Protein AF-0000000066291205 (afdb_homodimer)

Secondary structure (DSSP, 8-state):
-HHHHHHHHHHHHHHHHHHHHH-SSS-HHIIIIIS--HHHHHHHHHHHHHHHHHHHHH---S-HHHHHHHHHHHHHHHHHHHHHHHHHT-TT--HHHHHHHT-HHHHHHHHHHHHHHHHHHHHHTT----HHHHHHHHHHHHHHHHHHHHHHHHHHHHHHT--HHHHHHTT-HHHHHHHHHHHHHHHHHHHHHHSS---S-HHHHHHHHHHHHHHHHHHHHHHHHHIIIII-TT--HHHHHHTT-HHHHHHHHHHHHHHHHHHHHHH-/-HHHHHHHHHHHHHHHHHHHHH-SSS-HHIIIIIS--HHHHHHHHHHHHHHHHHHHHH---S-HHHHHHHHHHHHHHHHHHHHHHHHHT-TT--HHHHHHHT-HHHHHHHHHHHHHHHHHHHHHTTS---HHHHHHHHHHHHHHHHHHHHHHHHHHHHHHT--HHHHHHTT-HHHHHHHHHHHHHHHHHHHHHHSS---SSHHHHHHHHHHHHHHHHHHHHHHHHHIIIIISTT--HHHHHHTT-HHHHHHHHHHHHHHHHHHHHHH-

Radius of gyration: 21.72 Å; Cα contacts (8 Å, |Δi|>4): 790; chains: 2; bounding box: 62×55×58 Å

Nearest PDB structures (foldseek):
  8ug6-assembly1_B  TM=1.757E-01  e=2.187E+00  Mus musculus
  8ug6-assembly1_B  TM=1.771E-01  e=1.533E+00  Mus musculus

pLDDT: mean 88.34, std 8.03, range [51.06, 97.0]

Structure (mmCIF, N/CA/C/O backbone):
data_AF-0000000066291205-model_v1
#
loop_
_entity.id
_entity.type
_entity.pdbx_description
1 polymer 'UPF0719 transmembrane protein aq_1349'
#
loop_
_atom_site.group_PDB
_atom_site.id
_atom_site.type_symbol
_atom_site.label_atom_id
_atom_site.label_alt_id
_atom_site.label_comp_id
_atom_site.label_asym_id
_atom_site.label_entity_id
_atom_site.label_seq_id
_atom_site.pdbx_PDB_ins_code
_atom_site.Cartn_x
_atom_site.Cartn_y
_atom_site.Cartn_z
_atom_site.occupancy
_atom_site.B_iso_or_equiv
_atom_site.auth_seq_id
_atom_site.auth_comp_id
_atom_site.auth_asym_id
_atom_site.auth_atom_id
_atom_site.pdbx_PDB_model_num
ATOM 1 N N . MET A 1 1 ? -22.859 -5.137 13.188 1 64.56 1 MET A N 1
ATOM 2 C CA . MET A 1 1 ? -22.875 -6.551 12.82 1 64.56 1 MET A CA 1
ATOM 3 C C . MET A 1 1 ? -23.422 -6.742 11.406 1 64.56 1 MET A C 1
ATOM 5 O O . MET A 1 1 ? -22.812 -7.426 10.586 1 64.56 1 MET A O 1
ATOM 9 N N . SER A 1 2 ? -24.406 -5.992 11.094 1 75.62 2 SER A N 1
ATOM 10 C CA . SER A 1 2 ? -25.031 -6.121 9.781 1 75.62 2 SER A CA 1
ATOM 11 C C . SER A 1 2 ? -24.094 -5.648 8.672 1 75.62 2 SER A C 1
ATOM 13 O O . SER A 1 2 ? -23.984 -6.285 7.625 1 75.62 2 SER A O 1
ATOM 15 N N . GLY A 1 3 ? -23.25 -4.672 9.008 1 79.31 3 GLY A N 1
ATOM 16 C CA . GLY A 1 3 ? -22.328 -4.16 8.016 1 79.31 3 GLY A CA 1
ATOM 17 C C . GLY A 1 3 ? -21.219 -5.137 7.676 1 79.31 3 GLY A C 1
ATOM 18 O O . GLY A 1 3 ? -20.844 -5.285 6.508 1 79.31 3 GLY A O 1
ATOM 19 N N . PHE A 1 4 ? -20.859 -5.887 8.68 1 83.62 4 PHE A N 1
ATOM 20 C CA . PHE A 1 4 ? -19.781 -6.852 8.508 1 83.62 4 PHE A CA 1
ATOM 21 C C . PHE A 1 4 ? -20.25 -8.039 7.672 1 83.62 4 PHE A C 1
ATOM 23 O O . PHE A 1 4 ? -19.516 -8.516 6.805 1 83.62 4 PHE A O 1
ATOM 30 N N . LEU A 1 5 ? -21.453 -8.406 7.844 1 83.12 5 LEU A N 1
ATOM 31 C CA . LEU A 1 5 ? -22 -9.508 7.07 1 83.12 5 LEU A CA 1
ATOM 32 C C . LEU A 1 5 ? -22.188 -9.117 5.605 1 83.12 5 LEU A C 1
ATOM 34 O O . LEU A 1 5 ? -21.922 -9.914 4.707 1 83.12 5 LEU A O 1
ATOM 38 N N . ILE A 1 6 ? -22.578 -7.926 5.422 1 85.44 6 ILE A N 1
ATOM 39 C CA . ILE A 1 6 ? -22.75 -7.414 4.066 1 85.44 6 ILE A CA 1
ATOM 40 C C . ILE A 1 6 ? -21.406 -7.383 3.35 1 85.44 6 ILE A C 1
ATOM 42 O O . ILE A 1 6 ? -21.297 -7.766 2.182 1 85.44 6 ILE A O 1
ATOM 46 N N . ALA A 1 7 ? -20.422 -6.938 4.117 1 85.81 7 ALA A N 1
ATOM 47 C CA . ALA A 1 7 ? -19.078 -6.879 3.541 1 85.81 7 ALA A CA 1
ATOM 48 C C . ALA A 1 7 ? -18.578 -8.273 3.162 1 85.81 7 ALA A C 1
ATOM 50 O O . ALA A 1 7 ? -18 -8.461 2.09 1 85.81 7 ALA A O 1
ATOM 51 N N . LEU A 1 8 ? -18.844 -9.203 3.992 1 84.62 8 LEU A N 1
ATOM 52 C CA . LEU A 1 8 ? -18.406 -10.57 3.736 1 84.62 8 LEU A CA 1
ATOM 53 C C . LEU A 1 8 ? -19.094 -11.141 2.502 1 84.62 8 LEU A C 1
ATOM 55 O O . LEU A 1 8 ? -18.438 -11.742 1.644 1 84.62 8 LEU A O 1
ATOM 59 N N . PHE A 1 9 ? -20.344 -10.914 2.391 1 84.56 9 PHE A N 1
ATOM 60 C CA . PHE A 1 9 ? -21.094 -11.398 1.24 1 84.56 9 PHE A CA 1
ATOM 61 C C . PHE A 1 9 ? -20.625 -10.734 -0.043 1 84.56 9 PHE A C 1
ATOM 63 O O . PHE A 1 9 ? -20.5 -11.383 -1.081 1 84.56 9 PHE A O 1
ATOM 70 N N . TRP A 1 10 ? -20.391 -9.523 0.084 1 86.31 10 TRP A N 1
ATOM 71 C CA . TRP A 1 10 ? -19.953 -8.758 -1.076 1 86.31 10 TRP A CA 1
ATOM 72 C C . TRP A 1 10 ? -18.578 -9.25 -1.554 1 86.31 10 TRP A C 1
ATOM 74 O O . TRP A 1 10 ? -18.344 -9.367 -2.76 1 86.31 10 TRP A O 1
ATOM 84 N N . VAL A 1 11 ? -17.703 -9.586 -0.633 1 84.06 11 VAL A N 1
ATOM 85 C CA . VAL A 1 11 ? -16.375 -10.07 -1 1 84.06 11 VAL A CA 1
ATOM 86 C C . VAL A 1 11 ? -16.484 -11.43 -1.684 1 84.06 11 VAL A C 1
ATOM 88 O O . VAL A 1 11 ? -15.812 -11.688 -2.682 1 84.06 11 VAL A O 1
ATOM 91 N N . ILE A 1 12 ? -17.328 -12.219 -1.221 1 82.69 12 ILE A N 1
ATOM 92 C CA . ILE A 1 12 ? -17.562 -13.531 -1.812 1 82.69 12 ILE A CA 1
ATOM 93 C C . ILE A 1 12 ? -18.141 -13.367 -3.215 1 82.69 12 ILE A C 1
ATOM 95 O O . ILE A 1 12 ? -17.688 -14.008 -4.164 1 82.69 12 ILE A O 1
ATOM 99 N N . PHE A 1 13 ? -19.078 -12.492 -3.281 1 83.88 13 PHE A N 1
ATOM 100 C CA . PHE A 1 13 ? -19.703 -12.219 -4.57 1 83.88 13 PHE A CA 1
ATOM 101 C C . PHE A 1 13 ? -18.688 -11.688 -5.566 1 83.88 13 PHE A C 1
ATOM 103 O O . PHE A 1 13 ? -18.672 -12.109 -6.727 1 83.88 13 PHE A O 1
ATOM 110 N N . SER A 1 14 ? -17.906 -10.812 -5.137 1 83.5 14 SER A N 1
ATOM 111 C CA . SER A 1 14 ? -16.922 -10.188 -6.004 1 83.5 14 SER A CA 1
ATOM 112 C C . SER A 1 14 ? -15.875 -11.195 -6.48 1 83.5 14 SER A C 1
ATOM 114 O O . SER A 1 14 ? -15.375 -11.102 -7.602 1 83.5 14 SER A O 1
ATOM 116 N N . LYS A 1 15 ? -15.5 -12.141 -5.605 1 82.62 15 LYS A N 1
ATOM 117 C CA . LYS A 1 15 ? -14.602 -13.211 -6.012 1 82.62 15 LYS A CA 1
ATOM 118 C C . LYS A 1 15 ? -15.195 -14.016 -7.168 1 82.62 15 LYS A C 1
ATOM 120 O O . LYS A 1 15 ? -14.492 -14.344 -8.125 1 82.62 15 LYS A O 1
ATOM 125 N N . TYR A 1 16 ? -16.453 -14.273 -7.082 1 82.06 16 TYR A N 1
ATOM 126 C CA . TYR A 1 16 ? -17.125 -15.031 -8.141 1 82.06 16 TYR A CA 1
ATOM 127 C C . TYR A 1 16 ? -17.172 -14.234 -9.438 1 82.06 16 TYR A C 1
ATOM 129 O O . TYR A 1 16 ? -16.953 -14.781 -10.523 1 82.06 16 TYR A O 1
ATOM 137 N N . VAL A 1 17 ? -17.406 -12.969 -9.328 1 82.56 17 VAL A N 1
ATOM 138 C CA . VAL A 1 17 ? -17.438 -12.102 -10.5 1 82.56 17 VAL A CA 1
ATOM 139 C C . VAL A 1 17 ? -16.062 -12.07 -11.164 1 82.56 17 VAL A C 1
ATOM 141 O O . VAL A 1 17 ? -15.969 -12.148 -12.391 1 82.56 17 VAL A O 1
ATOM 144 N N . PHE A 1 18 ? -15.055 -11.953 -10.328 1 83.25 18 PHE A N 1
ATOM 145 C CA . PHE A 1 18 ? -13.695 -11.961 -10.859 1 83.25 18 PHE A CA 1
ATOM 146 C C . PHE A 1 18 ? -13.398 -13.273 -11.578 1 83.25 18 PHE A C 1
ATOM 148 O O . PHE A 1 18 ? -12.797 -13.281 -12.648 1 83.25 18 PHE A O 1
ATOM 155 N N . ASP A 1 19 ? -13.82 -14.375 -10.992 1 81.06 19 ASP A N 1
ATOM 156 C CA . ASP A 1 19 ? -13.586 -15.695 -11.57 1 81.06 19 ASP A CA 1
ATOM 157 C C . ASP A 1 19 ? -14.266 -15.836 -12.93 1 81.06 19 ASP A C 1
ATOM 159 O O . ASP A 1 19 ? -13.688 -16.391 -13.859 1 81.06 19 ASP A O 1
ATOM 163 N N . VAL A 1 20 ? -15.414 -15.305 -13.008 1 77.31 20 VAL A N 1
ATOM 164 C CA . VAL A 1 20 ? -16.219 -15.438 -14.219 1 77.31 20 VAL A CA 1
ATOM 165 C C . VAL A 1 20 ? -15.641 -14.547 -15.312 1 77.31 20 VAL A C 1
ATOM 167 O O . VAL A 1 20 ? -15.602 -14.938 -16.484 1 77.31 20 VAL A O 1
ATOM 170 N N . LEU A 1 21 ? -15.211 -13.406 -14.969 1 74.31 21 LEU A N 1
ATOM 171 C CA . LEU A 1 21 ? -14.758 -12.438 -15.961 1 74.31 21 LEU A CA 1
ATOM 172 C C . LEU A 1 21 ? -13.352 -12.781 -16.438 1 74.31 21 LEU A C 1
ATOM 174 O O . LEU A 1 21 ? -13.008 -12.531 -17.594 1 74.31 21 LEU A O 1
ATOM 178 N N . PHE A 1 22 ? -12.547 -13.023 -15.57 1 64.75 22 PHE A N 1
ATOM 179 C CA . PHE A 1 22 ? -11.172 -13.289 -15.992 1 64.75 22 PHE A CA 1
ATOM 180 C C . PHE A 1 22 ? -11.023 -14.727 -16.469 1 64.75 22 PHE A C 1
ATOM 182 O O . PHE A 1 22 ? -10.242 -15.008 -17.375 1 64.75 22 PHE A O 1
ATOM 189 N N . PHE A 1 23 ? -11.531 -15.773 -15.602 1 62.34 23 PHE A N 1
ATOM 190 C CA . PHE A 1 23 ? -11.039 -17.062 -16.062 1 62.34 23 PHE A CA 1
ATOM 191 C C . PHE A 1 23 ? -12.18 -18.078 -16.125 1 62.34 23 PHE A C 1
ATOM 193 O O . PHE A 1 23 ? -12.367 -18.859 -15.195 1 62.34 23 PHE A O 1
ATOM 200 N N . ARG A 1 24 ? -13.109 -17.828 -16.969 1 56.66 24 ARG A N 1
ATOM 201 C CA . ARG A 1 24 ? -14.062 -18.906 -17.266 1 56.66 24 ARG A CA 1
ATOM 202 C C . ARG A 1 24 ? -13.375 -20.266 -17.281 1 56.66 24 ARG A C 1
ATOM 204 O O . ARG A 1 24 ? -13.922 -21.25 -16.797 1 56.66 24 ARG A O 1
ATOM 211 N N . GLU A 1 25 ? -12.219 -20.438 -17.922 1 51.34 25 GLU A N 1
ATOM 212 C CA . GLU A 1 25 ? -11.555 -21.703 -18.25 1 51.34 25 GLU A CA 1
ATOM 213 C C . GLU A 1 25 ? -10.602 -22.125 -17.141 1 51.34 25 GLU A C 1
ATOM 215 O O . GLU A 1 25 ? -10.383 -23.312 -16.922 1 51.34 25 GLU A O 1
ATOM 220 N N . ALA A 1 26 ? -9.672 -21.188 -16.672 1 55.22 26 ALA A N 1
ATOM 221 C CA . ALA A 1 26 ? -8.594 -21.5 -15.75 1 55.22 26 ALA A CA 1
ATOM 222 C C . ALA A 1 26 ? -9.07 -21.469 -14.297 1 55.22 26 ALA A C 1
ATOM 224 O O . ALA A 1 26 ? -9.703 -20.5 -13.875 1 55.22 26 ALA A O 1
ATOM 225 N N . LYS A 1 27 ? -9.141 -22.641 -13.602 1 75.62 27 LYS A N 1
ATOM 226 C CA . LYS A 1 27 ? -9.453 -22.641 -12.172 1 75.62 27 LYS A CA 1
ATOM 227 C C . LYS A 1 27 ? -8.5 -21.734 -11.398 1 75.62 27 LYS A C 1
ATOM 229 O O . LYS A 1 27 ? -7.328 -22.078 -11.227 1 75.62 27 LYS A O 1
ATOM 234 N N . ILE A 1 28 ? -8.797 -20.406 -11.148 1 81.62 28 ILE A N 1
ATOM 235 C CA . ILE A 1 28 ? -8.031 -19.359 -10.477 1 81.62 28 ILE A CA 1
ATOM 236 C C . ILE A 1 28 ? -7.258 -19.969 -9.312 1 81.62 28 ILE A C 1
ATOM 238 O O . ILE A 1 28 ? -6.07 -19.688 -9.133 1 81.62 28 ILE A O 1
ATOM 242 N N . GLU A 1 29 ? -7.844 -20.812 -8.641 1 83.12 29 GLU A N 1
ATOM 243 C CA . GLU A 1 29 ? -7.191 -21.422 -7.484 1 83.12 29 GLU A CA 1
ATOM 244 C C . GLU A 1 29 ? -6.016 -22.297 -7.91 1 83.12 29 GLU A C 1
ATOM 246 O O . GLU A 1 29 ? -4.965 -22.281 -7.266 1 83.12 29 GLU A O 1
ATOM 251 N N . ARG A 1 30 ? -6.203 -23.016 -8.984 1 85.81 30 ARG A N 1
ATOM 252 C CA . ARG A 1 30 ? -5.125 -23.875 -9.484 1 85.81 30 ARG A CA 1
ATOM 253 C C . ARG A 1 30 ? -3.961 -23.031 -10 1 85.81 30 ARG A C 1
ATOM 255 O O . ARG A 1 30 ? -2.797 -23.375 -9.789 1 85.81 30 ARG A O 1
ATOM 262 N N . GLU A 1 31 ? -4.324 -21.953 -10.57 1 87.38 31 GLU A N 1
ATOM 263 C CA . GLU A 1 31 ? -3.277 -21.094 -11.125 1 87.38 31 GLU A CA 1
ATOM 264 C C . GLU A 1 31 ? -2.49 -20.406 -10.016 1 87.38 31 GLU A C 1
ATOM 266 O O . GLU A 1 31 ? -1.258 -20.359 -10.055 1 87.38 31 GLU A O 1
ATOM 271 N N . ILE A 1 32 ? -3.121 -19.922 -9.086 1 87.75 32 ILE A N 1
ATOM 272 C CA . ILE A 1 32 ? -2.494 -19.156 -8.023 1 87.75 32 ILE A CA 1
ATOM 273 C C . ILE A 1 32 ? -1.729 -20.094 -7.09 1 87.75 32 ILE A C 1
ATOM 275 O O . ILE A 1 32 ? -0.567 -19.844 -6.762 1 87.75 32 ILE A O 1
ATOM 279 N N . PHE A 1 33 ? -2.309 -21.156 -6.715 1 86.94 33 PHE A N 1
ATOM 280 C CA . PHE A 1 33 ? -1.725 -21.984 -5.664 1 86.94 33 PHE A CA 1
ATOM 281 C C . PHE A 1 33 ? -0.973 -23.156 -6.258 1 86.94 33 PHE A C 1
ATOM 283 O O . PHE A 1 33 ? 0.078 -23.562 -5.75 1 86.94 33 PHE A O 1
ATOM 290 N N . GLY A 1 34 ? -1.47 -23.75 -7.359 1 87.38 34 GLY A N 1
ATOM 291 C CA . GLY A 1 34 ? -0.829 -24.875 -8.008 1 87.38 34 GLY A CA 1
ATOM 292 C C . GLY A 1 34 ? 0.338 -24.484 -8.891 1 87.38 34 GLY A C 1
ATOM 293 O O . GLY A 1 34 ? 1.478 -24.875 -8.641 1 87.38 34 GLY A O 1
ATOM 294 N N . ASN A 1 35 ? 0.074 -23.594 -9.789 1 91.5 35 ASN A N 1
ATOM 295 C CA . ASN A 1 35 ? 1.085 -23.172 -10.75 1 91.5 35 ASN A CA 1
ATOM 296 C C . ASN A 1 35 ? 1.917 -22.016 -10.211 1 91.5 35 ASN A C 1
ATOM 298 O O . ASN A 1 35 ? 2.885 -21.594 -10.844 1 91.5 35 ASN A O 1
ATOM 302 N N . LYS A 1 36 ? 1.548 -21.5 -9.078 1 94.19 36 LYS A N 1
ATOM 303 C CA . LYS A 1 36 ? 2.25 -20.406 -8.414 1 94.19 36 LYS A CA 1
ATOM 304 C C . LYS A 1 36 ? 2.426 -19.219 -9.352 1 94.19 36 LYS A C 1
ATOM 306 O O . LYS A 1 36 ? 3.523 -18.672 -9.469 1 94.19 36 LYS A O 1
ATOM 311 N N . ASN A 1 37 ? 1.386 -18.922 -10.078 1 94.44 37 ASN A N 1
ATOM 312 C CA . ASN A 1 37 ? 1.388 -17.797 -11.008 1 94.44 37 ASN A CA 1
ATOM 313 C C . ASN A 1 37 ? 1.4 -16.469 -10.266 1 94.44 37 ASN A C 1
ATOM 315 O O . ASN A 1 37 ? 0.35 -15.961 -9.859 1 94.44 37 ASN A O 1
ATOM 319 N N . LEU A 1 38 ? 2.492 -15.914 -10.234 1 96.06 38 LEU A N 1
ATOM 320 C CA . LEU A 1 38 ? 2.705 -14.68 -9.492 1 96.06 38 LEU A CA 1
ATOM 321 C C . LEU A 1 38 ? 1.922 -13.523 -10.117 1 96.06 38 LEU A C 1
ATOM 323 O O . LEU A 1 38 ? 1.366 -12.688 -9.406 1 96.06 38 LEU A O 1
ATOM 327 N N . ALA A 1 39 ? 1.884 -13.516 -11.414 1 96.5 39 ALA A N 1
ATOM 328 C CA . ALA A 1 39 ? 1.201 -12.445 -12.125 1 96.5 39 ALA A CA 1
ATOM 329 C C . ALA A 1 39 ? -0.282 -12.398 -11.766 1 96.5 39 ALA A C 1
ATOM 331 O O . ALA A 1 39 ? -0.818 -11.336 -11.445 1 96.5 39 ALA A O 1
ATOM 332 N N . LEU A 1 40 ? -0.894 -13.469 -11.742 1 94.56 40 LEU A N 1
ATOM 333 C CA . LEU A 1 40 ? -2.312 -13.555 -11.414 1 94.56 40 LEU A CA 1
ATOM 334 C C . LEU A 1 40 ? -2.559 -13.195 -9.953 1 94.56 40 LEU A C 1
ATOM 336 O O . LEU A 1 40 ? -3.555 -12.539 -9.633 1 94.56 40 LEU A O 1
ATOM 340 N N . SER A 1 41 ? -1.723 -13.617 -9.109 1 95.5 41 SER A N 1
ATOM 341 C CA . SER A 1 41 ? -1.849 -13.297 -7.695 1 95.5 41 SER A CA 1
ATOM 342 C C . SER A 1 41 ? -1.756 -11.789 -7.461 1 95.5 41 SER A C 1
ATOM 344 O O . SER A 1 41 ? -2.48 -11.242 -6.629 1 95.5 41 SER A O 1
ATOM 346 N N . LEU A 1 42 ? -0.879 -11.195 -8.172 1 96.88 42 LEU A N 1
ATOM 347 C CA . LEU A 1 42 ? -0.721 -9.75 -8.055 1 96.88 42 LEU A CA 1
ATOM 348 C C . LEU A 1 42 ? -1.983 -9.031 -8.508 1 96.88 42 LEU A C 1
ATOM 350 O O . LEU A 1 42 ? -2.453 -8.109 -7.836 1 96.88 42 LEU A O 1
ATOM 354 N N . SER A 1 43 ? -2.496 -9.438 -9.586 1 94.88 43 SER A N 1
ATOM 355 C CA . SER A 1 43 ? -3.73 -8.852 -10.102 1 94.88 43 SER A CA 1
ATOM 356 C C . SER A 1 43 ? -4.891 -9.078 -9.141 1 94.88 43 SER A C 1
ATOM 358 O O . SER A 1 43 ? -5.621 -8.148 -8.805 1 94.88 43 SER A O 1
ATOM 360 N N . TYR A 1 44 ? -5.012 -10.25 -8.641 1 93.06 44 TYR A N 1
ATOM 361 C CA . TYR A 1 44 ? -6.098 -10.633 -7.746 1 93.06 44 TYR A CA 1
ATOM 362 C C . TYR A 1 44 ? -5.992 -9.898 -6.418 1 93.06 44 TYR A C 1
ATOM 364 O O . TYR A 1 44 ? -7 -9.445 -5.867 1 93.06 44 TYR A O 1
ATOM 372 N N . ALA A 1 45 ? -4.812 -9.844 -5.934 1 94.88 45 ALA A N 1
ATOM 373 C CA . ALA A 1 45 ? -4.59 -9.094 -4.703 1 94.88 45 ALA A CA 1
ATOM 374 C C . ALA A 1 45 ? -5.004 -7.633 -4.871 1 94.88 45 ALA A C 1
ATOM 376 O O . ALA A 1 45 ? -5.637 -7.055 -3.984 1 94.88 45 ALA A O 1
ATOM 377 N N . GLY A 1 46 ? -4.656 -7.094 -6.004 1 95.5 46 GLY A N 1
ATOM 378 C CA . GLY A 1 46 ? -5.062 -5.727 -6.281 1 95.5 46 GLY A CA 1
ATOM 379 C C . GLY A 1 46 ? -6.57 -5.559 -6.363 1 95.5 46 GLY A C 1
ATOM 380 O O . GLY A 1 46 ? -7.117 -4.562 -5.883 1 95.5 46 GLY A O 1
ATOM 381 N N . TYR A 1 47 ? -7.215 -6.457 -6.938 1 93.88 47 TYR A N 1
ATOM 382 C CA . TYR A 1 47 ? -8.672 -6.43 -7.031 1 93.88 47 TYR A CA 1
ATOM 383 C C . TYR A 1 47 ? -9.305 -6.426 -5.648 1 93.88 47 TYR A C 1
ATOM 385 O O . TYR A 1 47 ? -10.195 -5.617 -5.367 1 93.88 47 TYR A O 1
ATOM 393 N N . PHE A 1 48 ? -8.766 -7.238 -4.777 1 92.12 48 PHE A N 1
ATOM 394 C CA . PHE A 1 48 ? -9.273 -7.336 -3.414 1 92.12 48 PHE A CA 1
ATOM 395 C C . PHE A 1 48 ? -9.07 -6.027 -2.664 1 92.12 48 PHE A C 1
ATOM 397 O O . PHE A 1 48 ? -9.969 -5.559 -1.963 1 92.12 48 PHE A O 1
ATOM 404 N N . LEU A 1 49 ? -7.957 -5.5 -2.857 1 94.88 49 LEU A N 1
ATOM 405 C CA . LEU A 1 49 ? -7.645 -4.25 -2.174 1 94.88 49 LEU A CA 1
ATOM 406 C C . LEU A 1 49 ? -8.477 -3.102 -2.73 1 94.88 49 LEU A C 1
ATOM 408 O O . LEU A 1 49 ? -8.945 -2.242 -1.977 1 94.88 49 LEU A O 1
ATOM 412 N N . GLY A 1 50 ? -8.648 -3.135 -4.074 1 94.62 50 GLY A N 1
ATOM 413 C CA . GLY A 1 50 ? -9.516 -2.135 -4.676 1 94.62 50 GLY A CA 1
ATOM 414 C C . GLY A 1 50 ? -10.938 -2.188 -4.152 1 94.62 50 GLY A C 1
ATOM 415 O O . GLY A 1 50 ? -11.539 -1.148 -3.875 1 94.62 50 GLY A O 1
ATOM 416 N N . LEU A 1 51 ? -11.453 -3.328 -3.945 1 93.06 51 LEU A N 1
ATOM 417 C CA . LEU A 1 51 ? -12.789 -3.508 -3.395 1 93.06 51 LEU A CA 1
ATOM 418 C C . LEU A 1 51 ? -12.867 -2.984 -1.965 1 93.06 51 LEU A C 1
ATOM 420 O O . LEU A 1 51 ? -13.805 -2.273 -1.606 1 93.06 51 LEU A O 1
ATOM 424 N N . ALA A 1 52 ? -11.852 -3.342 -1.231 1 92.06 52 ALA A N 1
ATOM 425 C CA . ALA A 1 52 ? -11.844 -2.945 0.174 1 92.06 52 ALA A CA 1
ATOM 426 C C . ALA A 1 52 ? -11.781 -1.428 0.316 1 92.06 52 ALA A C 1
ATOM 428 O O . ALA A 1 52 ? -12.492 -0.844 1.131 1 92.06 52 ALA A O 1
ATOM 429 N N . PHE A 1 53 ? -10.977 -0.778 -0.502 1 91.44 53 PHE A N 1
ATOM 430 C CA . PHE A 1 53 ? -10.844 0.672 -0.444 1 91.44 53 PHE A CA 1
ATOM 431 C C . PHE A 1 53 ? -12.133 1.354 -0.876 1 91.44 53 PHE A C 1
ATOM 433 O O . PHE A 1 53 ? -12.523 2.379 -0.31 1 91.44 53 PHE A O 1
ATOM 440 N N . SER A 1 54 ? -12.773 0.797 -1.872 1 91.75 54 SER A N 1
ATOM 441 C CA . SER A 1 54 ? -14.031 1.363 -2.332 1 91.75 54 SER A CA 1
ATOM 442 C C . SER A 1 54 ? -15.133 1.182 -1.288 1 91.75 54 SER A C 1
ATOM 444 O O . SER A 1 54 ? -15.984 2.057 -1.118 1 91.75 54 SER A O 1
ATOM 446 N N . PHE A 1 55 ? -15.109 0.125 -0.574 1 90 55 PHE A N 1
ATOM 447 C CA . PHE A 1 55 ? -16.109 -0.181 0.443 1 90 55 PHE A CA 1
ATOM 448 C C . PHE A 1 55 ? -16.078 0.852 1.562 1 90 55 PHE A C 1
ATOM 450 O O . PHE A 1 55 ? -17.125 1.252 2.076 1 90 55 PHE A O 1
ATOM 457 N N . TYR A 1 56 ? -14.945 1.316 1.874 1 82.06 56 TYR A N 1
ATOM 458 C CA . TYR A 1 56 ? -14.742 2.23 2.992 1 82.06 56 TYR A CA 1
ATOM 459 C C . TYR A 1 56 ? -15.594 3.482 2.838 1 82.06 56 TYR A C 1
ATOM 461 O O . TYR A 1 56 ? -16.172 3.967 3.811 1 82.06 56 TYR A O 1
ATOM 469 N N . SER A 1 57 ? -15.781 4.016 1.636 1 78.5 57 SER A N 1
ATOM 470 C CA . SER A 1 57 ? -16.484 5.277 1.444 1 78.5 57 SER A CA 1
ATOM 471 C C . SER A 1 57 ? -17.922 5.039 0.995 1 78.5 57 SER A C 1
ATOM 473 O O . SER A 1 57 ? -18.781 5.902 1.17 1 78.5 57 SER A O 1
ATOM 475 N N . VAL A 1 58 ? -18.141 3.879 0.448 1 83.88 58 VAL A N 1
ATOM 476 C CA . VAL A 1 58 ? -19.438 3.662 -0.181 1 83.88 58 VAL A CA 1
ATOM 477 C C . VAL A 1 58 ? -20.422 3.074 0.835 1 83.88 58 VAL A C 1
ATOM 479 O O . VAL A 1 58 ? -21.625 3.289 0.739 1 83.88 58 VAL A O 1
ATOM 482 N N . TYR A 1 59 ? -19.906 2.531 1.892 1 81.31 59 TYR A N 1
ATOM 483 C CA . TYR A 1 59 ? -20.781 1.866 2.857 1 81.31 59 TYR A CA 1
ATOM 484 C C . TYR A 1 59 ? -21.297 2.857 3.891 1 81.31 59 TYR A C 1
ATOM 486 O O . TYR A 1 59 ? -20.516 3.502 4.594 1 81.31 59 TYR A O 1
ATOM 494 N N . PHE A 1 60 ? -22.703 3.104 4.18 1 73.44 60 PHE A N 1
ATOM 495 C CA . PHE A 1 60 ? -23.359 3.945 5.176 1 73.44 60 PHE A CA 1
ATOM 496 C C . PHE A 1 60 ? -24.469 3.18 5.883 1 73.44 60 PHE A C 1
ATOM 498 O O . PHE A 1 60 ? -24.953 3.602 6.938 1 73.44 60 PHE A O 1
ATOM 505 N N . TYR A 1 61 ? -24.656 2.123 5.684 1 67.19 61 TYR A N 1
ATOM 506 C CA . TYR A 1 61 ? -25.75 1.265 6.113 1 67.19 61 TYR A CA 1
ATOM 507 C C . TYR A 1 61 ? -27.031 2.066 6.293 1 67.19 61 TYR A C 1
ATOM 509 O O . TYR A 1 61 ? -27.266 2.668 7.344 1 67.19 61 TYR A O 1
ATOM 517 N N . GLU A 1 62 ? -27.734 2.475 5.32 1 75.38 62 GLU A N 1
ATOM 518 C CA . GLU A 1 62 ? -29.062 3.082 5.379 1 75.38 62 GLU A CA 1
ATOM 519 C C . GLU A 1 62 ? -30.156 2.033 5.203 1 75.38 62 GLU A C 1
ATOM 521 O O . GLU A 1 62 ? -31 1.863 6.078 1 75.38 62 GLU A O 1
ATOM 526 N N . SER A 1 63 ? -30.156 1.418 4.148 1 83.12 63 SER A N 1
ATOM 527 C CA . SER A 1 63 ? -31.047 0.309 3.822 1 83.12 63 SER A CA 1
ATOM 528 C C . SER A 1 63 ? -30.297 -0.829 3.146 1 83.12 63 SER A C 1
ATOM 530 O O . SER A 1 63 ? -29.328 -0.59 2.41 1 83.12 63 SER A O 1
ATOM 532 N N . LEU A 1 64 ? -30.609 -2.008 3.504 1 84.19 64 LEU A N 1
ATOM 533 C CA . LEU A 1 64 ? -29.969 -3.18 2.914 1 84.19 64 LEU A CA 1
ATOM 534 C C . LEU A 1 64 ? -30 -3.111 1.392 1 84.19 64 LEU A C 1
ATOM 536 O O . LEU A 1 64 ? -29 -3.379 0.728 1 84.19 64 LEU A O 1
ATOM 540 N N . PHE A 1 65 ? -31.203 -2.709 0.912 1 85.75 65 PHE A N 1
ATOM 541 C CA . PHE A 1 65 ? -31.391 -2.66 -0.533 1 85.75 65 PHE A CA 1
ATOM 542 C C . PHE A 1 65 ? -30.453 -1.638 -1.17 1 85.75 65 PHE A C 1
ATOM 544 O O . PHE A 1 65 ? -29.797 -1.93 -2.17 1 85.75 65 PHE A O 1
ATOM 551 N N . ARG A 1 66 ? -30.359 -0.521 -0.583 1 84.88 66 ARG A N 1
ATOM 552 C CA . ARG A 1 66 ? -29.516 0.537 -1.116 1 84.88 66 ARG A CA 1
ATOM 553 C C . ARG A 1 66 ? -28.047 0.137 -1.056 1 84.88 66 ARG A C 1
ATOM 555 O O . ARG A 1 66 ? -27.281 0.391 -1.994 1 84.88 66 ARG A O 1
ATOM 562 N N . GLU A 1 67 ? -27.656 -0.593 0.004 1 86.69 67 GLU A N 1
ATOM 563 C CA . GLU A 1 67 ? -26.266 -0.987 0.184 1 86.69 67 GLU A CA 1
ATOM 564 C C . GLU A 1 67 ? -25.844 -2.029 -0.851 1 86.69 67 GLU A C 1
ATOM 566 O O . GLU A 1 67 ? -24.75 -1.956 -1.405 1 86.69 67 GLU A O 1
ATOM 571 N N . VAL A 1 68 ? -26.734 -2.898 -1.086 1 85.56 68 VAL A N 1
ATOM 572 C CA . VAL A 1 68 ? -26.438 -3.947 -2.059 1 85.56 68 VAL A CA 1
ATOM 573 C C . VAL A 1 68 ? -26.281 -3.334 -3.447 1 85.56 68 VAL A C 1
ATOM 575 O O . VAL A 1 68 ? -25.375 -3.709 -4.199 1 85.56 68 VAL A O 1
ATOM 578 N N . LEU A 1 69 ? -27.094 -2.357 -3.752 1 87.25 69 LEU A N 1
ATOM 579 C CA . LEU A 1 69 ? -27.016 -1.718 -5.059 1 87.25 69 LEU A CA 1
ATOM 580 C C . LEU A 1 69 ? -25.734 -0.918 -5.203 1 87.25 69 LEU A C 1
ATOM 582 O O . LEU A 1 69 ? -25.109 -0.909 -6.27 1 87.25 69 LEU A O 1
ATOM 586 N N . TYR A 1 70 ? -25.344 -0.305 -4.098 1 87.75 70 TYR A N 1
ATOM 587 C CA . TYR A 1 70 ? -24.094 0.436 -4.121 1 87.75 70 TYR A CA 1
ATOM 588 C C . TYR A 1 70 ? -22.906 -0.5 -4.34 1 87.75 70 TYR A C 1
ATOM 590 O O . TYR A 1 70 ? -21.984 -0.177 -5.082 1 87.75 70 TYR A O 1
ATOM 598 N N . LEU A 1 71 ? -22.969 -1.675 -3.738 1 88.5 71 LEU A N 1
ATOM 599 C CA . LEU A 1 71 ? -21.844 -2.607 -3.83 1 88.5 71 LEU A CA 1
ATOM 600 C C . LEU A 1 71 ? -21.781 -3.252 -5.211 1 88.5 71 LEU A C 1
ATOM 602 O O . LEU A 1 71 ? -20.703 -3.535 -5.723 1 88.5 71 LEU A O 1
ATOM 606 N N . ILE A 1 72 ? -22.906 -3.398 -5.801 1 87.5 72 ILE A N 1
ATOM 607 C CA . ILE A 1 72 ? -22.953 -3.873 -7.18 1 87.5 72 ILE A CA 1
ATOM 608 C C . ILE A 1 72 ? -22.359 -2.814 -8.109 1 87.5 72 ILE A C 1
ATOM 610 O O . ILE A 1 72 ? -21.562 -3.135 -9 1 87.5 72 ILE A O 1
ATOM 614 N N . PHE A 1 73 ? -22.781 -1.647 -7.832 1 87.81 73 PHE A N 1
ATOM 615 C CA . PHE A 1 73 ? -22.266 -0.525 -8.609 1 87.81 73 PHE A CA 1
ATOM 616 C C . PHE A 1 73 ? -20.734 -0.455 -8.508 1 87.81 73 PHE A C 1
ATOM 618 O O . PHE A 1 73 ? -20.047 -0.272 -9.516 1 87.81 73 PHE A O 1
ATOM 625 N N . VAL A 1 74 ? -20.188 -0.61 -7.344 1 89.88 74 VAL A N 1
ATOM 626 C CA . VAL A 1 74 ? -18.75 -0.561 -7.102 1 89.88 74 VAL A CA 1
ATOM 627 C C . VAL A 1 74 ? -18.062 -1.683 -7.871 1 89.88 74 VAL A C 1
ATOM 629 O O . VAL A 1 74 ? -17.047 -1.457 -8.523 1 89.88 74 VAL A O 1
ATOM 632 N N . SER A 1 75 ? -18.578 -2.859 -7.809 1 90.62 75 SER A N 1
ATOM 633 C CA . SER A 1 75 ? -17.984 -4.008 -8.484 1 90.62 75 SER A CA 1
ATOM 634 C C . SER A 1 75 ? -17.953 -3.812 -9.992 1 90.62 75 SER A C 1
ATOM 636 O O . SER A 1 75 ? -16.938 -4.055 -10.641 1 90.62 75 SER A O 1
ATOM 638 N N . PHE A 1 76 ? -19 -3.264 -10.5 1 89.56 76 PHE A N 1
ATOM 639 C CA . PHE A 1 76 ? -19.109 -3.055 -11.938 1 89.56 76 PHE A CA 1
ATOM 640 C C . PHE A 1 76 ? -18.156 -1.959 -12.398 1 89.56 76 PHE A C 1
ATOM 642 O O . PHE A 1 76 ? -17.469 -2.113 -13.406 1 89.56 76 PHE A O 1
ATOM 649 N N . THR A 1 77 ? -18.156 -0.945 -11.68 1 90.94 77 THR A N 1
ATOM 650 C CA . THR A 1 77 ? -17.312 0.186 -12.07 1 90.94 77 THR A CA 1
ATOM 651 C C . THR A 1 77 ? -15.836 -0.17 -11.953 1 90.94 77 THR A C 1
ATOM 653 O O . THR A 1 77 ? -15.016 0.295 -12.75 1 90.94 77 THR A O 1
ATOM 656 N N . LEU A 1 78 ? -15.5 -0.974 -10.992 1 92.5 78 LEU A N 1
ATOM 657 C CA . LEU A 1 78 ? -14.117 -1.406 -10.844 1 92.5 78 LEU A CA 1
ATOM 658 C C . LEU A 1 78 ? -13.672 -2.234 -12.047 1 92.5 78 LEU A C 1
ATOM 660 O O . LEU A 1 78 ? -12.594 -2.014 -12.594 1 92.5 78 LEU A O 1
ATOM 664 N N . LEU A 1 79 ? -14.477 -3.115 -12.438 1 90.56 79 LEU A N 1
ATOM 665 C CA . LEU A 1 79 ? -14.148 -3.99 -13.562 1 90.56 79 LEU A CA 1
ATOM 666 C C . LEU A 1 79 ? -14.156 -3.215 -14.875 1 90.56 79 LEU A C 1
ATOM 668 O O . LEU A 1 79 ? -13.266 -3.387 -15.703 1 90.56 79 LEU A O 1
ATOM 672 N N . LEU A 1 80 ? -15.125 -2.355 -15.016 1 89.88 80 LEU A N 1
ATOM 673 C CA . LEU A 1 80 ? -15.211 -1.548 -16.219 1 89.88 80 LEU A CA 1
ATOM 674 C C . LEU A 1 80 ? -14.023 -0.602 -16.344 1 89.88 80 LEU A C 1
ATOM 676 O O . LEU A 1 80 ? -13.5 -0.387 -17.438 1 89.88 80 LEU A O 1
ATOM 680 N N . GLY A 1 81 ? -13.664 -0.028 -15.219 1 89.56 81 GLY A N 1
ATOM 681 C CA . GLY A 1 81 ? -12.523 0.873 -15.219 1 89.56 81 GLY A CA 1
ATOM 682 C C . GLY A 1 81 ? -11.242 0.208 -15.68 1 89.56 81 GLY A C 1
ATOM 683 O O . GLY A 1 81 ? -10.469 0.793 -16.438 1 89.56 81 GLY A O 1
ATOM 684 N N . VAL A 1 82 ? -11.047 -0.978 -15.211 1 86.25 82 VAL A N 1
ATOM 685 C CA . VAL A 1 82 ? -9.836 -1.701 -15.586 1 86.25 82 VAL A CA 1
ATOM 686 C C . VAL A 1 82 ? -9.891 -2.064 -17.062 1 86.25 82 VAL A C 1
ATOM 688 O O . VAL A 1 82 ? -8.867 -2.039 -17.75 1 86.25 82 VAL A O 1
ATOM 691 N N . TYR A 1 83 ? -11.008 -2.418 -17.531 1 86.06 83 TYR A N 1
ATOM 692 C CA . TYR A 1 83 ? -11.188 -2.686 -18.953 1 86.06 83 TYR A CA 1
ATOM 693 C C . TYR A 1 83 ? -10.844 -1.457 -19.797 1 86.06 83 TYR A C 1
ATOM 695 O O . TYR A 1 83 ? -10.148 -1.561 -20.797 1 86.06 83 TYR A O 1
ATOM 703 N N . ILE A 1 84 ? -11.266 -0.352 -19.359 1 87.19 84 ILE A N 1
ATOM 704 C CA . ILE A 1 84 ? -10.992 0.901 -20.062 1 87.19 84 ILE A CA 1
ATOM 705 C C . ILE A 1 84 ? -9.5 1.201 -20.016 1 87.19 84 ILE A C 1
ATOM 707 O O . ILE A 1 84 ? -8.922 1.638 -21.016 1 87.19 84 ILE A O 1
ATOM 711 N N . PHE A 1 85 ? -8.93 0.936 -18.859 1 83.19 85 PHE A N 1
ATOM 712 C CA . PHE A 1 85 ? -7.492 1.125 -18.719 1 83.19 85 PHE A CA 1
ATOM 713 C C . PHE A 1 85 ? -6.73 0.265 -19.719 1 83.19 85 PHE A C 1
ATOM 715 O O . PHE A 1 85 ? -5.785 0.733 -20.344 1 83.19 85 PHE A O 1
ATOM 722 N N . ASP A 1 86 ? -7.094 -0.958 -19.812 1 83.44 86 ASP A N 1
ATOM 723 C CA . ASP A 1 86 ? -6.449 -1.887 -20.734 1 83.44 86 ASP A CA 1
ATOM 724 C C . ASP A 1 86 ? -6.594 -1.41 -22.172 1 83.44 86 ASP A C 1
ATOM 726 O O . ASP A 1 86 ? -5.645 -1.491 -22.969 1 83.44 86 ASP A O 1
ATOM 730 N N . LEU A 1 87 ? -7.707 -0.79 -22.5 1 83.62 87 LEU A N 1
ATOM 731 C CA . LEU A 1 87 ? -8.016 -0.38 -23.875 1 83.62 87 LEU A CA 1
ATOM 732 C C . LEU A 1 87 ? -7.289 0.912 -24.234 1 83.62 87 LEU A C 1
ATOM 734 O O . LEU A 1 87 ? -6.855 1.091 -25.375 1 83.62 87 LEU A O 1
ATOM 738 N N . ILE A 1 88 ? -7.074 1.688 -23.156 1 82.5 88 ILE A N 1
ATOM 739 C CA . ILE A 1 88 ? -6.59 3.031 -23.453 1 82.5 88 ILE A CA 1
ATOM 740 C C . ILE A 1 88 ? -5.094 3.113 -23.156 1 82.5 88 ILE A C 1
ATOM 742 O O . ILE A 1 88 ? -4.328 3.684 -23.938 1 82.5 88 ILE A O 1
ATOM 746 N N . PHE A 1 89 ? -4.641 2.477 -22.078 1 78.06 89 PHE A N 1
ATOM 747 C CA . PHE A 1 89 ? -3.271 2.658 -21.609 1 78.06 89 PHE A CA 1
ATOM 748 C C . PHE A 1 89 ? -2.359 1.572 -22.172 1 78.06 89 PHE A C 1
ATOM 750 O O . PHE A 1 89 ? -1.193 1.828 -22.484 1 78.06 89 PHE A O 1
ATOM 757 N N . LEU A 1 90 ? -2.863 0.435 -22.219 1 79.94 90 LEU A N 1
ATOM 758 C CA . LEU A 1 90 ? -2.051 -0.696 -22.656 1 79.94 90 LEU A CA 1
ATOM 759 C C . LEU A 1 90 ? -2.641 -1.334 -23.906 1 79.94 90 LEU A C 1
ATOM 761 O O . LEU A 1 90 ? -2.844 -2.551 -23.953 1 79.94 90 LEU A O 1
ATOM 765 N N . ARG A 1 91 ? -2.75 -0.584 -24.906 1 78.94 91 ARG A N 1
ATOM 766 C CA . ARG A 1 91 ? -3.467 -0.953 -26.125 1 78.94 91 ARG A CA 1
ATOM 767 C C . ARG A 1 91 ? -2.768 -2.1 -26.844 1 78.94 91 ARG A C 1
ATOM 769 O O . ARG A 1 91 ? -3.418 -2.918 -27.5 1 78.94 91 ARG A O 1
ATOM 776 N N . LYS A 1 92 ? -1.496 -2.223 -26.625 1 79.94 92 LYS A N 1
ATOM 777 C CA . LYS A 1 92 ? -0.722 -3.189 -27.406 1 79.94 92 LYS A CA 1
ATOM 778 C C . LYS A 1 92 ? -0.626 -4.527 -26.672 1 79.94 92 LYS A C 1
ATOM 780 O O . LYS A 1 92 ? -0.037 -5.48 -27.188 1 79.94 92 LYS A O 1
ATOM 785 N N . ILE A 1 93 ? -1.159 -4.539 -25.5 1 83.12 93 ILE A N 1
ATOM 786 C CA . ILE A 1 93 ? -1.009 -5.754 -24.703 1 83.12 93 ILE A CA 1
ATOM 787 C C . ILE A 1 93 ? -2.381 -6.246 -24.25 1 83.12 93 ILE A C 1
ATOM 789 O O . ILE A 1 93 ? -3.254 -5.445 -23.922 1 83.12 93 ILE A O 1
ATOM 793 N N . ASP A 1 94 ? -2.545 -7.5 -24.406 1 84.88 94 ASP A N 1
ATOM 794 C CA . ASP A 1 94 ? -3.674 -8.133 -23.734 1 84.88 94 ASP A CA 1
ATOM 795 C C . ASP A 1 94 ? -3.303 -8.555 -22.312 1 84.88 94 ASP A C 1
ATOM 797 O O . ASP A 1 94 ? -2.643 -9.578 -22.109 1 84.88 94 ASP A O 1
ATOM 801 N N . LEU A 1 95 ? -3.727 -7.793 -21.406 1 86.88 95 LEU A N 1
ATOM 802 C CA . LEU A 1 95 ? -3.324 -7.98 -20.016 1 86.88 95 LEU A CA 1
ATOM 803 C C . LEU A 1 95 ? -3.707 -9.367 -19.516 1 86.88 95 LEU A C 1
ATOM 805 O O . LEU A 1 95 ? -2.926 -10.023 -18.828 1 86.88 95 LEU A O 1
ATOM 809 N N . LYS A 1 96 ? -4.867 -9.789 -19.922 1 85.75 96 LYS A N 1
ATOM 810 C CA . LYS A 1 96 ? -5.336 -11.094 -19.469 1 85.75 96 LYS A CA 1
ATOM 811 C C . LYS A 1 96 ? -4.406 -12.211 -19.938 1 85.75 96 LYS A C 1
ATOM 813 O O . LYS A 1 96 ? -4.008 -13.07 -19.156 1 85.75 96 LYS A O 1
ATOM 818 N N . GLU A 1 97 ? -4.02 -12.172 -21.141 1 88.88 97 GLU A N 1
ATOM 819 C CA . GLU A 1 97 ? -3.139 -13.188 -21.703 1 88.88 97 GLU A CA 1
ATOM 820 C C . GLU A 1 97 ? -1.748 -13.125 -21.078 1 88.88 97 GLU A C 1
ATOM 822 O O . GLU A 1 97 ? -1.152 -14.164 -20.781 1 88.88 97 GLU A O 1
ATOM 827 N N . GLU A 1 98 ? -1.332 -11.938 -20.906 1 92 98 GLU A N 1
ATOM 828 C CA . GLU A 1 98 ? -0.005 -11.766 -20.328 1 92 98 GLU A CA 1
ATOM 829 C C . GLU A 1 98 ? 0.035 -12.258 -18.875 1 92 98 GLU A C 1
ATOM 831 O O . GLU A 1 98 ? 1.027 -12.844 -18.453 1 92 98 GLU A O 1
ATOM 836 N N . ILE A 1 99 ? -0.943 -12.086 -18.188 1 93.5 99 ILE A N 1
ATOM 837 C CA . ILE A 1 99 ? -1.024 -12.516 -16.797 1 93.5 99 ILE A CA 1
ATOM 838 C C . ILE A 1 99 ? -1.083 -14.039 -16.719 1 93.5 99 ILE A C 1
ATOM 840 O O . ILE A 1 99 ? -0.391 -14.648 -15.906 1 93.5 99 ILE A O 1
ATOM 844 N N . LEU A 1 100 ? -1.818 -14.625 -17.625 1 90.31 100 LEU A N 1
ATOM 845 C CA . LEU A 1 100 ? -1.929 -16.078 -17.625 1 90.31 100 LEU A CA 1
ATOM 846 C C . LEU A 1 100 ? -0.608 -16.719 -18.047 1 90.31 100 LEU A C 1
ATOM 848 O O . LEU A 1 100 ? -0.264 -17.812 -17.578 1 90.31 100 LEU A O 1
ATOM 852 N N . ARG A 1 101 ? 0.186 -15.961 -18.766 1 92.94 101 ARG A N 1
ATOM 853 C CA . ARG A 1 101 ? 1.486 -16.453 -19.203 1 92.94 101 ARG A CA 1
ATOM 854 C C . ARG A 1 101 ? 2.535 -16.297 -18.109 1 92.94 101 ARG A C 1
ATOM 856 O O . ARG A 1 101 ? 3.629 -16.859 -18.203 1 92.94 101 ARG A O 1
ATOM 863 N N . GLY A 1 102 ? 2.211 -15.508 -17.125 1 94.12 102 GLY A N 1
ATOM 864 C CA . GLY A 1 102 ? 3.105 -15.383 -15.984 1 94.12 102 GLY A CA 1
ATOM 865 C C . GLY A 1 102 ? 3.889 -14.086 -15.977 1 94.12 102 GLY A C 1
ATOM 866 O O . GLY A 1 102 ? 4.895 -13.969 -15.273 1 94.12 102 GLY A O 1
ATOM 867 N N . ASN A 1 103 ? 3.49 -13.148 -16.797 1 96 103 ASN A N 1
ATOM 868 C CA . ASN A 1 103 ? 4.137 -11.836 -16.812 1 96 103 ASN A CA 1
ATOM 869 C C . ASN A 1 103 ? 3.812 -11.047 -15.547 1 96 103 ASN A C 1
ATOM 871 O O . ASN A 1 103 ? 2.771 -10.391 -15.469 1 96 103 ASN A O 1
ATOM 875 N N . ALA A 1 104 ? 4.73 -11.078 -14.609 1 96.31 104 ALA A N 1
ATOM 876 C CA . ALA A 1 104 ? 4.512 -10.438 -13.312 1 96.31 104 ALA A CA 1
ATOM 877 C C . ALA A 1 104 ? 4.305 -8.938 -13.461 1 96.31 104 ALA A C 1
ATOM 879 O O . ALA A 1 104 ? 3.574 -8.32 -12.68 1 96.31 104 ALA A O 1
ATOM 880 N N . GL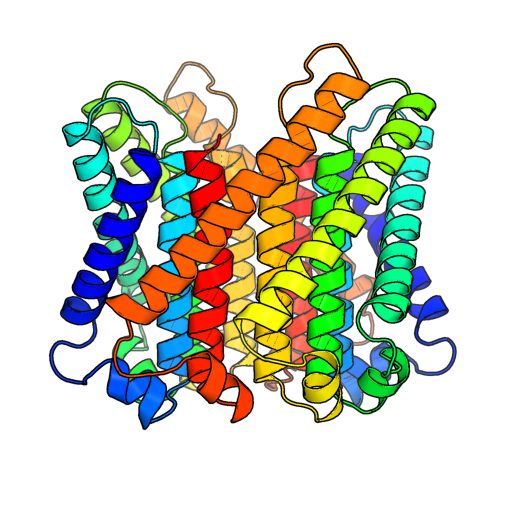Y A 1 105 ? 4.93 -8.383 -14.492 1 96 105 GLY A N 1
ATOM 881 C CA . GLY A 1 105 ? 4.754 -6.965 -14.758 1 96 105 GLY A CA 1
ATOM 882 C C . GLY A 1 105 ? 3.332 -6.598 -15.133 1 96 105 GLY A C 1
ATOM 883 O O . GLY A 1 105 ? 2.785 -5.613 -14.633 1 96 105 GLY A O 1
ATOM 884 N N . ALA A 1 106 ? 2.742 -7.383 -15.938 1 94.31 106 ALA A N 1
ATOM 885 C CA . ALA A 1 106 ? 1.344 -7.164 -16.297 1 94.31 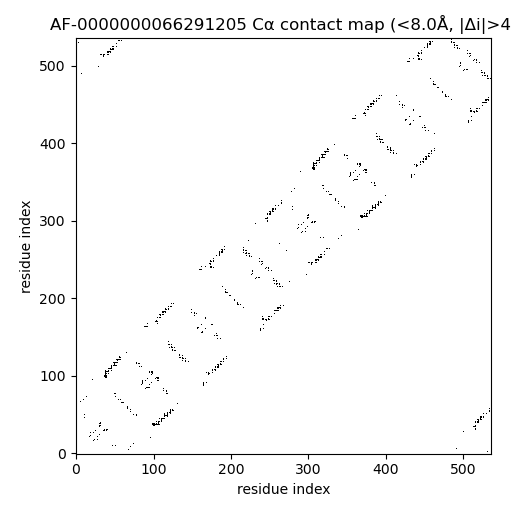106 ALA A CA 1
ATOM 886 C C . ALA A 1 106 ? 0.429 -7.336 -15.094 1 94.31 106 ALA A C 1
ATOM 888 O O . ALA A 1 106 ? -0.536 -6.586 -14.93 1 94.31 106 ALA A O 1
ATOM 889 N N . GLY A 1 107 ? 0.749 -8.305 -14.305 1 95.19 107 GLY A N 1
ATOM 890 C CA . GLY A 1 107 ? -0.041 -8.562 -13.109 1 95.19 107 GLY A CA 1
ATOM 891 C C . GLY A 1 107 ? -0.036 -7.41 -12.125 1 95.19 107 GLY A C 1
ATOM 892 O O . GLY A 1 107 ? -1.092 -6.984 -11.648 1 95.19 107 GLY A O 1
ATOM 893 N N . ILE A 1 108 ? 1.134 -6.914 -11.844 1 96.38 108 ILE A N 1
ATOM 894 C CA . ILE A 1 108 ? 1.233 -5.836 -10.867 1 96.38 108 ILE A CA 1
ATOM 895 C C . ILE A 1 108 ? 0.611 -4.562 -11.438 1 96.38 108 ILE A C 1
ATOM 897 O O . ILE A 1 108 ? 0.008 -3.777 -10.695 1 96.38 108 ILE A O 1
ATOM 901 N N . THR A 1 109 ? 0.74 -4.328 -12.719 1 94.44 109 THR A N 1
ATOM 902 C CA . THR A 1 109 ? 0.132 -3.164 -13.352 1 94.44 109 THR A CA 1
ATOM 903 C C . THR A 1 109 ? -1.386 -3.197 -13.203 1 94.44 109 THR A C 1
ATOM 905 O O . THR A 1 109 ? -1.991 -2.223 -12.75 1 94.44 109 THR A O 1
ATOM 908 N N . GLN A 1 110 ? -1.963 -4.281 -13.492 1 93.94 110 GLN A N 1
ATOM 909 C CA . GLN A 1 110 ? -3.41 -4.414 -13.367 1 93.94 110 GLN A CA 1
ATOM 910 C C . GLN A 1 110 ? -3.85 -4.316 -11.906 1 93.94 110 GLN A C 1
ATOM 912 O O . GLN A 1 110 ? -4.863 -3.686 -11.602 1 93.94 110 GLN A O 1
ATOM 917 N N . GLY A 1 111 ? -3.105 -5.008 -11.062 1 95.81 111 GLY A N 1
ATOM 918 C CA . GLY A 1 111 ? -3.43 -4.957 -9.648 1 95.81 111 GLY A CA 1
ATOM 919 C C . GLY A 1 111 ? -3.439 -3.549 -9.086 1 95.81 111 GLY A C 1
ATOM 920 O O . GLY A 1 111 ? -4.367 -3.164 -8.375 1 95.81 111 GLY A O 1
ATOM 921 N N . ILE A 1 112 ? -2.447 -2.799 -9.391 1 96.31 112 ILE A N 1
ATOM 922 C CA . ILE A 1 112 ? -2.354 -1.44 -8.859 1 96.31 112 ILE A CA 1
ATOM 923 C C . ILE A 1 112 ? -3.438 -0.568 -9.492 1 96.31 112 ILE A C 1
ATOM 925 O O . ILE A 1 112 ? -3.992 0.316 -8.836 1 96.31 112 ILE A O 1
ATOM 929 N N . TYR A 1 113 ? -3.75 -0.862 -10.727 1 94.44 113 TYR A N 1
ATOM 930 C CA . TYR A 1 113 ? -4.848 -0.119 -11.336 1 94.44 113 TYR A CA 1
ATOM 931 C C . TYR A 1 113 ? -6.156 -0.384 -10.602 1 94.44 113 TYR A C 1
ATOM 933 O O . TYR A 1 113 ? -6.953 0.533 -10.391 1 94.44 113 TYR A O 1
ATOM 941 N N . PHE A 1 114 ? -6.449 -1.62 -10.211 1 95.69 114 PHE A N 1
ATOM 942 C CA . PHE A 1 114 ? -7.621 -1.923 -9.391 1 95.69 114 PHE A CA 1
ATOM 943 C C . PHE A 1 114 ? -7.617 -1.095 -8.117 1 95.69 114 PHE A C 1
ATOM 945 O O . PHE A 1 114 ? -8.641 -0.514 -7.742 1 95.69 114 PHE A O 1
ATOM 952 N N . LEU A 1 115 ? -6.477 -1.072 -7.523 1 95.88 115 LEU A N 1
ATOM 953 C CA . LEU A 1 115 ? -6.328 -0.321 -6.281 1 95.88 115 LEU A CA 1
ATOM 954 C C . LEU A 1 115 ? -6.574 1.166 -6.512 1 95.88 115 LEU A C 1
ATOM 956 O O . LEU A 1 115 ? -7.312 1.803 -5.758 1 95.88 115 LEU A O 1
ATOM 960 N N . SER A 1 116 ? -6.016 1.691 -7.551 1 96.25 116 SER A N 1
ATOM 961 C CA . SER A 1 116 ? -6.164 3.104 -7.887 1 96.25 116 SER A CA 1
ATOM 962 C C . SER A 1 116 ? -7.613 3.449 -8.203 1 96.25 116 SER A C 1
ATOM 964 O O . SER A 1 116 ? -8.117 4.496 -7.785 1 96.25 116 SER A O 1
ATOM 966 N N . LEU A 1 117 ? -8.242 2.59 -8.898 1 95.19 117 LEU A N 1
ATOM 967 C CA . LEU A 1 117 ? -9.648 2.797 -9.211 1 95.19 117 LEU A CA 1
ATOM 968 C C . LEU A 1 117 ? -10.508 2.742 -7.953 1 95.19 117 LEU A C 1
ATOM 970 O O . LEU A 1 117 ? -11.492 3.473 -7.84 1 95.19 117 LEU A O 1
ATOM 974 N N . GLY A 1 118 ? -10.156 1.827 -7.074 1 94.94 118 GLY A N 1
ATOM 975 C CA . GLY A 1 118 ? -10.859 1.809 -5.801 1 94.94 118 GLY A CA 1
ATOM 976 C C . GLY A 1 118 ? -10.773 3.127 -5.055 1 94.94 118 GLY A C 1
ATOM 977 O O . GLY A 1 118 ? -11.773 3.602 -4.508 1 94.94 118 GLY A O 1
ATOM 978 N N . ILE A 1 119 ? -9.602 3.705 -5.066 1 94.56 119 ILE A N 1
ATOM 979 C CA . ILE A 1 119 ? -9.391 5 -4.426 1 94.56 119 ILE A CA 1
ATOM 980 C C . ILE A 1 119 ? -10.227 6.066 -5.129 1 94.56 119 ILE A C 1
ATOM 982 O O . ILE A 1 119 ? -10.859 6.898 -4.477 1 94.56 119 ILE A O 1
ATOM 986 N N . LEU A 1 120 ? -10.266 6 -6.414 1 94.44 120 LEU A N 1
ATOM 987 C CA . LEU A 1 120 ? -11.031 6.969 -7.195 1 94.44 120 LEU A CA 1
ATOM 988 C C . LEU A 1 120 ? -12.523 6.824 -6.926 1 94.44 120 LEU A C 1
ATOM 990 O O . LEU A 1 120 ? -13.234 7.824 -6.809 1 94.44 120 LEU A O 1
ATOM 994 N N . ILE A 1 121 ? -12.984 5.637 -6.82 1 94.12 121 ILE A N 1
ATOM 995 C CA . ILE A 1 121 ? -14.383 5.375 -6.516 1 94.12 121 ILE A CA 1
ATOM 996 C C . ILE A 1 121 ? -14.719 5.934 -5.133 1 94.12 121 ILE A C 1
ATOM 998 O O . ILE A 1 121 ? -15.758 6.57 -4.949 1 94.12 121 ILE A O 1
ATOM 1002 N N . SER A 1 122 ? -13.859 5.727 -4.195 1 91.25 122 SER A N 1
ATOM 1003 C CA . SER A 1 122 ? -14.047 6.258 -2.85 1 91.25 122 SER A CA 1
ATOM 1004 C C . SER A 1 122 ? -14.141 7.781 -2.863 1 91.25 122 SER A C 1
ATOM 1006 O O . SER A 1 122 ? -14.984 8.367 -2.18 1 91.25 122 SER A O 1
ATOM 1008 N N . ALA A 1 123 ? -13.305 8.391 -3.637 1 91.12 123 ALA A N 1
ATOM 1009 C CA . ALA A 1 123 ? -13.312 9.844 -3.744 1 91.12 123 ALA A CA 1
ATOM 1010 C C . ALA A 1 123 ? -14.602 10.344 -4.387 1 91.12 123 ALA A C 1
ATOM 1012 O O . ALA A 1 123 ? -15.156 11.367 -3.973 1 91.12 123 ALA A O 1
ATOM 1013 N N . SER A 1 124 ? -15.086 9.641 -5.324 1 90.81 124 SER A N 1
ATOM 1014 C CA . SER A 1 124 ? -16.234 10.086 -6.117 1 90.81 124 SER A CA 1
ATOM 1015 C C . SER A 1 124 ? -17.531 9.992 -5.32 1 90.81 124 SER A C 1
ATOM 1017 O O . SER A 1 124 ? -18.5 10.664 -5.637 1 90.81 124 SER A O 1
ATOM 1019 N N . PHE A 1 125 ? -17.578 9.133 -4.227 1 87.25 125 PHE A N 1
ATOM 1020 C CA . PHE A 1 125 ? -18.766 9.008 -3.383 1 87.25 125 PHE A CA 1
ATOM 1021 C C . PHE A 1 125 ? -18.672 9.922 -2.172 1 87.25 125 PHE A C 1
ATOM 1023 O O . PHE A 1 125 ? -19.141 9.586 -1.087 1 87.25 125 PHE A O 1
ATOM 1030 N N . TRP A 1 126 ? -18.062 10.992 -2.309 1 74.44 126 TRP A N 1
ATOM 1031 C CA . TRP A 1 126 ? -17.906 11.922 -1.198 1 74.44 126 TRP A CA 1
ATOM 1032 C C . TRP A 1 126 ? -19.219 12.633 -0.886 1 74.44 126 TRP A C 1
ATOM 1034 O O . TRP A 1 126 ? -19.469 12.992 0.265 1 74.44 126 TRP A O 1
ATOM 1044 N N . ARG A 1 127 ? -20.031 12.836 -1.987 1 73.38 127 ARG A N 1
ATOM 1045 C CA . ARG A 1 127 ? -21.297 13.539 -1.798 1 73.38 127 ARG A CA 1
ATOM 1046 C C . ARG A 1 127 ? -22.422 12.547 -1.529 1 73.38 127 ARG A C 1
ATOM 1048 O O . ARG A 1 127 ? -22.719 11.688 -2.361 1 73.38 127 ARG A O 1
ATOM 1055 N N . LYS A 1 128 ? -22.906 12.672 -0.357 1 75.38 128 LYS A N 1
ATOM 1056 C CA . LYS A 1 128 ? -24.016 11.781 0.017 1 75.38 128 LYS A CA 1
ATOM 1057 C C . LYS A 1 128 ? -25.359 12.484 -0.114 1 75.38 128 LYS A C 1
ATOM 1059 O O . LYS A 1 128 ? -25.594 13.516 0.524 1 75.38 128 LYS A O 1
ATOM 1064 N N . GLU A 1 129 ? -26.016 12.117 -1.144 1 79.62 129 GLU A N 1
ATOM 1065 C CA . GLU A 1 129 ? -27.375 12.594 -1.423 1 79.62 129 GLU A CA 1
ATOM 1066 C C . GLU A 1 129 ? -28.344 11.43 -1.575 1 79.62 129 GLU A C 1
ATOM 1068 O O . GLU A 1 129 ? -28.219 10.414 -0.887 1 79.62 129 GLU A O 1
ATOM 1073 N N . SER A 1 130 ? -29.375 11.688 -2.324 1 83.38 130 SER A N 1
ATOM 1074 C CA . SER A 1 130 ? -30.25 10.578 -2.668 1 83.38 130 SER A CA 1
ATOM 1075 C C . SER A 1 130 ? -29.516 9.508 -3.467 1 83.38 130 SER A C 1
ATOM 1077 O O . SER A 1 130 ? -28.438 9.766 -4.004 1 83.38 130 SER A O 1
ATOM 1079 N N . PHE A 1 131 ? -30 8.336 -3.449 1 83.56 131 PHE A N 1
ATOM 1080 C CA . PHE A 1 131 ? -29.359 7.199 -4.094 1 83.56 131 PHE A CA 1
ATOM 1081 C C . PHE A 1 131 ? -29 7.527 -5.535 1 83.56 131 PHE A C 1
ATOM 1083 O O . PHE A 1 131 ? -27.844 7.402 -5.934 1 83.56 131 PHE A O 1
ATOM 1090 N N . ILE A 1 132 ? -30.016 8.047 -6.266 1 86.5 132 ILE A N 1
ATOM 1091 C CA . ILE A 1 132 ? -29.844 8.289 -7.695 1 86.5 132 ILE A CA 1
ATOM 1092 C C . ILE A 1 132 ? -28.844 9.43 -7.902 1 86.5 132 ILE A C 1
ATOM 1094 O O . ILE A 1 132 ? -27.969 9.344 -8.758 1 86.5 132 ILE A O 1
ATOM 1098 N N . LEU A 1 133 ? -28.922 10.438 -7.086 1 86.19 133 LEU A N 1
ATOM 1099 C CA . LEU A 1 133 ? -28.062 11.602 -7.238 1 86.19 133 LEU A CA 1
ATOM 1100 C C . LEU A 1 133 ? -26.625 11.266 -6.859 1 86.19 133 LEU A C 1
ATOM 1102 O O . LEU A 1 133 ? -25.672 11.742 -7.492 1 86.19 133 LEU A O 1
ATOM 1106 N N . SER A 1 134 ? -26.5 10.406 -5.867 1 86.88 134 SER A N 1
ATOM 1107 C CA . SER A 1 134 ? -25.156 9.992 -5.453 1 86.88 134 SER A CA 1
ATOM 1108 C C . SER A 1 134 ? -24.469 9.188 -6.551 1 86.88 134 SER A C 1
ATOM 1110 O O . SER A 1 134 ? -23.281 9.352 -6.797 1 86.88 134 SER A O 1
ATOM 1112 N N . VAL A 1 135 ? -25.234 8.359 -7.16 1 88.69 135 VAL A N 1
ATOM 1113 C CA . VAL A 1 135 ? -24.688 7.523 -8.227 1 88.69 135 VAL A CA 1
ATOM 1114 C C . VAL A 1 135 ? -24.297 8.391 -9.422 1 88.69 135 VAL A C 1
ATOM 1116 O O . VAL A 1 135 ? -23.234 8.219 -10 1 88.69 135 VAL A O 1
ATOM 1119 N N . ILE A 1 136 ? -25.141 9.406 -9.742 1 90.38 136 ILE A N 1
ATOM 1120 C CA . ILE A 1 136 ? -24.875 10.273 -10.891 1 90.38 136 ILE A CA 1
ATOM 1121 C C . ILE A 1 136 ? -23.625 11.109 -10.641 1 90.38 136 ILE A C 1
ATOM 1123 O O . ILE A 1 136 ? -22.734 11.172 -11.492 1 90.38 136 ILE A O 1
ATOM 1127 N N . TYR A 1 137 ? -23.531 11.672 -9.5 1 88.38 137 TYR A N 1
ATOM 1128 C CA . TYR A 1 137 ? -22.359 12.469 -9.164 1 88.38 137 TYR A CA 1
ATOM 1129 C C . TYR A 1 137 ? -21.094 11.609 -9.164 1 88.38 137 TYR A C 1
ATOM 1131 O O . TYR A 1 137 ? -20.047 12.031 -9.664 1 88.38 137 TYR A O 1
ATOM 1139 N N . SER A 1 138 ? -21.266 10.383 -8.578 1 90.69 138 SER A N 1
ATOM 1140 C CA . SER A 1 138 ? -20.109 9.492 -8.531 1 90.69 138 SER A CA 1
ATOM 1141 C C . SER A 1 138 ? -19.625 9.133 -9.93 1 90.69 138 SER A C 1
ATOM 1143 O O . SER A 1 138 ? -18.422 9.078 -10.18 1 90.69 138 SER A O 1
ATOM 1145 N N . LEU A 1 139 ? -20.516 8.969 -10.812 1 92.81 139 LEU A N 1
ATOM 1146 C CA . LEU A 1 139 ? -20.156 8.609 -12.172 1 92.81 139 LEU A CA 1
ATOM 1147 C C . LEU A 1 139 ? -19.453 9.773 -12.875 1 92.81 139 LEU A C 1
ATOM 1149 O O . LEU A 1 139 ? -18.5 9.57 -13.625 1 92.81 139 LEU A O 1
ATOM 1153 N N . ILE A 1 140 ? -19.891 10.945 -12.664 1 94 140 ILE A N 1
ATOM 1154 C CA . ILE A 1 140 ? -19.312 12.133 -13.273 1 94 140 ILE A CA 1
ATOM 1155 C C . ILE A 1 140 ? -17.875 12.312 -12.773 1 94 140 ILE A C 1
ATOM 1157 O O . ILE A 1 140 ? -16.938 12.453 -13.57 1 94 140 ILE A O 1
ATOM 1161 N N . TYR A 1 141 ? -17.734 12.242 -11.523 1 93.38 141 TYR A N 1
ATOM 1162 C CA . TYR A 1 141 ? -16.406 12.469 -10.945 1 93.38 141 TYR A CA 1
ATOM 1163 C C . TYR A 1 141 ? -15.469 11.312 -11.266 1 93.38 141 TYR A C 1
ATOM 1165 O O . TYR A 1 141 ? -14.266 11.508 -11.43 1 93.38 141 TYR A O 1
ATOM 1173 N N . LEU A 1 142 ? -16.047 10.109 -11.273 1 93.81 142 LEU A N 1
ATOM 1174 C CA . LEU A 1 142 ? -15.219 8.961 -11.641 1 93.81 142 LEU A CA 1
ATOM 1175 C C . LEU A 1 142 ? -14.711 9.094 -13.078 1 93.81 142 LEU A C 1
ATOM 1177 O O . LEU A 1 142 ? -13.547 8.812 -13.359 1 93.81 142 LEU A O 1
ATOM 1181 N N . SER A 1 143 ? -15.586 9.523 -13.93 1 94.38 143 SER A N 1
ATOM 1182 C CA . SER A 1 143 ? -15.195 9.734 -15.32 1 94.38 143 SER A CA 1
ATOM 1183 C C . SER A 1 143 ? -14.125 10.812 -15.43 1 94.38 143 SER A C 1
ATOM 1185 O O . SER A 1 143 ? -13.117 10.617 -16.109 1 94.38 143 SER A O 1
ATOM 1187 N N . LEU A 1 144 ? -14.336 11.867 -14.766 1 95.44 144 LEU A N 1
ATOM 1188 C CA . LEU A 1 144 ? -13.352 12.945 -14.75 1 95.44 144 LEU A CA 1
ATOM 1189 C C . LEU A 1 144 ? -12.023 12.453 -14.195 1 95.44 144 LEU A C 1
ATOM 1191 O O . LEU A 1 144 ? -10.969 12.75 -14.758 1 95.44 144 LEU A O 1
ATOM 1195 N N . GLY A 1 145 ? -12.109 11.719 -13.078 1 95.19 145 GLY A N 1
ATOM 1196 C CA . GLY A 1 145 ? -10.906 11.18 -12.461 1 95.19 145 GLY A CA 1
ATOM 1197 C C . GLY A 1 145 ? -10.133 10.258 -13.375 1 95.19 145 GLY A C 1
ATOM 1198 O O . GLY A 1 145 ? -8.898 10.312 -13.422 1 95.19 145 GLY A O 1
ATOM 1199 N N . MET A 1 146 ? -10.812 9.422 -14.07 1 94.75 146 MET A N 1
ATOM 1200 C CA . MET A 1 146 ? -10.156 8.492 -14.977 1 94.75 146 MET A CA 1
ATOM 1201 C C . MET A 1 146 ? -9.453 9.234 -16.109 1 94.75 146 MET A C 1
ATOM 1203 O O . MET A 1 146 ? -8.344 8.859 -16.5 1 94.75 146 MET A O 1
ATOM 1207 N N . VAL A 1 147 ? -10.055 10.25 -16.609 1 95.5 147 VAL A N 1
ATOM 1208 C CA . VAL A 1 147 ? -9.453 11.055 -17.656 1 95.5 147 VAL A CA 1
ATOM 1209 C C . VAL A 1 147 ? -8.188 11.734 -17.125 1 95.5 147 VAL A C 1
ATOM 1211 O O . VAL A 1 147 ? -7.145 11.703 -17.781 1 95.5 147 VAL A O 1
ATOM 1214 N N . MET A 1 148 ? -8.312 12.289 -15.992 1 96.5 148 MET A N 1
ATOM 1215 C CA . MET A 1 148 ? -7.164 12.961 -15.391 1 96.5 148 MET A CA 1
ATOM 1216 C C . MET A 1 148 ? -6.047 11.969 -15.086 1 96.5 148 MET A C 1
ATOM 1218 O O . MET A 1 148 ? -4.867 12.289 -15.25 1 96.5 148 MET A O 1
ATOM 1222 N N . LEU A 1 149 ? -6.461 10.812 -14.609 1 94.75 149 LEU A N 1
ATOM 1223 C CA . LEU A 1 149 ? -5.477 9.766 -14.367 1 94.75 149 LEU A CA 1
ATOM 1224 C C . LEU A 1 149 ? -4.734 9.414 -15.656 1 94.75 149 LEU A C 1
ATOM 1226 O O . LEU A 1 149 ? -3.512 9.258 -15.648 1 94.75 149 LEU A O 1
ATOM 1230 N N . PHE A 1 150 ? -5.406 9.32 -16.703 1 92.69 150 PHE A N 1
ATOM 1231 C CA . PHE A 1 150 ? -4.828 9.008 -18 1 92.69 150 PHE A CA 1
ATOM 1232 C C . PHE A 1 150 ? -3.871 10.109 -18.438 1 92.69 150 PHE A C 1
ATOM 1234 O O . PHE A 1 150 ? -2.744 9.828 -18.859 1 92.69 150 PHE A O 1
ATOM 1241 N N . ILE A 1 151 ? -4.281 11.258 -18.344 1 94.75 151 ILE A N 1
ATOM 1242 C CA . ILE A 1 151 ? -3.467 12.398 -18.734 1 94.75 151 ILE A CA 1
ATOM 1243 C C . ILE A 1 151 ? -2.184 12.43 -17.922 1 94.75 151 ILE A C 1
ATOM 1245 O O . ILE A 1 151 ? -1.097 12.656 -18.453 1 94.75 151 ILE A O 1
ATOM 1249 N N . SER A 1 152 ? -2.344 12.234 -16.688 1 94.62 152 SER A N 1
ATOM 1250 C CA . SER A 1 152 ? -1.181 12.25 -15.805 1 94.62 152 SER A CA 1
ATOM 1251 C C . SER A 1 152 ? -0.185 11.156 -16.188 1 94.62 152 SER A C 1
ATOM 1253 O O . SER A 1 152 ? 1.025 11.391 -16.203 1 94.62 152 SER A O 1
ATOM 1255 N N . THR A 1 153 ? -0.695 9.984 -16.453 1 91.25 153 THR A N 1
ATOM 1256 C CA . THR A 1 153 ? 0.177 8.875 -16.812 1 91.25 153 THR A CA 1
ATOM 1257 C C . THR A 1 153 ? 0.917 9.172 -18.125 1 91.25 153 THR A C 1
ATOM 1259 O O . THR A 1 153 ? 2.102 8.859 -18.25 1 91.25 153 THR A O 1
ATOM 1262 N N . LEU A 1 154 ? 0.269 9.773 -19.047 1 92.06 154 LEU A N 1
ATOM 1263 C CA . LEU A 1 154 ? 0.9 10.164 -20.297 1 92.06 154 LEU A CA 1
ATOM 1264 C C . LEU A 1 154 ? 1.974 11.219 -20.062 1 92.06 154 LEU A C 1
ATOM 1266 O O . LEU A 1 154 ? 3.059 11.148 -20.656 1 92.06 154 LEU A O 1
ATOM 1270 N N . LEU A 1 155 ? 1.606 12.133 -19.234 1 93.88 155 LEU A N 1
ATOM 1271 C CA . LEU A 1 155 ? 2.559 13.195 -18.906 1 93.88 155 LEU A CA 1
ATOM 1272 C C . LEU A 1 155 ? 3.814 12.617 -18.266 1 93.88 155 LEU A C 1
ATOM 1274 O O . LEU A 1 155 ? 4.934 12.969 -18.641 1 93.88 155 LEU A O 1
ATOM 1278 N N . MET A 1 156 ? 3.65 11.703 -17.375 1 92.94 156 MET A N 1
ATOM 1279 C CA . MET A 1 156 ? 4.789 11.117 -16.672 1 92.94 156 MET A CA 1
ATOM 1280 C C . MET A 1 156 ? 5.598 10.211 -17.594 1 92.94 156 MET A C 1
ATOM 1282 O O . MET A 1 156 ? 6.82 10.141 -17.484 1 92.94 156 MET A O 1
ATOM 1286 N N . SER A 1 157 ? 4.887 9.508 -18.469 1 91.62 157 SER A N 1
ATOM 1287 C CA . SER A 1 157 ? 5.574 8.672 -19.453 1 91.62 157 SER A CA 1
ATOM 1288 C C . SER A 1 157 ? 6.512 9.508 -20.312 1 91.62 157 SER A C 1
ATOM 1290 O O . SER A 1 157 ? 7.637 9.094 -20.609 1 91.62 157 SER A O 1
ATOM 1292 N N . ARG A 1 158 ? 6.102 10.672 -20.719 1 91.69 158 ARG A N 1
ATOM 1293 C CA . ARG A 1 158 ? 6.906 11.57 -21.531 1 91.69 158 ARG A CA 1
ATOM 1294 C C . ARG A 1 158 ? 8.055 12.164 -20.719 1 91.69 158 ARG A C 1
ATOM 1296 O O . ARG A 1 158 ? 9.188 12.258 -21.219 1 91.69 158 ARG A O 1
ATOM 1303 N N . LEU A 1 159 ? 7.785 12.469 -19.5 1 90.56 159 LEU A N 1
ATOM 1304 C CA . LEU A 1 159 ? 8.797 13.062 -18.625 1 90.56 159 LEU A CA 1
ATOM 1305 C C . LEU A 1 159 ? 9.922 12.078 -18.344 1 90.56 159 LEU A C 1
ATOM 1307 O O . LEU A 1 159 ? 11.094 12.461 -18.344 1 90.56 159 LEU A O 1
ATOM 1311 N N . LEU A 1 160 ? 9.547 10.797 -18.156 1 90.75 160 LEU A N 1
ATOM 1312 C CA . LEU A 1 160 ? 10.523 9.773 -17.812 1 90.75 160 LEU A CA 1
ATOM 1313 C C . LEU A 1 160 ? 11.125 9.148 -19.062 1 90.75 160 LEU A C 1
ATOM 1315 O O . LEU A 1 160 ? 12.047 8.344 -18.984 1 90.75 160 LEU A O 1
ATOM 1319 N N . LYS A 1 161 ? 10.625 9.523 -20.234 1 90.94 161 LYS A N 1
ATOM 1320 C CA . LYS A 1 161 ? 11.039 8.938 -21.516 1 90.94 161 LYS A CA 1
ATOM 1321 C C . LYS A 1 161 ? 10.938 7.414 -21.484 1 90.94 161 LYS A C 1
ATOM 1323 O O . LYS A 1 161 ? 11.875 6.715 -21.875 1 90.94 161 LYS A O 1
ATOM 1328 N N . LEU A 1 162 ? 9.93 6.965 -20.859 1 91.31 162 LEU A N 1
ATOM 1329 C CA . LEU A 1 162 ? 9.664 5.531 -20.766 1 91.31 162 LEU A CA 1
ATOM 1330 C C . LEU A 1 162 ? 8.367 5.176 -21.484 1 91.31 162 LEU A C 1
ATOM 1332 O O . LEU A 1 162 ? 7.32 5.777 -21.234 1 91.31 162 LEU A O 1
ATOM 1336 N N . ASN A 1 163 ? 8.453 4.328 -22.406 1 91.69 163 ASN A N 1
ATOM 1337 C CA . ASN A 1 163 ? 7.254 3.74 -23 1 91.69 163 ASN A CA 1
ATOM 1338 C C . ASN A 1 163 ? 6.742 2.566 -22.156 1 91.69 163 ASN A C 1
ATOM 1340 O O . ASN A 1 163 ? 7.164 1.426 -22.359 1 91.69 163 ASN A O 1
ATOM 1344 N N . PHE A 1 164 ? 5.848 2.795 -21.266 1 91.81 164 PHE A N 1
ATOM 1345 C CA . PHE A 1 164 ? 5.406 1.803 -20.281 1 91.81 164 PHE A CA 1
ATOM 1346 C C . PHE A 1 164 ? 4.785 0.599 -20.984 1 91.81 164 PHE A C 1
ATOM 1348 O O . PHE A 1 164 ? 5.008 -0.544 -20.578 1 91.81 164 PHE A O 1
ATOM 1355 N N . GLU A 1 165 ? 3.992 0.871 -22.016 1 91.31 165 GLU A N 1
ATOM 1356 C CA . GLU A 1 165 ? 3.348 -0.22 -22.734 1 91.31 165 GLU A CA 1
ATOM 1357 C C . GLU A 1 165 ? 4.375 -1.216 -23.266 1 91.31 165 GLU A C 1
ATOM 1359 O O . GLU A 1 165 ? 4.238 -2.424 -23.062 1 91.31 165 GLU A O 1
ATOM 1364 N N . GLU A 1 166 ? 5.387 -0.742 -23.828 1 92.25 166 GLU A N 1
ATOM 1365 C CA . GLU A 1 166 ? 6.434 -1.583 -24.406 1 92.25 166 GLU A CA 1
ATOM 1366 C C . GLU A 1 166 ? 7.219 -2.307 -23.312 1 92.25 166 GLU A C 1
ATOM 1368 O O . GLU A 1 166 ? 7.555 -3.484 -23.453 1 92.25 166 GLU A O 1
ATOM 1373 N N . GLU A 1 167 ? 7.484 -1.622 -22.25 1 93.25 167 GLU A N 1
ATOM 1374 C CA . GLU A 1 167 ? 8.281 -2.207 -21.188 1 93.25 167 GLU A CA 1
ATOM 1375 C C . GLU A 1 167 ? 7.516 -3.322 -20.469 1 93.25 167 GLU A C 1
ATOM 1377 O O . GLU A 1 167 ? 8.102 -4.34 -20.094 1 93.25 167 GLU A O 1
ATOM 1382 N N . VAL A 1 168 ? 6.293 -3.145 -20.297 1 92.62 168 VAL A N 1
ATOM 1383 C CA . VAL A 1 168 ? 5.477 -4.184 -19.672 1 92.62 168 VAL A CA 1
ATOM 1384 C C . VAL A 1 168 ? 5.434 -5.414 -20.578 1 92.62 168 VAL A C 1
ATOM 1386 O O . VAL A 1 168 ? 5.523 -6.547 -20.094 1 92.62 168 VAL A O 1
ATOM 1389 N N . LYS A 1 169 ? 5.285 -5.137 -21.859 1 91.62 169 LYS A N 1
ATOM 1390 C CA . LYS A 1 169 ? 5.277 -6.23 -22.828 1 91.62 169 LYS A CA 1
ATOM 1391 C C . LYS A 1 169 ? 6.586 -7.016 -22.781 1 91.62 169 LYS A C 1
ATOM 1393 O O . LYS A 1 169 ? 6.582 -8.242 -22.891 1 91.62 169 LYS A O 1
ATOM 1398 N N . LYS A 1 170 ? 7.68 -6.309 -22.531 1 93.62 170 LYS A N 1
ATOM 1399 C CA . LYS A 1 170 ? 9 -6.922 -22.469 1 93.62 170 LYS A CA 1
ATOM 1400 C C . LYS A 1 170 ? 9.266 -7.531 -21.094 1 93.62 170 LYS A C 1
ATOM 1402 O O . LYS A 1 170 ? 10.391 -7.918 -20.781 1 93.62 170 LYS A O 1
ATOM 1407 N N . GLU A 1 171 ? 8.242 -7.527 -20.219 1 94.94 171 GLU A N 1
ATOM 1408 C CA . GLU A 1 171 ? 8.297 -8.117 -18.891 1 94.94 171 GLU A CA 1
ATOM 1409 C C . GLU A 1 171 ? 9.305 -7.391 -18 1 94.94 171 GLU A C 1
ATOM 1411 O O . GLU A 1 171 ? 10.016 -8.016 -17.219 1 94.94 171 GLU A O 1
ATOM 1416 N N . ASN A 1 172 ? 9.477 -6.117 -18.297 1 96.19 172 ASN A N 1
ATOM 1417 C CA . ASN A 1 172 ? 10.25 -5.262 -17.406 1 96.19 172 ASN A CA 1
ATOM 1418 C C . ASN A 1 172 ? 9.484 -4.938 -16.125 1 96.19 172 ASN A C 1
ATOM 1420 O O . ASN A 1 172 ? 8.734 -3.961 -16.078 1 96.19 172 ASN A O 1
ATOM 1424 N N . PHE A 1 173 ? 9.727 -5.68 -15.094 1 96.88 173 PHE A N 1
ATOM 1425 C CA . PHE A 1 173 ? 8.977 -5.543 -13.852 1 96.88 173 PHE A CA 1
ATOM 1426 C C . PHE A 1 173 ? 9.219 -4.172 -13.227 1 96.88 173 PHE A C 1
ATOM 1428 O O . PHE A 1 173 ? 8.305 -3.59 -12.633 1 96.88 173 PHE A O 1
ATOM 1435 N N . SER A 1 174 ? 10.422 -3.688 -13.367 1 96.5 174 SER A N 1
ATOM 1436 C CA . SER A 1 174 ? 10.773 -2.381 -12.828 1 96.5 174 SER A CA 1
ATOM 1437 C C . SER A 1 174 ? 9.898 -1.28 -13.422 1 96.5 174 SER A C 1
ATOM 1439 O O . SER A 1 174 ? 9.359 -0.448 -12.688 1 96.5 174 SER A O 1
ATOM 1441 N N . ALA A 1 175 ? 9.75 -1.354 -14.672 1 95.62 175 ALA A N 1
ATOM 1442 C CA . ALA A 1 175 ? 8.922 -0.357 -15.352 1 95.62 175 ALA A CA 1
ATOM 1443 C C . ALA A 1 175 ? 7.465 -0.465 -14.922 1 95.62 175 ALA A C 1
ATOM 1445 O O . ALA A 1 175 ? 6.781 0.549 -14.758 1 95.62 175 ALA A O 1
ATOM 1446 N N . SER A 1 176 ? 7 -1.642 -14.773 1 96.38 176 SER A N 1
ATOM 1447 C CA . SER A 1 176 ? 5.625 -1.865 -14.336 1 96.38 176 SER A CA 1
ATOM 1448 C C . SER A 1 176 ? 5.398 -1.3 -12.938 1 96.38 176 SER A C 1
ATOM 1450 O O . SER A 1 176 ? 4.352 -0.71 -12.664 1 96.38 176 SER A O 1
ATOM 1452 N N . LEU A 1 177 ? 6.367 -1.499 -12.125 1 96.44 177 LEU A N 1
ATOM 1453 C CA . LEU A 1 177 ? 6.289 -0.986 -10.758 1 96.44 177 LEU A CA 1
ATOM 1454 C C . LEU A 1 177 ? 6.219 0.538 -10.75 1 96.44 177 LEU A C 1
ATOM 1456 O O . LEU A 1 177 ? 5.426 1.126 -10.016 1 96.44 177 LEU A O 1
ATOM 1460 N N . VAL A 1 178 ? 6.992 1.111 -11.539 1 95.94 178 VAL A N 1
ATOM 1461 C CA . VAL A 1 178 ? 7.023 2.568 -11.617 1 95.94 178 VAL A CA 1
ATOM 1462 C C . VAL A 1 178 ? 5.703 3.086 -12.18 1 95.94 178 VAL A C 1
ATOM 1464 O O . VAL A 1 178 ? 5.113 4.023 -11.633 1 95.94 178 VAL A O 1
ATOM 1467 N N . LEU A 1 179 ? 5.23 2.471 -13.227 1 94.88 179 LEU A N 1
ATOM 1468 C CA . LEU A 1 179 ? 3.924 2.828 -13.773 1 94.88 179 LEU A CA 1
ATOM 1469 C C . LEU A 1 179 ? 2.842 2.734 -12.703 1 94.88 179 LEU A C 1
ATOM 1471 O O . LEU A 1 179 ? 2.021 3.645 -12.562 1 94.88 179 LEU A O 1
ATOM 1475 N N . GLY A 1 180 ? 2.883 1.657 -12.023 1 95.44 180 GLY A N 1
ATOM 1476 C CA . GLY A 1 180 ? 1.924 1.474 -10.945 1 95.44 180 GLY A CA 1
ATOM 1477 C C . GLY A 1 180 ? 2.01 2.551 -9.883 1 95.44 180 GLY A C 1
ATOM 1478 O O . GLY A 1 180 ? 0.985 3.041 -9.406 1 95.44 180 GLY A O 1
ATOM 1479 N N . SER A 1 181 ? 3.197 2.898 -9.484 1 95.75 181 SER A N 1
ATOM 1480 C CA . SER A 1 181 ? 3.387 3.895 -8.438 1 95.75 181 SER A CA 1
ATOM 1481 C C . SER A 1 181 ? 2.914 5.273 -8.891 1 95.75 181 SER A C 1
ATOM 1483 O O . SER A 1 181 ? 2.361 6.039 -8.102 1 95.75 181 SER A O 1
ATOM 1485 N N . ILE A 1 182 ? 3.096 5.562 -10.117 1 94.69 182 ILE A N 1
ATOM 1486 C CA . ILE A 1 182 ? 2.604 6.816 -10.672 1 94.69 182 ILE A CA 1
ATOM 1487 C C . ILE A 1 182 ? 1.078 6.84 -10.625 1 94.69 182 ILE A C 1
ATOM 1489 O O . ILE A 1 182 ? 0.484 7.812 -10.148 1 94.69 182 ILE A O 1
ATOM 1493 N N . THR A 1 183 ? 0.496 5.77 -11.023 1 95.06 183 THR A N 1
ATOM 1494 C CA . THR A 1 183 ? -0.959 5.68 -11.062 1 95.06 183 THR A CA 1
ATOM 1495 C C . THR A 1 183 ? -1.541 5.75 -9.656 1 95.06 183 THR A C 1
ATOM 1497 O O . THR A 1 183 ? -2.521 6.461 -9.414 1 95.06 183 THR A O 1
ATOM 1500 N N . LEU A 1 184 ? -0.928 5.066 -8.781 1 96.25 184 LEU A N 1
ATOM 1501 C CA . LEU A 1 184 ? -1.369 5.086 -7.395 1 96.25 184 LEU A CA 1
ATOM 1502 C C . LEU A 1 184 ? -1.217 6.48 -6.797 1 96.25 184 LEU A C 1
ATOM 1504 O O . LEU A 1 184 ? -2.139 6.992 -6.156 1 96.25 184 LEU A O 1
ATOM 1508 N N . GLY A 1 185 ? -0.057 7.094 -7.016 1 95.5 185 GLY A N 1
ATOM 1509 C CA . GLY A 1 185 ? 0.177 8.445 -6.527 1 95.5 185 GLY A CA 1
ATOM 1510 C C . GLY A 1 185 ? -0.829 9.453 -7.051 1 95.5 185 GLY A C 1
ATOM 1511 O O . GLY A 1 185 ? -1.395 10.234 -6.281 1 95.5 185 GLY A O 1
ATOM 1512 N N . VAL A 1 186 ? -1.118 9.367 -8.258 1 95.56 186 VAL A N 1
ATOM 1513 C CA . VAL A 1 186 ? -2.051 10.297 -8.883 1 95.56 186 VAL A CA 1
ATOM 1514 C C . VAL A 1 186 ? -3.459 10.055 -8.344 1 95.56 186 VAL A C 1
ATOM 1516 O O . VAL A 1 186 ? -4.219 11.008 -8.125 1 95.56 186 VAL A O 1
ATOM 1519 N N . SER A 1 187 ? -3.777 8.812 -8.156 1 96.06 187 SER A N 1
ATOM 1520 C CA . SER A 1 187 ? -5.102 8.523 -7.621 1 96.06 187 SER A CA 1
ATOM 1521 C C . SER A 1 187 ? -5.273 9.117 -6.223 1 96.06 187 SER A C 1
ATOM 1523 O O . SER A 1 187 ? -6.363 9.555 -5.855 1 96.06 187 SER A O 1
ATOM 1525 N N . VAL A 1 188 ? -4.219 9.125 -5.461 1 93.69 188 VAL A N 1
ATOM 1526 C CA . VAL A 1 188 ? -4.246 9.711 -4.125 1 93.69 188 VAL A CA 1
ATOM 1527 C C . VAL A 1 188 ? -4.453 11.219 -4.234 1 93.69 188 VAL A C 1
ATOM 1529 O O . VAL A 1 188 ? -5.254 11.797 -3.494 1 93.69 188 VAL A O 1
ATOM 1532 N N . VAL A 1 189 ? -3.818 11.859 -5.113 1 93.5 189 VAL A N 1
ATOM 1533 C CA . VAL A 1 189 ? -3.967 13.297 -5.352 1 93.5 189 VAL A CA 1
ATOM 1534 C C . VAL A 1 189 ? -5.391 13.594 -5.812 1 93.5 189 VAL A C 1
ATOM 1536 O O . VAL A 1 189 ? -6.012 14.555 -5.344 1 93.5 189 VAL A O 1
ATOM 1539 N N . LEU A 1 190 ? -5.891 12.766 -6.641 1 94.81 190 LEU A N 1
ATOM 1540 C CA . LEU A 1 190 ? -7.242 12.938 -7.16 1 94.81 190 LEU A CA 1
ATOM 1541 C C . LEU A 1 190 ? -8.281 12.75 -6.059 1 94.81 190 LEU A C 1
ATOM 1543 O O . LEU A 1 190 ? -9.328 13.398 -6.062 1 94.81 190 LEU A O 1
ATOM 1547 N N . TYR A 1 191 ? -7.961 11.828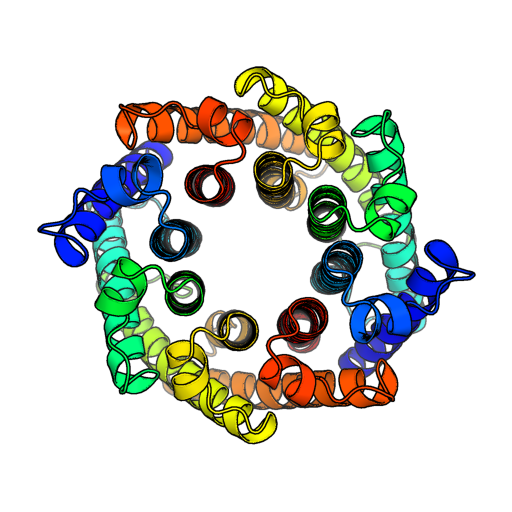 -5.172 1 93.25 191 TYR A N 1
ATOM 1548 C CA . TYR A 1 191 ? -8.836 11.664 -4.016 1 93.25 191 TYR A CA 1
ATOM 1549 C C . TYR A 1 191 ? -9.008 12.984 -3.275 1 93.25 191 TYR A C 1
ATOM 1551 O O . TYR A 1 191 ? -10.133 13.383 -2.963 1 93.25 191 TYR A O 1
ATOM 1559 N N . GLY A 1 192 ? -7.941 13.711 -3.039 1 90 192 GLY A N 1
ATOM 1560 C CA . GLY A 1 192 ? -7.984 15 -2.373 1 90 192 GLY A CA 1
ATOM 1561 C C . GLY A 1 192 ? -8.703 16.062 -3.184 1 90 192 GLY A C 1
ATOM 1562 O O . GLY A 1 192 ? -9.438 16.891 -2.629 1 90 192 GLY A O 1
ATOM 1563 N N . ALA A 1 193 ? -8.523 15.992 -4.457 1 91.56 193 ALA A N 1
ATOM 1564 C CA . ALA A 1 193 ? -9.109 17 -5.344 1 91.56 193 ALA A CA 1
ATOM 1565 C C . ALA A 1 193 ? -10.625 16.812 -5.441 1 91.56 193 ALA A C 1
ATOM 1567 O O . ALA A 1 193 ? -11.367 17.797 -5.465 1 91.56 193 ALA A O 1
ATOM 1568 N N . ILE A 1 194 ? -11.086 15.617 -5.449 1 92.44 194 ILE A N 1
ATOM 1569 C CA . ILE A 1 194 ? -12.492 15.312 -5.691 1 92.44 194 ILE A CA 1
ATOM 1570 C C . ILE A 1 194 ? -13.273 15.391 -4.379 1 92.44 194 ILE A C 1
ATOM 1572 O O . ILE A 1 194 ? -14.406 15.883 -4.352 1 92.44 194 ILE A O 1
ATOM 1576 N N . SER A 1 195 ? -12.703 14.938 -3.236 1 83.25 195 SER A N 1
ATOM 1577 C CA . SER A 1 195 ? -13.406 14.867 -1.96 1 83.25 195 SER A CA 1
ATOM 1578 C C . SER A 1 195 ? -13.359 16.203 -1.226 1 83.25 195 SER A C 1
ATOM 1580 O O . SER A 1 195 ? -13.719 16.281 -0.05 1 83.25 195 SER A O 1
ATOM 1582 N N . GLY A 1 196 ? -12.93 17.25 -1.871 1 72.81 196 GLY A N 1
ATOM 1583 C CA . GLY A 1 196 ? -12.875 18.562 -1.247 1 72.81 196 GLY A CA 1
ATOM 1584 C C . GLY A 1 196 ? -14.25 19.172 -1.023 1 72.81 196 GLY A C 1
ATOM 1585 O O . GLY A 1 196 ? -15.273 18.531 -1.264 1 72.81 196 GLY A O 1
ATOM 1586 N N . GLU A 1 197 ? -14.312 20.312 -0.48 1 65.94 197 GLU A N 1
ATOM 1587 C CA . GLU A 1 197 ? -15.531 21 -0.076 1 65.94 197 GLU A CA 1
ATOM 1588 C C . GLU A 1 197 ? -16.359 21.406 -1.29 1 65.94 197 GLU A C 1
ATOM 1590 O O . GLU A 1 197 ? -15.82 21.797 -2.326 1 65.94 197 GLU A O 1
ATOM 1595 N N . PHE A 1 198 ? -17.656 21.078 -1.16 1 67.31 198 PHE A N 1
ATOM 1596 C CA . PHE A 1 198 ? -18.594 21.453 -2.215 1 67.31 198 PHE A CA 1
ATOM 1597 C C . PHE A 1 198 ? -18.828 22.953 -2.234 1 67.31 198 PHE A C 1
ATOM 1599 O O . PHE A 1 198 ? -19.141 23.562 -1.206 1 67.31 198 PHE A O 1
ATOM 1606 N N . MET A 1 199 ? -18.625 23.484 -3.311 1 68.31 199 MET A N 1
ATOM 1607 C CA . MET A 1 199 ? -18.672 24.938 -3.443 1 68.31 199 MET A CA 1
ATOM 1608 C C . MET A 1 199 ? -20.062 25.391 -3.889 1 68.31 199 MET A C 1
ATOM 1610 O O . MET A 1 199 ? -20.234 26.531 -4.297 1 68.31 199 MET A O 1
ATOM 1614 N N . GLY A 1 200 ? -21.031 24.562 -3.828 1 71.44 200 GLY A N 1
ATOM 1615 C CA . GLY A 1 200 ? -22.391 25 -4.074 1 71.44 200 GLY A CA 1
ATOM 1616 C C . GLY A 1 200 ? -22.875 24.719 -5.484 1 71.44 200 GLY A C 1
ATOM 1617 O O . GLY A 1 200 ? -24.062 24.547 -5.723 1 71.44 200 GLY A O 1
ATOM 1618 N N . SER A 1 201 ? -22 24.781 -6.477 1 85.25 201 SER A N 1
ATOM 1619 C CA . SER A 1 201 ? -22.344 24.516 -7.867 1 85.25 201 SER A CA 1
ATOM 1620 C C . SER A 1 201 ? -21.5 23.391 -8.445 1 85.25 201 SER A C 1
ATOM 1622 O O . SER A 1 201 ? -20.297 23.312 -8.188 1 85.25 201 SER A O 1
ATOM 1624 N N . LEU A 1 202 ? -22.156 22.516 -9.227 1 84.88 202 LEU A N 1
ATOM 1625 C CA . LEU A 1 202 ? -21.469 21.375 -9.828 1 84.88 202 LEU A CA 1
ATOM 1626 C C . LEU A 1 202 ? -20.359 21.844 -10.766 1 84.88 202 LEU A C 1
ATOM 1628 O O . LEU A 1 202 ? -19.25 21.297 -10.758 1 84.88 202 LEU A O 1
ATOM 1632 N N . ILE A 1 203 ? -20.703 22.859 -11.555 1 88.88 203 ILE A N 1
ATOM 1633 C CA . ILE A 1 203 ? -19.75 23.359 -12.539 1 88.88 203 ILE A CA 1
ATOM 1634 C C . ILE A 1 203 ? -18.547 23.969 -11.836 1 88.88 203 ILE A C 1
ATOM 1636 O O . ILE A 1 203 ? -17.406 23.703 -12.227 1 88.88 203 ILE A O 1
ATOM 1640 N N . PHE A 1 204 ? -18.781 24.703 -10.828 1 89.5 204 PHE A N 1
ATOM 1641 C CA . PHE A 1 204 ? -17.703 25.328 -10.07 1 89.5 204 PHE A CA 1
ATOM 1642 C C . PHE A 1 204 ? -16.891 24.281 -9.336 1 89.5 204 PHE A C 1
ATOM 1644 O O . PHE A 1 204 ? -15.664 24.406 -9.219 1 89.5 204 PHE A O 1
ATOM 1651 N N . ASP A 1 205 ? -17.516 23.234 -8.945 1 90 205 ASP A N 1
ATOM 1652 C CA . ASP A 1 205 ? -16.828 22.172 -8.242 1 90 205 ASP A CA 1
ATOM 1653 C C . ASP A 1 205 ? -15.922 21.375 -9.188 1 90 205 ASP A C 1
ATOM 1655 O O . ASP A 1 205 ? -14.805 21 -8.812 1 90 205 ASP A O 1
ATOM 1659 N N . LEU A 1 206 ? -16.469 21.188 -10.297 1 92.81 206 LEU A N 1
ATOM 1660 C CA . LEU A 1 206 ? -15.68 20.484 -11.297 1 92.81 206 LEU A CA 1
ATOM 1661 C C . LEU A 1 206 ? -14.445 21.281 -11.68 1 92.81 206 LEU A C 1
ATOM 1663 O O . LEU A 1 206 ? -13.344 20.734 -11.797 1 92.81 206 LEU A O 1
ATOM 1667 N N . PHE A 1 207 ? -14.602 22.578 -11.828 1 93.31 207 PHE A N 1
ATOM 1668 C CA . PHE A 1 207 ? -13.484 23.438 -12.18 1 93.31 207 PHE A CA 1
ATOM 1669 C C . PHE A 1 207 ? -12.445 23.469 -11.062 1 93.31 207 PHE A C 1
ATOM 1671 O O . PHE A 1 207 ? -11.242 23.391 -11.328 1 93.31 207 PHE A O 1
ATOM 1678 N N . SER A 1 208 ? -12.977 23.531 -9.875 1 92 208 SER A N 1
ATOM 1679 C CA . SER A 1 208 ? -12.078 23.547 -8.727 1 92 208 SER A CA 1
ATOM 1680 C C . SER A 1 208 ? -11.297 22.234 -8.633 1 92 208 SER A C 1
ATOM 1682 O O . SER A 1 208 ? -10.125 22.234 -8.258 1 92 208 SER A O 1
ATOM 1684 N N . THR A 1 209 ? -11.961 21.141 -8.977 1 93.44 209 THR A N 1
ATOM 1685 C CA . THR A 1 209 ? -11.312 19.828 -8.961 1 93.44 209 THR A CA 1
ATOM 1686 C C . THR A 1 209 ? -10.18 19.766 -9.977 1 93.44 209 THR A C 1
ATOM 1688 O O . THR A 1 209 ? -9.078 19.312 -9.664 1 93.44 209 THR A O 1
ATOM 1691 N N . VAL A 1 210 ? -10.43 20.266 -11.102 1 95.56 210 VAL A N 1
ATOM 1692 C CA . VAL A 1 210 ? -9.438 20.25 -12.172 1 95.56 210 VAL A CA 1
ATOM 1693 C C . VAL A 1 210 ? -8.258 21.141 -11.797 1 95.56 210 VAL A C 1
ATOM 1695 O O . VAL A 1 210 ? -7.098 20.75 -11.984 1 95.56 210 VAL A O 1
ATOM 1698 N N . LEU A 1 211 ? -8.516 22.281 -11.242 1 94.12 211 LEU A N 1
ATOM 1699 C CA . LEU A 1 211 ? -7.457 23.203 -10.852 1 94.12 211 LEU A CA 1
ATOM 1700 C C . LEU A 1 211 ? -6.594 22.609 -9.75 1 94.12 211 LEU A C 1
ATOM 1702 O O . LEU A 1 211 ? -5.363 22.672 -9.805 1 94.12 211 LEU A O 1
ATOM 1706 N N . TYR A 1 212 ? -7.293 22.016 -8.797 1 9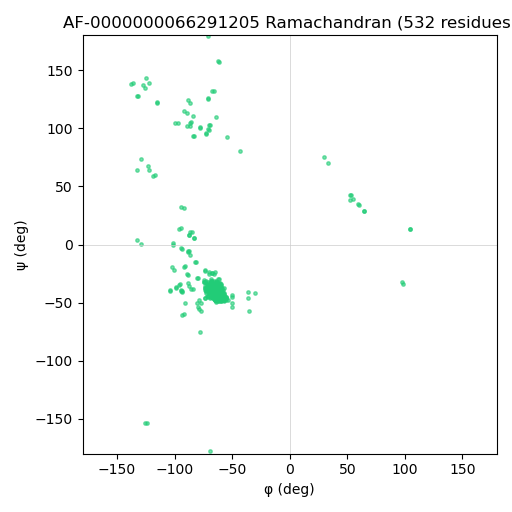2.69 212 TYR A N 1
ATOM 1707 C CA . TYR A 1 212 ? -6.57 21.344 -7.723 1 92.69 212 TYR A CA 1
ATOM 1708 C C . TYR A 1 212 ? -5.652 20.266 -8.273 1 92.69 212 TYR A C 1
ATOM 1710 O O . TYR A 1 212 ? -4.496 20.141 -7.863 1 92.69 212 TYR A O 1
ATOM 1718 N N . PHE A 1 213 ? -6.148 19.516 -9.203 1 94.94 213 PHE A N 1
ATOM 1719 C CA . PHE A 1 213 ? -5.391 18.422 -9.805 1 94.94 213 PHE A CA 1
ATOM 1720 C C . PHE A 1 213 ? -4.18 18.953 -10.562 1 94.94 213 PHE A C 1
ATOM 1722 O O . PHE A 1 213 ? -3.082 18.406 -10.453 1 94.94 213 PHE A O 1
ATOM 1729 N N . VAL A 1 214 ? -4.328 20 -11.281 1 95.81 214 VAL A N 1
ATOM 1730 C CA . VAL A 1 214 ? -3.254 20.562 -12.094 1 95.81 214 VAL A CA 1
ATOM 1731 C C . VAL A 1 214 ? -2.131 21.062 -11.195 1 95.81 214 VAL A C 1
ATOM 1733 O O . VAL A 1 214 ? -0.958 20.766 -11.422 1 95.81 214 VAL A O 1
ATOM 1736 N N . VAL A 1 215 ? -2.453 21.797 -10.156 1 94.25 215 VAL A N 1
ATOM 1737 C CA . VAL A 1 215 ? -1.456 22.312 -9.227 1 94.25 215 VAL A CA 1
ATOM 1738 C C . VAL A 1 215 ? -0.74 21.141 -8.539 1 94.25 215 VAL A C 1
ATOM 1740 O O . VAL A 1 215 ? 0.486 21.156 -8.406 1 94.25 215 VAL A O 1
ATOM 1743 N N . SER A 1 216 ? -1.559 20.172 -8.18 1 92.25 216 SER A N 1
ATOM 1744 C CA . SER A 1 216 ? -0.985 19 -7.52 1 92.25 216 SER A CA 1
ATOM 1745 C C . SER A 1 216 ? -0.025 18.266 -8.438 1 92.25 216 SER A C 1
ATOM 1747 O O . SER A 1 216 ? 1.023 17.781 -8 1 92.25 216 SER A O 1
ATOM 1749 N N . GLN A 1 217 ? -0.376 18.188 -9.703 1 93.25 217 GLN A N 1
ATOM 1750 C CA . GLN A 1 217 ? 0.47 17.516 -10.68 1 93.25 217 GLN A CA 1
ATOM 1751 C C . GLN A 1 217 ? 1.804 18.234 -10.844 1 93.25 217 GLN A C 1
ATOM 1753 O O . GLN A 1 217 ? 2.855 17.594 -10.922 1 93.25 217 GLN A O 1
ATOM 1758 N N . VAL A 1 218 ? 1.75 19.453 -10.859 1 94.44 218 VAL A N 1
ATOM 1759 C CA . VAL A 1 218 ? 2.961 20.25 -11 1 94.44 218 VAL A CA 1
ATOM 1760 C C . VAL A 1 218 ? 3.855 20.047 -9.773 1 94.44 218 VAL A C 1
ATOM 1762 O O . VAL A 1 218 ? 5.062 19.828 -9.906 1 94.44 218 VAL A O 1
ATOM 1765 N N . LEU A 1 219 ? 3.256 20.062 -8.625 1 92.25 219 LEU A N 1
ATOM 1766 C CA . LEU A 1 219 ? 4.012 19.875 -7.391 1 92.25 219 LEU A CA 1
ATOM 1767 C C . LEU A 1 219 ? 4.648 18.5 -7.348 1 92.25 219 LEU A C 1
ATOM 1769 O O . LEU A 1 219 ? 5.789 18.344 -6.898 1 92.25 219 LEU A O 1
ATOM 1773 N N . MET A 1 220 ? 3.902 17.547 -7.832 1 90.25 220 MET A N 1
ATOM 1774 C CA . MET A 1 220 ? 4.426 16.172 -7.855 1 90.25 220 MET A CA 1
ATOM 1775 C C . MET A 1 220 ? 5.652 16.078 -8.758 1 90.25 220 MET A C 1
ATOM 1777 O O . MET A 1 220 ? 6.637 15.43 -8.406 1 90.25 220 MET A O 1
ATOM 1781 N N . VAL A 1 221 ? 5.602 16.703 -9.906 1 90.69 221 VAL A N 1
ATOM 1782 C CA . VAL A 1 221 ? 6.707 16.703 -10.859 1 90.69 221 VAL A CA 1
ATOM 1783 C C . VAL A 1 221 ? 7.906 17.438 -10.258 1 90.69 221 VAL A C 1
ATOM 1785 O O . VAL A 1 221 ? 9.047 16.969 -10.359 1 90.69 221 VAL A O 1
ATOM 1788 N N . ILE A 1 222 ? 7.648 18.516 -9.609 1 91 222 ILE A N 1
ATOM 1789 C CA . ILE A 1 222 ? 8.727 19.281 -8.977 1 91 222 ILE A CA 1
ATOM 1790 C C . ILE A 1 222 ? 9.398 18.422 -7.906 1 91 222 ILE A C 1
ATOM 1792 O O . ILE A 1 222 ? 10.625 18.375 -7.816 1 91 222 ILE A O 1
ATOM 1796 N N . PHE A 1 223 ? 8.602 17.766 -7.148 1 87.94 223 PHE A N 1
ATOM 1797 C CA . PHE A 1 223 ? 9.148 16.906 -6.105 1 87.94 223 PHE A CA 1
ATOM 1798 C C . PHE A 1 223 ? 10.047 15.828 -6.707 1 87.94 223 PHE A C 1
ATOM 1800 O O . PHE A 1 223 ? 11.141 15.562 -6.199 1 87.94 223 PHE A O 1
ATOM 1807 N N . TYR A 1 224 ? 9.633 15.172 -7.762 1 85.75 224 TYR A N 1
ATOM 1808 C CA . TYR A 1 224 ? 10.398 14.125 -8.43 1 85.75 224 TYR A CA 1
ATOM 1809 C C . TYR A 1 224 ? 11.734 14.672 -8.93 1 85.75 224 TYR A C 1
ATOM 1811 O O . TYR A 1 224 ? 12.781 14.055 -8.727 1 85.75 224 TYR A O 1
ATOM 1819 N N . VAL A 1 225 ? 11.688 15.859 -9.547 1 85.69 225 VAL A N 1
ATOM 1820 C CA . VAL A 1 225 ? 12.891 16.453 -10.117 1 85.69 225 VAL A CA 1
ATOM 1821 C C . VAL A 1 225 ? 13.875 16.797 -9.008 1 85.69 225 VAL A C 1
ATOM 1823 O O . VAL A 1 225 ? 15.086 16.594 -9.148 1 85.69 225 VAL A O 1
ATOM 1826 N N . VAL A 1 226 ? 13.359 17.25 -7.922 1 84.06 226 VAL A N 1
ATOM 1827 C CA . VAL A 1 226 ? 14.211 17.625 -6.797 1 84.06 226 VAL A CA 1
ATOM 1828 C C . VAL A 1 226 ? 14.875 16.375 -6.203 1 84.06 226 VAL A C 1
ATOM 1830 O O . VAL A 1 226 ? 16.062 16.391 -5.898 1 84.06 226 VAL A O 1
ATOM 1833 N N . VAL A 1 227 ? 14.148 15.336 -6.074 1 81.06 227 VAL A N 1
ATOM 1834 C CA . VAL A 1 227 ? 14.688 14.102 -5.516 1 81.06 227 VAL A CA 1
ATOM 1835 C C . VAL A 1 227 ? 15.758 13.539 -6.445 1 81.06 227 VAL A C 1
ATOM 1837 O O . VAL A 1 227 ? 16.828 13.133 -5.988 1 81.06 227 VAL A O 1
ATOM 1840 N N . GLU A 1 228 ? 15.445 13.523 -7.711 1 80.12 228 GLU A N 1
ATOM 1841 C CA . GLU A 1 228 ? 16.406 12.992 -8.672 1 80.12 228 GLU A CA 1
ATOM 1842 C C . GLU A 1 228 ? 17.688 13.82 -8.688 1 80.12 228 GLU A C 1
ATOM 1844 O O . GLU A 1 228 ? 18.781 13.273 -8.672 1 80.12 228 GLU A O 1
ATOM 1849 N N . PHE A 1 229 ? 17.562 15.102 -8.609 1 81.62 229 PHE A N 1
ATOM 1850 C CA . PHE A 1 229 ? 18.703 15.984 -8.789 1 81.62 229 PHE A CA 1
ATOM 1851 C C . PHE A 1 229 ? 19.422 16.203 -7.461 1 81.62 229 PHE A C 1
ATOM 1853 O O . PHE A 1 229 ? 20.656 16.297 -7.422 1 81.62 229 PHE A O 1
ATOM 1860 N N . LEU A 1 230 ? 18.641 16.266 -6.395 1 78 230 LEU A N 1
ATOM 1861 C CA . LEU A 1 230 ? 19.25 16.656 -5.129 1 78 230 LEU A CA 1
ATOM 1862 C C . LEU A 1 230 ? 19.625 15.422 -4.316 1 78 230 LEU A C 1
ATOM 1864 O O . LEU A 1 230 ? 20.672 15.406 -3.662 1 78 230 LEU A O 1
ATOM 1868 N N . LEU A 1 231 ? 18.875 14.398 -4.41 1 77.25 231 LEU A N 1
ATOM 1869 C CA . LEU A 1 231 ? 19.109 13.25 -3.539 1 77.25 231 LEU A CA 1
ATOM 1870 C C . LEU A 1 231 ? 19.984 12.211 -4.234 1 77.25 231 LEU A C 1
ATOM 1872 O O . LEU A 1 231 ? 20.828 11.57 -3.596 1 77.25 231 LEU A O 1
ATOM 1876 N N . PHE A 1 232 ? 19.672 12.078 -5.469 1 78 232 PHE A N 1
ATOM 1877 C CA . PHE A 1 232 ? 20.406 11.039 -6.176 1 78 232 PHE A CA 1
ATOM 1878 C C . PHE A 1 232 ? 21.125 11.617 -7.391 1 78 232 PHE A C 1
ATOM 1880 O O . PHE A 1 232 ? 20.906 11.164 -8.516 1 78 232 PHE A O 1
ATOM 1887 N N . ARG A 1 233 ? 22.062 12.398 -7.285 1 71.69 233 ARG A N 1
ATOM 1888 C CA . ARG A 1 233 ? 22.734 13.234 -8.281 1 71.69 233 ARG A CA 1
ATOM 1889 C C . ARG A 1 233 ? 23.5 12.375 -9.281 1 71.69 233 ARG A C 1
ATOM 1891 O O . ARG A 1 233 ? 23.672 12.758 -10.438 1 71.69 233 ARG A O 1
ATOM 1898 N N . LYS A 1 234 ? 23.875 11.242 -8.93 1 73.5 234 LYS A N 1
ATOM 1899 C CA . LYS A 1 234 ? 24.781 10.477 -9.781 1 73.5 234 LYS A CA 1
ATOM 1900 C C . LYS A 1 234 ? 24.016 9.414 -10.578 1 73.5 234 LYS A C 1
ATOM 1902 O O . LYS A 1 234 ? 24.625 8.672 -11.352 1 73.5 234 LYS A O 1
ATOM 1907 N N . VAL A 1 235 ? 22.797 9.406 -10.344 1 78.94 235 VAL A N 1
ATOM 1908 C CA . VAL A 1 235 ? 22.078 8.32 -10.977 1 78.94 235 VAL A CA 1
ATOM 1909 C C . VAL A 1 235 ? 20.828 8.867 -11.68 1 78.94 235 VAL A C 1
ATOM 1911 O O . VAL A 1 235 ? 20.125 9.719 -11.133 1 78.94 235 VAL A O 1
ATOM 1914 N N . ILE A 1 236 ? 20.719 8.5 -12.969 1 78.12 236 ILE A N 1
ATOM 1915 C CA . ILE A 1 236 ? 19.469 8.766 -13.695 1 78.12 236 ILE A CA 1
ATOM 1916 C C . ILE A 1 236 ? 18.484 7.625 -13.461 1 78.12 236 ILE A C 1
ATOM 1918 O O . ILE A 1 236 ? 18.641 6.539 -14.016 1 78.12 236 ILE A O 1
ATOM 1922 N N . LEU A 1 237 ? 17.516 7.902 -12.656 1 84.38 237 LEU A N 1
ATOM 1923 C CA . LEU A 1 237 ? 16.609 6.859 -12.18 1 84.38 237 LEU A CA 1
ATOM 1924 C C . LEU A 1 237 ? 15.844 6.227 -13.336 1 84.38 237 LEU A C 1
ATOM 1926 O O . LEU A 1 237 ? 15.648 5.008 -13.359 1 84.38 237 LEU A O 1
ATOM 1930 N N . SER A 1 238 ? 15.492 7.023 -14.359 1 85.19 238 SER A N 1
ATOM 1931 C CA . SER A 1 238 ? 14.742 6.5 -15.492 1 85.19 238 SER A CA 1
ATOM 1932 C C . SER A 1 238 ? 15.57 5.492 -16.281 1 85.19 238 SER A C 1
ATOM 1934 O O . SER A 1 238 ? 15.031 4.516 -16.812 1 85.19 238 SER A O 1
ATOM 1936 N N . SER A 1 239 ? 16.812 5.672 -16.312 1 88 239 SER A N 1
ATOM 1937 C CA . SER A 1 239 ? 17.688 4.746 -17.016 1 88 239 SER A CA 1
ATOM 1938 C C . SER A 1 239 ? 17.797 3.416 -16.281 1 88 239 SER A C 1
ATOM 1940 O O . SER A 1 239 ? 17.859 2.357 -16.906 1 88 239 SER A O 1
ATOM 1942 N N . GLU A 1 240 ? 17.766 3.533 -14.977 1 89.44 240 GLU A N 1
ATOM 1943 C CA . GLU A 1 240 ? 17.812 2.316 -14.164 1 89.44 240 GLU A CA 1
ATOM 1944 C C . GLU A 1 240 ? 16.547 1.481 -14.359 1 89.44 240 GLU A C 1
ATOM 1946 O O . GLU A 1 240 ? 16.609 0.25 -14.344 1 89.44 240 GLU A O 1
ATOM 1951 N N . VAL A 1 241 ? 15.5 2.08 -14.562 1 91.75 241 VAL A N 1
ATOM 1952 C CA . VAL A 1 241 ? 14.227 1.405 -14.797 1 91.75 241 VAL A CA 1
ATOM 1953 C C . VAL A 1 241 ? 14.266 0.676 -16.141 1 91.75 241 VAL A C 1
ATOM 1955 O O . VAL A 1 241 ? 13.82 -0.47 -16.234 1 91.75 241 VAL A O 1
ATOM 1958 N N . TYR A 1 242 ? 14.852 1.337 -17.078 1 89.69 242 TYR A N 1
ATOM 1959 C CA . TYR A 1 242 ? 14.984 0.728 -18.406 1 89.69 242 TYR A CA 1
ATOM 1960 C C . TYR A 1 242 ? 15.812 -0.552 -18.328 1 89.69 242 TYR A C 1
ATOM 1962 O O . TYR A 1 242 ? 15.523 -1.523 -19.031 1 89.69 242 TYR A O 1
ATOM 1970 N N . GLU A 1 243 ? 16.766 -0.546 -17.422 1 92.19 243 GLU A N 1
ATOM 1971 C CA . GLU A 1 243 ? 17.672 -1.687 -17.266 1 92.19 243 GLU A CA 1
ATOM 1972 C C . GLU A 1 243 ? 17.078 -2.73 -16.312 1 92.19 243 GLU A C 1
ATOM 1974 O O . GLU A 1 243 ? 17.766 -3.674 -15.922 1 92.19 243 GLU A O 1
ATOM 1979 N N . ASN A 1 244 ? 15.828 -2.539 -15.922 1 94.75 244 ASN A N 1
ATOM 1980 C CA . ASN A 1 244 ? 15.109 -3.443 -15.031 1 94.75 244 ASN A CA 1
ATOM 1981 C C . ASN A 1 244 ? 15.812 -3.59 -13.688 1 94.75 244 ASN A C 1
ATOM 1983 O O . ASN A 1 244 ? 15.914 -4.699 -13.156 1 94.75 244 ASN A O 1
ATOM 1987 N N . ASN A 1 245 ? 16.438 -2.469 -13.227 1 94.56 245 ASN A N 1
ATOM 1988 C CA . ASN A 1 245 ? 17 -2.402 -11.891 1 94.56 245 ASN A CA 1
ATOM 1989 C C . ASN A 1 245 ? 15.922 -2.184 -10.828 1 94.56 245 ASN A C 1
ATOM 1991 O O . ASN A 1 245 ? 15.516 -1.048 -10.578 1 94.56 245 ASN A O 1
ATOM 1995 N N . LEU A 1 246 ? 15.578 -3.25 -10.203 1 95.75 246 LEU A N 1
ATOM 1996 C CA . LEU A 1 246 ? 14.461 -3.225 -9.266 1 95.75 246 LEU A CA 1
ATOM 1997 C C . LEU A 1 246 ? 14.773 -2.342 -8.062 1 95.75 246 LEU A C 1
ATOM 1999 O O . LEU A 1 246 ? 13.898 -1.635 -7.559 1 95.75 246 LEU A O 1
ATOM 2003 N N . SER A 1 247 ? 16 -2.346 -7.641 1 94.69 247 SER A N 1
ATOM 2004 C CA . SER A 1 247 ? 16.438 -1.543 -6.5 1 94.69 247 SER A CA 1
ATOM 2005 C C . SER A 1 247 ? 16.203 -0.057 -6.754 1 94.69 247 SER A C 1
ATOM 2007 O O . SER A 1 247 ? 15.57 0.624 -5.941 1 94.69 247 SER A O 1
ATOM 2009 N N . ALA A 1 248 ? 16.594 0.374 -7.844 1 91.81 248 ALA A N 1
ATOM 2010 C CA . ALA A 1 248 ? 16.438 1.777 -8.211 1 91.81 248 ALA A CA 1
ATOM 2011 C C . ALA A 1 248 ? 14.961 2.111 -8.445 1 91.81 248 ALA A C 1
ATOM 2013 O O . ALA A 1 248 ? 14.492 3.188 -8.062 1 91.81 248 ALA A O 1
ATOM 2014 N N . SER A 1 249 ? 14.289 1.233 -9.062 1 94.81 249 SER A N 1
ATOM 2015 C CA . SER A 1 249 ? 12.883 1.46 -9.391 1 94.81 249 SER A CA 1
ATOM 2016 C C . SER A 1 249 ? 12.031 1.575 -8.125 1 94.81 249 SER A C 1
ATOM 2018 O O . SER A 1 249 ? 11.055 2.322 -8.102 1 94.81 249 SER A O 1
ATOM 2020 N N . LEU A 1 250 ? 12.43 0.856 -7.121 1 95.56 250 LEU A N 1
ATOM 2021 C CA . LEU A 1 250 ? 11.719 0.943 -5.852 1 95.56 250 LEU A CA 1
ATOM 2022 C C . LEU A 1 250 ? 11.875 2.33 -5.238 1 95.56 250 LEU A C 1
ATOM 2024 O O . LEU A 1 250 ? 10.914 2.881 -4.691 1 95.56 250 LEU A O 1
ATOM 2028 N N . ILE A 1 251 ? 13 2.863 -5.324 1 91.81 251 ILE A N 1
ATOM 2029 C CA . ILE A 1 251 ? 13.25 4.203 -4.801 1 91.81 251 ILE A CA 1
ATOM 2030 C C . ILE A 1 251 ? 12.422 5.223 -5.582 1 91.81 251 ILE A C 1
ATOM 2032 O O . ILE A 1 251 ? 11.781 6.094 -4.996 1 91.81 251 ILE A O 1
ATOM 2036 N N . LEU A 1 252 ? 12.461 5.102 -6.848 1 92.69 252 LEU A N 1
ATOM 2037 C CA . LEU A 1 252 ? 11.695 5.996 -7.707 1 92.69 252 LEU A CA 1
ATOM 2038 C C . LEU A 1 252 ? 10.203 5.879 -7.41 1 92.69 252 LEU A C 1
ATOM 2040 O O . LEU A 1 252 ? 9.5 6.887 -7.324 1 92.69 252 LEU A O 1
ATOM 2044 N N . SER A 1 253 ? 9.75 4.664 -7.301 1 95.31 253 SER A N 1
ATOM 2045 C CA . SER A 1 253 ? 8.344 4.414 -6.98 1 95.31 253 SER A CA 1
ATOM 2046 C C . SER A 1 253 ? 7.957 5.059 -5.656 1 95.31 253 SER A C 1
ATOM 2048 O O . SER A 1 253 ? 6.914 5.711 -5.559 1 95.31 253 SER A O 1
ATOM 2050 N N . ALA A 1 254 ? 8.758 4.855 -4.648 1 94.31 254 ALA A N 1
ATOM 2051 C CA . ALA A 1 254 ? 8.5 5.445 -3.338 1 94.31 254 ALA A CA 1
ATOM 2052 C C . ALA A 1 254 ? 8.469 6.969 -3.42 1 94.31 254 ALA A C 1
ATOM 2054 O O . ALA A 1 254 ? 7.684 7.617 -2.725 1 94.31 254 ALA A O 1
ATOM 2055 N N . THR A 1 255 ? 9.305 7.516 -4.234 1 91.38 255 THR A N 1
ATOM 2056 C CA . THR A 1 255 ? 9.352 8.961 -4.426 1 91.38 255 THR A CA 1
ATOM 2057 C C . THR A 1 255 ? 8.023 9.484 -4.977 1 91.38 255 THR A C 1
ATOM 2059 O O . THR A 1 255 ? 7.5 10.492 -4.5 1 91.38 255 THR A O 1
ATOM 2062 N N . PHE A 1 256 ? 7.438 8.789 -5.887 1 93.31 256 PHE A N 1
ATOM 2063 C CA . PHE A 1 256 ? 6.18 9.227 -6.477 1 93.31 256 PHE A CA 1
ATOM 2064 C C . PHE A 1 256 ? 5.047 9.148 -5.461 1 93.31 256 PHE A C 1
ATOM 2066 O O . PHE A 1 256 ? 4.266 10.086 -5.316 1 93.31 256 PHE A O 1
ATOM 2073 N N . ILE A 1 257 ? 4.996 8.07 -4.773 1 94.5 257 ILE A N 1
ATOM 2074 C CA . ILE A 1 257 ? 3.938 7.891 -3.783 1 94.5 257 ILE A CA 1
ATOM 2075 C C . ILE A 1 257 ? 4.105 8.906 -2.66 1 94.5 257 ILE A C 1
ATOM 2077 O O . ILE A 1 257 ? 3.131 9.531 -2.227 1 94.5 257 ILE A O 1
ATOM 2081 N N . ALA A 1 258 ? 5.332 9.094 -2.213 1 92.56 258 ALA A N 1
ATOM 2082 C CA . ALA A 1 258 ? 5.613 10.078 -1.173 1 92.56 258 ALA A CA 1
ATOM 2083 C C . ALA A 1 258 ? 5.23 11.484 -1.628 1 92.56 258 ALA A C 1
ATOM 2085 O O . ALA A 1 258 ? 4.645 12.25 -0.864 1 92.56 258 ALA A O 1
ATOM 2086 N N . SER A 1 259 ? 5.523 11.812 -2.854 1 91.31 259 SER A N 1
ATOM 2087 C CA . SER A 1 259 ? 5.207 13.133 -3.389 1 91.31 259 SER A CA 1
A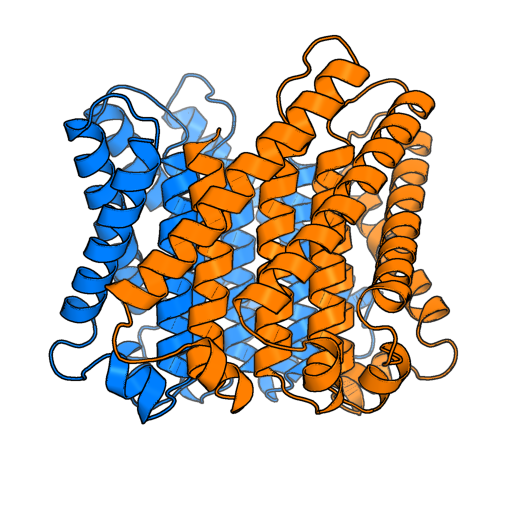TOM 2088 C C . SER A 1 259 ? 3.699 13.375 -3.418 1 91.31 259 SER A C 1
ATOM 2090 O O . SER A 1 259 ? 3.24 14.5 -3.211 1 91.31 259 SER A O 1
ATOM 2092 N N . ALA A 1 260 ? 2.975 12.352 -3.676 1 92.56 260 ALA A N 1
ATOM 2093 C CA . ALA A 1 260 ? 1.519 12.461 -3.707 1 92.56 260 ALA A CA 1
ATOM 2094 C C . ALA A 1 260 ? 0.967 12.82 -2.332 1 92.56 260 ALA A C 1
ATOM 2096 O O . ALA A 1 260 ? 0.142 13.734 -2.205 1 92.56 260 ALA A O 1
ATOM 2097 N N . PHE A 1 261 ? 1.471 12.211 -1.313 1 90.44 261 PHE A N 1
ATOM 2098 C CA . PHE A 1 261 ? 0.977 12.461 0.035 1 90.44 261 PHE A CA 1
ATOM 2099 C C . PHE A 1 261 ? 1.436 13.82 0.538 1 90.44 261 PHE A C 1
ATOM 2101 O O . PHE A 1 261 ? 0.693 14.516 1.238 1 90.44 261 PHE A O 1
ATOM 2108 N N . ILE A 1 262 ? 2.615 14.18 0.2 1 89.88 262 ILE A N 1
ATOM 2109 C CA . ILE A 1 262 ? 3.131 15.492 0.588 1 89.88 262 ILE A CA 1
ATOM 2110 C C . ILE A 1 262 ? 2.314 16.594 -0.088 1 89.88 262 ILE A C 1
ATOM 2112 O O . ILE A 1 262 ? 1.941 17.578 0.551 1 89.88 262 ILE A O 1
ATOM 2116 N N . THR A 1 263 ? 2.01 16.359 -1.362 1 89.62 263 THR A N 1
ATOM 2117 C CA . THR A 1 263 ? 1.201 17.328 -2.104 1 89.62 263 THR A CA 1
ATOM 2118 C C . THR A 1 263 ? -0.198 17.438 -1.505 1 89.62 263 THR A C 1
ATOM 2120 O O . THR A 1 263 ? -0.742 18.531 -1.376 1 89.62 263 THR A O 1
ATOM 2123 N N . LEU A 1 264 ? -0.755 16.344 -1.1 1 87.75 264 LEU A N 1
ATOM 2124 C CA . LEU A 1 264 ? -2.068 16.328 -0.465 1 87.75 264 LEU A CA 1
ATOM 2125 C C . LEU A 1 264 ? -2.055 17.125 0.83 1 87.75 264 LEU A C 1
ATOM 2127 O O . LEU A 1 264 ? -2.996 17.875 1.11 1 87.75 264 LEU A O 1
ATOM 2131 N N . ALA A 1 265 ? -0.978 17 1.583 1 86.88 265 ALA A N 1
ATOM 2132 C CA . ALA A 1 265 ? -0.863 17.703 2.865 1 86.88 265 ALA A CA 1
ATOM 2133 C C . ALA A 1 265 ? -0.709 19.203 2.666 1 86.88 265 ALA A C 1
ATOM 2135 O O . ALA A 1 265 ? -1.323 20 3.385 1 86.88 265 ALA A O 1
ATOM 2136 N N . VAL A 1 266 ? 0.053 19.562 1.662 1 85.62 266 VAL A N 1
ATOM 2137 C CA . VAL A 1 266 ? 0.365 20.969 1.434 1 85.62 266 VAL A CA 1
ATOM 2138 C C . VAL A 1 266 ? -0.853 21.672 0.845 1 85.62 266 VAL A C 1
ATOM 2140 O O . VAL A 1 266 ? -1.105 22.844 1.15 1 85.62 266 VAL A O 1
ATOM 2143 N N . MET A 1 267 ? -1.68 20.969 0.05 1 84.19 267 MET A N 1
ATOM 2144 C CA . MET A 1 267 ? -2.828 21.578 -0.621 1 84.19 267 MET A CA 1
ATOM 2145 C C . MET A 1 267 ? -4.066 21.516 0.266 1 84.19 267 MET A C 1
ATOM 2147 O O . MET A 1 267 ? -5.039 22.234 0.029 1 84.19 267 MET A O 1
ATOM 2151 N N . GLY A 1 268 ? -4.16 20.516 1.23 1 76.75 268 GLY A N 1
ATOM 2152 C CA . GLY A 1 268 ? -5.328 20.406 2.09 1 76.75 268 GLY A CA 1
ATOM 2153 C C . GLY A 1 268 ? -5.305 21.359 3.268 1 76.75 268 GLY A C 1
ATOM 2154 O O . GLY A 1 268 ? -6.32 21.969 3.598 1 76.75 268 GLY A O 1
ATOM 2155 N N . MET B 1 1 ? 2.918 27.328 -0.805 1 64.5 1 MET B N 1
ATOM 2156 C CA . MET B 1 1 ? 4.289 27.312 -1.302 1 64.5 1 MET B CA 1
ATOM 2157 C C . MET B 1 1 ? 5.277 27.078 -0.165 1 64.5 1 MET B C 1
ATOM 2159 O O . MET B 1 1 ? 6.148 26.203 -0.269 1 64.5 1 MET B O 1
ATOM 2163 N N . SER B 1 2 ? 5.02 27.672 0.937 1 74.88 2 SER B N 1
ATOM 2164 C CA . SER B 1 2 ? 5.926 27.516 2.072 1 74.88 2 SER B CA 1
ATOM 2165 C C . SER B 1 2 ? 5.898 26.109 2.627 1 74.88 2 SER B C 1
ATOM 2167 O O . SER B 1 2 ? 6.941 25.547 2.961 1 74.88 2 SER B O 1
ATOM 2169 N N . GLY B 1 3 ? 4.73 25.453 2.486 1 78.06 3 GLY B N 1
ATOM 2170 C CA . GLY B 1 3 ? 4.617 24.094 2.988 1 78.06 3 GLY B CA 1
ATOM 2171 C C . GLY B 1 3 ? 5.391 23.094 2.156 1 78.06 3 GLY B C 1
ATOM 2172 O O . GLY B 1 3 ? 6.043 22.188 2.701 1 78.06 3 GLY B O 1
ATOM 2173 N N . PHE B 1 4 ? 5.418 23.391 0.901 1 82.56 4 PHE B N 1
ATOM 2174 C CA . PHE B 1 4 ? 6.102 22.5 -0.028 1 82.56 4 PHE B CA 1
ATOM 2175 C C . PHE B 1 4 ? 7.613 22.578 0.157 1 82.56 4 PHE B C 1
ATOM 2177 O O . PHE B 1 4 ? 8.305 21.562 0.149 1 82.56 4 PHE B O 1
ATOM 2184 N N . LEU B 1 5 ? 8.094 23.734 0.436 1 82.19 5 LEU B N 1
ATOM 2185 C CA . LEU B 1 5 ? 9.523 23.922 0.648 1 82.19 5 LEU B CA 1
ATOM 2186 C C . LEU B 1 5 ? 9.969 23.281 1.955 1 82.19 5 LEU B C 1
ATOM 2188 O O . LEU B 1 5 ? 11.047 22.672 2.02 1 82.19 5 LEU B O 1
ATOM 2192 N N . ILE B 1 6 ? 9.148 23.391 2.895 1 84.62 6 ILE B N 1
ATOM 2193 C CA . ILE B 1 6 ? 9.445 22.781 4.188 1 84.62 6 ILE B CA 1
ATOM 2194 C C . ILE B 1 6 ? 9.5 21.266 4.047 1 84.62 6 ILE B C 1
ATOM 2196 O O . ILE B 1 6 ? 10.406 20.609 4.586 1 84.62 6 ILE B O 1
ATOM 2200 N N . ALA B 1 7 ? 8.539 20.766 3.275 1 84.81 7 ALA B N 1
ATOM 2201 C CA . ALA B 1 7 ? 8.508 19.328 3.059 1 84.81 7 ALA B CA 1
ATOM 2202 C C . ALA B 1 7 ? 9.758 18.844 2.314 1 84.81 7 ALA B C 1
ATOM 2204 O O . ALA B 1 7 ? 10.336 17.828 2.662 1 84.81 7 ALA B O 1
ATOM 2205 N N . LEU B 1 8 ? 10.141 19.625 1.389 1 82.88 8 LEU B N 1
ATOM 2206 C CA . LEU B 1 8 ? 11.312 19.266 0.604 1 82.88 8 LEU B CA 1
ATOM 2207 C C . LEU B 1 8 ? 12.57 19.266 1.474 1 82.88 8 LEU B C 1
ATOM 2209 O O . LEU B 1 8 ? 13.367 18.328 1.413 1 82.88 8 LEU B O 1
ATOM 2213 N N . PHE B 1 9 ? 12.719 20.234 2.254 1 83.06 9 PHE B N 1
ATOM 2214 C CA . PHE B 1 9 ? 13.875 20.312 3.143 1 83.06 9 PHE B CA 1
ATOM 2215 C C . PHE B 1 9 ? 13.875 19.172 4.152 1 83.06 9 PHE B C 1
ATOM 2217 O O . PHE B 1 9 ? 14.922 18.609 4.449 1 83.06 9 PHE B O 1
ATOM 2224 N N . TRP B 1 10 ? 12.75 18.938 4.598 1 84.94 10 TRP B N 1
ATOM 2225 C CA . TRP B 1 10 ? 12.617 17.875 5.59 1 84.94 10 TRP B CA 1
ATOM 2226 C C . TRP B 1 10 ? 12.984 16.516 4.992 1 84.94 10 TRP B C 1
ATOM 2228 O O . TRP B 1 10 ? 13.648 15.703 5.637 1 84.94 10 TRP B O 1
ATOM 2238 N N . VAL B 1 11 ? 12.594 16.281 3.76 1 82.5 11 VAL B N 1
ATOM 2239 C CA . VAL B 1 11 ? 12.891 15.016 3.107 1 82.5 11 VAL B CA 1
ATOM 2240 C C . VAL B 1 11 ? 14.398 14.898 2.887 1 82.5 11 VAL B C 1
ATOM 2242 O O . VAL B 1 11 ? 14.977 13.828 3.104 1 82.5 11 VAL B O 1
ATOM 2245 N N . ILE B 1 12 ? 15 15.938 2.549 1 81.19 12 ILE B N 1
ATOM 2246 C CA . ILE B 1 12 ? 16.438 15.961 2.346 1 81.19 12 ILE B CA 1
ATOM 2247 C C . ILE B 1 12 ? 17.156 15.719 3.674 1 81.19 12 ILE B C 1
ATOM 2249 O O . ILE B 1 12 ? 18.078 14.898 3.75 1 81.19 12 ILE B O 1
ATOM 2253 N N . PHE B 1 13 ? 16.672 16.391 4.645 1 82.5 13 PHE B N 1
ATOM 2254 C CA . PHE B 1 13 ? 17.25 16.234 5.977 1 82.5 13 PHE B CA 1
ATOM 2255 C C . PHE B 1 13 ? 17.094 14.797 6.469 1 82.5 13 PHE B C 1
ATOM 2257 O O . PHE B 1 13 ? 18.031 14.227 7.027 1 82.5 13 PHE B O 1
ATOM 2264 N N . SER B 1 14 ? 15.977 14.25 6.273 1 82.38 14 SER B N 1
ATOM 2265 C CA . SER B 1 14 ? 15.688 12.898 6.734 1 82.38 14 SER B CA 1
ATOM 2266 C C . SER B 1 14 ? 16.562 11.867 6.016 1 82.38 14 SER B C 1
ATOM 2268 O O . SER B 1 14 ? 16.938 10.859 6.598 1 82.38 14 SER B O 1
ATOM 2270 N N . LYS B 1 15 ? 16.812 12.102 4.73 1 81.19 15 LYS B N 1
ATOM 2271 C CA . LYS B 1 15 ? 17.734 11.242 3.996 1 81.19 15 LYS B CA 1
ATOM 2272 C C . LYS B 1 15 ? 19.109 11.219 4.652 1 81.19 15 LYS B C 1
ATOM 2274 O O . LYS B 1 15 ? 19.734 10.164 4.797 1 81.19 15 LYS B O 1
ATOM 2279 N N . TYR B 1 16 ? 19.562 12.367 5.07 1 80.31 16 TYR B N 1
ATOM 2280 C CA . TYR B 1 16 ? 20.859 12.461 5.723 1 80.31 16 TYR B CA 1
ATOM 2281 C C . TYR B 1 16 ? 20.859 11.742 7.062 1 80.31 16 TYR B C 1
ATOM 2283 O O . TYR B 1 16 ? 21.828 11.062 7.414 1 80.31 16 TYR B O 1
ATOM 2291 N N . VAL B 1 17 ? 19.781 11.875 7.77 1 81.25 17 VAL B N 1
ATOM 2292 C CA . VAL B 1 17 ? 19.656 11.203 9.062 1 81.25 17 VAL B CA 1
ATOM 2293 C C . VAL B 1 17 ? 19.688 9.695 8.867 1 81.25 17 VAL B C 1
ATOM 2295 O O . VAL B 1 17 ? 20.359 8.977 9.617 1 81.25 17 VAL B O 1
ATOM 2298 N N . PHE B 1 18 ? 18.953 9.242 7.867 1 81.69 18 PHE B N 1
ATOM 2299 C CA . PHE B 1 18 ? 18.953 7.816 7.57 1 81.69 18 PHE B CA 1
ATOM 2300 C C . PHE B 1 18 ? 20.344 7.336 7.219 1 81.69 18 PHE B C 1
ATOM 2302 O O . PHE B 1 18 ? 20.781 6.266 7.66 1 81.69 18 PHE B O 1
ATOM 2309 N N . ASP B 1 19 ? 21.062 8.117 6.426 1 78.81 19 ASP B N 1
ATOM 2310 C CA . ASP B 1 19 ? 22.406 7.77 6.004 1 78.81 19 ASP B CA 1
ATOM 2311 C C . ASP B 1 19 ? 23.344 7.648 7.203 1 78.81 19 ASP B C 1
ATOM 2313 O O . ASP B 1 19 ? 24.188 6.742 7.258 1 78.81 19 ASP B O 1
ATOM 2317 N N . VAL B 1 20 ? 23.172 8.523 8.094 1 75.94 20 VAL B N 1
ATOM 2318 C CA . VAL B 1 20 ? 24.047 8.586 9.258 1 75.94 20 VAL B CA 1
ATOM 2319 C C . VAL B 1 20 ? 23.734 7.43 10.203 1 75.94 20 VAL B C 1
ATOM 2321 O O . VAL B 1 20 ? 24.641 6.836 10.789 1 75.94 20 VAL B O 1
ATOM 2324 N N . LEU B 1 21 ? 22.531 7.152 10.383 1 73.12 21 LEU B N 1
ATOM 2325 C CA . LEU B 1 21 ? 22.125 6.141 11.352 1 73.12 21 LEU B CA 1
ATOM 2326 C C . LEU B 1 21 ? 22.359 4.738 10.805 1 73.12 21 LEU B C 1
ATOM 2328 O O . LEU B 1 21 ? 22.656 3.812 11.57 1 73.12 21 LEU B O 1
ATOM 2332 N N . PHE B 1 22 ? 21.922 4.547 9.734 1 63.56 22 PHE B N 1
ATOM 2333 C CA . PHE B 1 22 ? 22.109 3.197 9.211 1 63.56 22 PHE B CA 1
ATOM 2334 C C . PHE B 1 22 ? 23.531 2.996 8.719 1 63.56 22 PHE B C 1
ATOM 2336 O O . PHE B 1 22 ? 24.109 1.92 8.891 1 63.56 22 PHE B O 1
ATOM 2343 N N . PHE B 1 23 ? 24.047 3.861 7.711 1 59.94 23 PHE B N 1
ATOM 2344 C CA . PHE B 1 23 ? 25.312 3.387 7.168 1 59.94 23 PHE B CA 1
ATOM 2345 C C . PHE B 1 23 ? 26.359 4.492 7.195 1 59.94 23 PHE B C 1
ATOM 2347 O O . PHE B 1 23 ? 26.391 5.344 6.305 1 59.94 23 PHE B O 1
ATOM 2354 N N . ARG B 1 24 ? 26.844 4.777 8.359 1 55.75 24 ARG B N 1
ATOM 2355 C CA . ARG B 1 24 ? 28.047 5.609 8.398 1 55.75 24 ARG B CA 1
ATOM 2356 C C . ARG B 1 24 ? 28.969 5.293 7.23 1 55.75 24 ARG B C 1
ATOM 2358 O O . ARG B 1 24 ? 29.562 6.199 6.633 1 55.75 24 ARG B O 1
ATOM 2365 N N . GLU B 1 25 ? 29.391 4.066 7.07 1 51.06 25 GLU B N 1
ATOM 2366 C CA . GLU B 1 25 ? 30.406 3.588 6.145 1 51.06 25 GLU B CA 1
ATOM 2367 C C . GLU B 1 25 ? 29.859 3.463 4.727 1 51.06 25 GLU B C 1
ATOM 2369 O O . GLU B 1 25 ? 30.531 3.822 3.758 1 51.06 25 GLU B O 1
ATOM 2374 N N . ALA B 1 26 ? 29.016 2.412 4.363 1 52.78 26 ALA B N 1
ATOM 2375 C CA . ALA B 1 26 ? 28.672 1.949 3.023 1 52.78 26 ALA B CA 1
ATOM 2376 C C . ALA B 1 26 ? 27.906 3.029 2.252 1 52.78 26 ALA B C 1
ATOM 2378 O O . ALA B 1 26 ? 26.938 3.586 2.75 1 52.78 26 ALA B O 1
ATOM 2379 N N . LYS B 1 27 ? 28.391 3.693 1.25 1 74.62 27 LYS B N 1
ATOM 2380 C CA . LYS B 1 27 ? 27.781 4.629 0.304 1 74.62 27 LYS B CA 1
ATOM 2381 C C . LYS B 1 27 ? 26.422 4.129 -0.168 1 74.62 27 LYS B C 1
ATOM 2383 O O . LYS B 1 27 ? 26.344 3.273 -1.051 1 74.62 27 LYS B O 1
ATOM 2388 N N . ILE B 1 28 ? 25.297 4.352 0.709 1 79.75 28 ILE B N 1
ATOM 2389 C CA . ILE B 1 28 ? 23.922 3.961 0.426 1 79.75 28 ILE B CA 1
ATOM 2390 C C . ILE B 1 28 ? 23.672 3.998 -1.081 1 79.75 28 ILE B C 1
ATOM 2392 O O . ILE B 1 28 ? 23.078 3.072 -1.643 1 79.75 28 ILE B O 1
ATOM 2396 N N . GLU B 1 29 ? 24.156 4.961 -1.673 1 81.75 29 GLU B N 1
ATOM 2397 C CA . GLU B 1 29 ? 23.938 5.094 -3.111 1 81.75 29 GLU B CA 1
ATOM 2398 C C . GLU B 1 29 ? 24.641 3.967 -3.873 1 81.75 29 GLU B C 1
ATOM 2400 O O . GLU B 1 29 ? 24.078 3.426 -4.832 1 81.75 29 GLU B O 1
ATOM 2405 N N . ARG B 1 30 ? 25.797 3.602 -3.418 1 84.88 30 ARG B N 1
ATOM 2406 C CA . ARG B 1 30 ? 26.531 2.516 -4.066 1 84.88 30 ARG B CA 1
ATOM 2407 C C . ARG B 1 30 ? 25.828 1.179 -3.842 1 84.88 30 ARG B C 1
ATOM 2409 O O . ARG B 1 30 ? 25.766 0.347 -4.75 1 84.88 30 ARG B O 1
ATOM 2416 N N . GLU B 1 31 ? 25.297 1.08 -2.682 1 86.38 31 GLU B N 1
ATOM 2417 C CA . GLU B 1 31 ? 24.609 -0.176 -2.365 1 86.38 31 GLU B CA 1
ATOM 2418 C C . GLU B 1 31 ? 23.312 -0.316 -3.15 1 86.38 31 GLU B C 1
ATOM 2420 O O . GLU B 1 31 ? 23.031 -1.379 -3.705 1 86.38 31 GLU B O 1
ATOM 2425 N N . ILE B 1 32 ? 22.578 0.673 -3.221 1 86.5 32 ILE B N 1
ATOM 2426 C CA . ILE B 1 32 ? 21.266 0.639 -3.857 1 86.5 32 ILE B CA 1
ATOM 2427 C C . ILE B 1 32 ? 21.438 0.586 -5.375 1 86.5 32 ILE B C 1
ATOM 2429 O O . ILE B 1 32 ? 20.812 -0.241 -6.043 1 86.5 32 ILE B O 1
ATOM 2433 N N . PHE B 1 33 ? 22.266 1.371 -5.895 1 85.38 33 PHE B N 1
ATOM 2434 C CA . PHE B 1 33 ? 22.312 1.521 -7.344 1 85.38 33 PHE B CA 1
ATOM 2435 C C . PHE B 1 33 ? 23.438 0.686 -7.938 1 85.38 33 PHE B C 1
ATOM 2437 O O . PHE B 1 33 ? 23.297 0.117 -9.023 1 85.38 33 PHE B O 1
ATOM 2444 N N . GLY B 1 34 ? 24.578 0.588 -7.262 1 86.12 34 GLY B N 1
ATOM 2445 C CA . GLY B 1 34 ? 25.719 -0.185 -7.734 1 86.12 34 GLY B CA 1
ATOM 2446 C C . GLY B 1 34 ? 25.562 -1.676 -7.5 1 86.12 34 GLY B C 1
ATOM 2447 O O . GLY B 1 34 ? 25.516 -2.457 -8.453 1 86.12 34 GLY B O 1
ATOM 2448 N N . ASN B 1 35 ? 25.328 -2.018 -6.254 1 90.75 35 ASN B N 1
ATOM 2449 C CA . ASN B 1 35 ? 25.234 -3.424 -5.879 1 90.75 35 ASN B CA 1
ATOM 2450 C C . ASN B 1 35 ? 23.812 -3.947 -6.051 1 90.75 35 ASN B C 1
ATOM 2452 O O . ASN B 1 35 ? 23.562 -5.141 -5.879 1 90.75 35 ASN B O 1
ATOM 2456 N N . LYS B 1 36 ? 22.891 -3.072 -6.383 1 93.69 36 LYS B N 1
ATOM 2457 C CA . LYS B 1 36 ? 21.484 -3.414 -6.605 1 93.69 36 LYS B CA 1
ATOM 2458 C C . LYS B 1 36 ? 20.922 -4.188 -5.418 1 93.69 36 LYS B C 1
ATOM 2460 O O . LYS B 1 36 ? 20.281 -5.227 -5.598 1 93.69 36 LYS B O 1
ATOM 2465 N N . ASN B 1 37 ? 21.266 -3.734 -4.227 1 94.12 37 ASN B N 1
ATOM 2466 C CA . ASN B 1 37 ? 20.781 -4.344 -2.996 1 94.12 37 ASN B CA 1
ATOM 2467 C C . ASN B 1 37 ? 19.297 -4.098 -2.803 1 94.12 37 ASN B C 1
ATOM 2469 O O . ASN B 1 37 ? 18.891 -3.055 -2.285 1 94.12 37 ASN B O 1
ATOM 2473 N N . LEU B 1 38 ? 18.562 -5.062 -3.072 1 95.81 38 LEU B N 1
ATOM 2474 C CA . LEU B 1 38 ? 17.109 -4.969 -3.027 1 95.81 38 LEU B CA 1
ATOM 2475 C C . LEU B 1 38 ? 16.609 -4.766 -1.598 1 95.81 38 LEU B C 1
ATOM 2477 O O . LEU B 1 38 ? 15.672 -4.004 -1.361 1 95.81 38 LEU B O 1
ATOM 2481 N N . ALA B 1 39 ? 17.281 -5.426 -0.691 1 96.44 39 ALA B N 1
ATOM 2482 C CA . ALA B 1 39 ? 16.875 -5.344 0.711 1 96.44 39 ALA B CA 1
ATOM 2483 C C . ALA B 1 39 ? 16.969 -3.914 1.23 1 96.44 39 ALA B C 1
ATOM 2485 O O . ALA B 1 39 ? 16.031 -3.402 1.845 1 96.44 39 ALA B O 1
ATOM 2486 N N . LEU B 1 40 ? 18 -3.275 0.956 1 94.12 40 LEU B N 1
ATOM 2487 C CA . LEU B 1 40 ? 18.203 -1.9 1.396 1 94.12 40 LEU B CA 1
ATOM 2488 C C . LEU B 1 40 ? 17.234 -0.953 0.712 1 94.12 40 LEU B C 1
ATOM 2490 O O . LEU B 1 40 ? 16.734 -0.012 1.335 1 94.12 40 LEU B O 1
ATOM 2494 N N . SER B 1 41 ? 16.969 -1.143 -0.511 1 95.06 41 SER B N 1
ATOM 2495 C CA . SER B 1 41 ? 16.016 -0.313 -1.246 1 95.06 41 SER B CA 1
ATOM 2496 C C . SER B 1 41 ? 14.617 -0.423 -0.655 1 95.06 41 SER B C 1
ATOM 2498 O O . SER B 1 41 ? 13.898 0.572 -0.57 1 95.06 41 SER B O 1
ATOM 2500 N N . LEU B 1 42 ? 14.297 -1.608 -0.291 1 96.69 42 LEU B N 1
ATOM 2501 C CA . LEU B 1 42 ? 12.984 -1.83 0.313 1 96.69 42 LEU B CA 1
ATOM 2502 C C . LEU B 1 42 ? 12.867 -1.092 1.643 1 96.69 42 LEU B C 1
ATOM 2504 O O . LEU B 1 42 ? 11.859 -0.438 1.907 1 96.69 42 LEU B O 1
ATOM 2508 N N . SER B 1 43 ? 13.859 -1.191 2.428 1 94.62 43 SER B N 1
ATOM 2509 C CA . SER B 1 43 ? 13.883 -0.494 3.709 1 94.62 43 SER B CA 1
ATOM 2510 C C . SER B 1 43 ? 13.844 1.019 3.516 1 94.62 43 SER B C 1
ATOM 2512 O O . SER B 1 43 ? 13.039 1.709 4.148 1 94.62 43 SER B O 1
ATOM 2514 N N . TYR B 1 44 ? 14.609 1.501 2.602 1 92.38 44 TYR B N 1
ATOM 2515 C CA . TYR B 1 44 ? 14.711 2.932 2.334 1 92.38 44 TYR B CA 1
ATOM 2516 C C . TYR B 1 44 ? 13.406 3.477 1.763 1 92.38 44 TYR B C 1
ATOM 2518 O O . TYR B 1 44 ? 12.969 4.566 2.135 1 92.38 44 TYR B O 1
ATOM 2526 N N . ALA B 1 45 ? 12.859 2.756 0.879 1 94.38 45 ALA B N 1
ATOM 2527 C CA . ALA B 1 45 ? 11.57 3.15 0.322 1 94.38 45 ALA B CA 1
ATOM 2528 C C . ALA B 1 45 ? 10.508 3.252 1.415 1 94.38 45 ALA B C 1
ATOM 2530 O O . ALA B 1 45 ? 9.719 4.195 1.433 1 94.38 45 ALA B O 1
ATOM 2531 N N . GLY B 1 46 ? 10.547 2.291 2.295 1 95.12 46 GLY B N 1
ATOM 2532 C CA . GLY B 1 46 ? 9.617 2.336 3.412 1 95.12 46 GLY B CA 1
ATOM 2533 C C . GLY B 1 46 ? 9.828 3.533 4.32 1 95.12 46 GLY B C 1
ATOM 2534 O O . GLY B 1 46 ? 8.867 4.141 4.793 1 95.12 46 GLY B O 1
ATOM 2535 N N . TYR B 1 47 ? 11.008 3.863 4.574 1 93.38 47 TYR B N 1
ATOM 2536 C CA . TYR B 1 47 ? 11.336 5.027 5.391 1 93.38 47 TYR 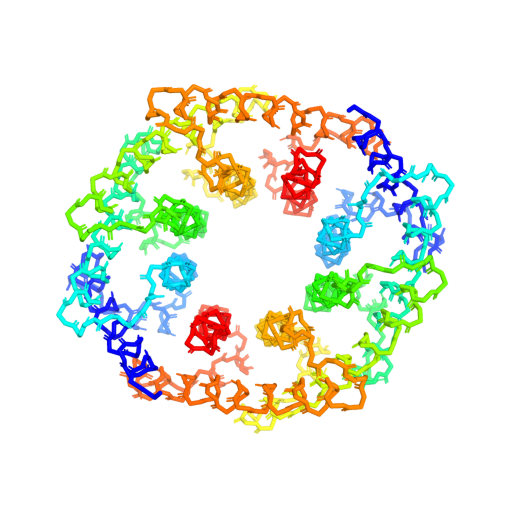B CA 1
ATOM 2537 C C . TYR B 1 47 ? 10.781 6.305 4.766 1 93.38 47 TYR B C 1
ATOM 2539 O O . TYR B 1 47 ? 10.148 7.113 5.449 1 93.38 47 TYR B O 1
ATOM 2547 N N . PHE B 1 48 ? 10.922 6.391 3.451 1 91.25 48 PHE B N 1
ATOM 2548 C CA . PHE B 1 48 ? 10.438 7.559 2.723 1 91.25 48 PHE B CA 1
ATOM 2549 C C . PHE B 1 48 ? 8.914 7.648 2.791 1 91.25 48 PHE B C 1
ATOM 2551 O O . PHE B 1 48 ? 8.359 8.727 3.01 1 91.25 48 PHE B O 1
ATOM 2558 N N . LEU B 1 49 ? 8.328 6.562 2.66 1 94.25 49 LEU B N 1
ATOM 2559 C CA . LEU B 1 49 ? 6.871 6.531 2.697 1 94.25 49 LEU B CA 1
ATOM 2560 C C . LEU B 1 49 ? 6.355 6.816 4.105 1 94.25 49 LEU B C 1
ATOM 2562 O O . LEU B 1 49 ? 5.355 7.52 4.273 1 94.25 49 LEU B O 1
ATOM 2566 N N . GLY B 1 50 ? 7.086 6.25 5.078 1 94.25 50 GLY B N 1
ATOM 2567 C CA . GLY B 1 50 ? 6.723 6.551 6.453 1 94.25 50 GLY B CA 1
ATOM 2568 C C . GLY B 1 50 ? 6.801 8.031 6.777 1 94.25 50 GLY B C 1
ATOM 2569 O O . GLY B 1 50 ? 5.914 8.57 7.441 1 94.25 50 GLY B O 1
ATOM 2570 N N . LEU B 1 51 ? 7.785 8.695 6.297 1 92.44 51 LEU B N 1
ATOM 2571 C CA . LEU B 1 51 ? 7.941 10.133 6.496 1 92.44 51 LEU B CA 1
ATOM 2572 C C . LEU B 1 51 ? 6.801 10.906 5.836 1 92.44 51 LEU B C 1
ATOM 2574 O O . LEU B 1 51 ? 6.219 11.805 6.441 1 92.44 51 LEU B O 1
ATOM 2578 N N . ALA B 1 52 ? 6.492 10.484 4.648 1 91.06 52 ALA B N 1
ATOM 2579 C CA . ALA B 1 52 ? 5.449 11.18 3.893 1 91.06 52 ALA B CA 1
ATOM 2580 C C . ALA B 1 52 ? 4.09 11.031 4.57 1 91.06 52 ALA B C 1
ATOM 2582 O O . ALA B 1 52 ? 3.34 12 4.684 1 91.06 52 ALA B O 1
ATOM 2583 N N . PHE B 1 53 ? 3.807 9.844 5.066 1 90.81 53 PHE B N 1
ATOM 2584 C CA . PHE B 1 53 ? 2.529 9.602 5.727 1 90.81 53 PHE B CA 1
ATOM 2585 C C . PHE B 1 53 ? 2.438 10.375 7.035 1 90.81 53 PHE B C 1
ATOM 2587 O O . PHE B 1 53 ? 1.369 10.875 7.395 1 90.81 53 PHE B O 1
ATOM 2594 N N . SER B 1 54 ? 3.525 10.453 7.738 1 91.31 54 SER B N 1
ATOM 2595 C CA . SER B 1 54 ? 3.541 11.203 8.984 1 91.31 54 SER B CA 1
ATOM 2596 C C . SER B 1 54 ? 3.387 12.703 8.734 1 91.31 54 SER B C 1
ATOM 2598 O O . SER B 1 54 ? 2.748 13.406 9.516 1 91.31 54 SER B O 1
ATOM 2600 N N . PHE B 1 55 ? 3.902 13.203 7.652 1 89.38 55 PHE B N 1
ATOM 2601 C CA . PHE B 1 55 ? 3.848 14.609 7.293 1 89.38 55 PHE B CA 1
ATOM 2602 C C . PHE B 1 55 ? 2.406 15.062 7.078 1 89.38 55 PHE B C 1
ATOM 2604 O O . PHE B 1 55 ? 2.035 16.172 7.457 1 89.38 55 PHE B O 1
ATOM 2611 N N . TYR B 1 56 ? 1.599 14.203 6.613 1 80.75 56 TYR B N 1
ATOM 2612 C CA . TYR B 1 56 ? 0.221 14.508 6.242 1 80.75 56 TYR B CA 1
ATOM 2613 C C . TYR B 1 56 ? -0.56 15.031 7.441 1 80.75 56 TYR B C 1
ATOM 2615 O O . TYR B 1 56 ? -1.336 15.984 7.32 1 80.75 56 TYR B O 1
ATOM 2623 N N . SER B 1 57 ? -0.355 14.531 8.633 1 78.12 57 SER B N 1
ATOM 2624 C CA . SER B 1 57 ? -1.159 14.914 9.789 1 78.12 57 SER B CA 1
ATOM 2625 C C . SER B 1 57 ? -0.409 15.898 10.68 1 78.12 57 SER B C 1
ATOM 2627 O O . SER B 1 57 ? -1.021 16.609 11.477 1 78.12 57 SER B O 1
ATOM 2629 N N . VAL B 1 58 ? 0.891 15.914 10.5 1 83.19 58 VAL B N 1
ATOM 2630 C CA . VAL B 1 58 ? 1.682 16.688 11.453 1 83.19 58 VAL B CA 1
ATOM 2631 C C . VAL B 1 58 ? 1.869 18.109 10.93 1 83.19 58 VAL B C 1
ATOM 2633 O O . VAL B 1 58 ? 2.016 19.047 11.711 1 83.19 58 VAL B O 1
ATOM 2636 N N . TYR B 1 59 ? 1.676 18.281 9.656 1 80.62 59 TYR B N 1
ATOM 2637 C CA . TYR B 1 59 ? 1.917 19.594 9.07 1 80.62 59 TYR B CA 1
ATOM 2638 C C . TYR B 1 59 ? 0.675 20.469 9.172 1 80.62 59 TYR B C 1
ATOM 2640 O O . TYR B 1 59 ? -0.383 20.125 8.641 1 80.62 59 TYR B O 1
ATOM 2648 N N . PHE B 1 60 ? 0.653 21.766 9.859 1 72.56 60 PHE B N 1
ATOM 2649 C CA . PHE B 1 60 ? -0.422 22.734 9.992 1 72.56 60 PHE B CA 1
ATOM 2650 C C . PHE B 1 60 ? 0.056 24.125 9.586 1 72.56 60 PHE B C 1
ATOM 2652 O O . PHE B 1 60 ? -0.756 25.016 9.336 1 72.56 60 PHE B O 1
ATOM 2659 N N . TYR B 1 61 ? 1.108 24.312 9.234 1 66.62 61 TYR B N 1
ATOM 2660 C CA . TYR B 1 61 ? 1.809 25.562 8.969 1 66.62 61 TYR B CA 1
ATOM 2661 C C . TYR B 1 61 ? 1.344 26.656 9.922 1 66.62 61 TYR B C 1
ATOM 2663 O O . TYR B 1 61 ? 0.395 27.391 9.617 1 66.62 61 TYR B O 1
ATOM 2671 N N . GLU B 1 62 ? 1.628 26.641 11.18 1 75.12 62 GLU B N 1
ATOM 2672 C CA . GLU B 1 62 ? 1.383 27.719 12.125 1 75.12 62 GLU B CA 1
ATOM 2673 C C . GLU B 1 62 ? 2.588 28.641 12.227 1 75.12 62 GLU B C 1
ATOM 2675 O O . GLU B 1 62 ? 2.477 29.844 11.953 1 75.12 62 GLU B O 1
ATOM 2680 N N . SER B 1 63 ? 3.645 28.156 12.586 1 82.81 63 SER B N 1
ATOM 2681 C CA . SER B 1 63 ? 4.93 28.844 12.648 1 82.81 63 SER B CA 1
ATOM 2682 C C . SER B 1 63 ? 6.059 27.969 12.125 1 82.81 63 SER B C 1
ATOM 2684 O O . SER B 1 63 ? 6.027 26.75 12.297 1 82.81 63 SER B O 1
ATOM 2686 N N . LEU B 1 64 ? 6.883 28.547 11.414 1 83.88 64 LEU B N 1
ATOM 2687 C CA . LEU B 1 64 ? 8.023 27.812 10.867 1 83.88 64 LEU B CA 1
ATOM 2688 C C . LEU B 1 64 ? 8.742 27.031 11.969 1 83.88 64 LEU B C 1
ATOM 2690 O O . LEU B 1 64 ? 9.094 25.859 11.781 1 83.88 64 LEU B O 1
ATOM 2694 N N . PHE B 1 65 ? 8.93 27.75 13.062 1 85.5 65 PHE B N 1
ATOM 2695 C CA . PHE B 1 65 ? 9.656 27.156 14.172 1 85.5 65 PHE B CA 1
ATOM 2696 C C . PHE B 1 65 ? 8.922 25.922 14.695 1 85.5 65 PHE B C 1
ATOM 2698 O O . PHE B 1 65 ? 9.531 24.875 14.906 1 85.5 65 PHE B O 1
ATOM 2705 N N . ARG B 1 66 ? 7.656 26.047 14.875 1 84.75 66 ARG B N 1
ATOM 2706 C CA . ARG B 1 66 ? 6.859 24.922 15.383 1 84.75 66 ARG B CA 1
ATOM 2707 C C . ARG B 1 66 ? 6.852 23.766 14.406 1 84.75 66 ARG B C 1
ATOM 2709 O O . ARG B 1 66 ? 6.949 22.609 14.805 1 84.75 66 ARG B O 1
ATOM 2716 N N . GLU B 1 67 ? 6.855 24.078 13.086 1 86.12 67 GLU B N 1
ATOM 2717 C CA . GLU B 1 67 ? 6.801 23.031 12.062 1 86.12 67 GLU B CA 1
ATOM 2718 C C . GLU B 1 67 ? 8.109 22.25 12.008 1 86.12 67 GLU B C 1
ATOM 2720 O O . GLU B 1 67 ? 8.086 21.016 11.883 1 86.12 67 GLU B O 1
ATOM 2725 N N . VAL B 1 68 ? 9.141 22.953 12.156 1 84.94 68 VAL B N 1
ATOM 2726 C CA . VAL B 1 68 ? 10.445 22.297 12.117 1 84.94 68 VAL B CA 1
ATOM 2727 C C . VAL B 1 68 ? 10.594 21.375 13.32 1 84.94 68 VAL B C 1
ATOM 2729 O O . VAL B 1 68 ? 11.094 20.25 13.188 1 84.94 68 VAL B O 1
ATOM 2732 N N . LEU B 1 69 ? 10.125 21.812 14.438 1 87.06 69 LEU B N 1
ATOM 2733 C CA . LEU B 1 69 ? 10.227 20.984 15.641 1 87.06 69 LEU B CA 1
ATOM 2734 C C . LEU B 1 69 ? 9.352 19.75 15.531 1 87.06 69 LEU B C 1
ATOM 2736 O O . LEU B 1 69 ? 9.75 18.656 15.969 1 87.06 69 LEU B O 1
ATOM 2740 N N . TYR B 1 70 ? 8.195 19.938 14.922 1 87.62 70 TYR B N 1
ATOM 2741 C CA . TYR B 1 70 ? 7.32 18.797 14.719 1 87.62 70 TYR B CA 1
ATOM 2742 C C . TYR B 1 70 ? 7.965 17.781 13.789 1 87.62 70 TYR B C 1
ATOM 2744 O O . TYR B 1 70 ? 7.875 16.562 14.016 1 87.62 70 TYR B O 1
ATOM 2752 N N . LEU B 1 71 ? 8.656 18.25 12.781 1 88.12 71 LEU B N 1
ATOM 2753 C CA . LEU B 1 71 ? 9.25 17.359 11.797 1 88.12 71 LEU B CA 1
ATOM 2754 C C . LEU B 1 71 ? 10.469 16.641 12.375 1 88.12 71 LEU B C 1
ATOM 2756 O O . LEU B 1 71 ? 10.734 15.484 12.031 1 88.12 71 LEU B O 1
ATOM 2760 N N . ILE B 1 72 ? 11.148 17.297 13.234 1 87.19 72 ILE B N 1
ATOM 2761 C CA . ILE B 1 72 ? 12.25 16.656 13.945 1 87.19 72 ILE B CA 1
ATOM 2762 C C . ILE B 1 72 ? 11.703 15.562 14.859 1 87.19 72 ILE B C 1
ATOM 2764 O O . ILE B 1 72 ? 12.25 14.461 14.914 1 87.19 72 ILE B O 1
ATOM 2768 N N . PHE B 1 73 ? 10.656 15.938 15.523 1 87.94 73 PHE B N 1
ATOM 2769 C CA . PHE B 1 73 ? 10 14.977 16.406 1 87.94 73 PHE B CA 1
ATOM 2770 C C . PHE B 1 73 ? 9.57 13.742 15.625 1 87.94 73 PHE B C 1
ATOM 2772 O O . PHE B 1 73 ? 9.781 12.609 16.078 1 87.94 73 PHE B O 1
ATOM 2779 N N . VAL B 1 74 ? 8.992 13.906 14.453 1 89.56 74 VAL B N 1
ATOM 2780 C CA . VAL B 1 74 ? 8.523 12.82 13.609 1 89.56 74 VAL B CA 1
ATOM 2781 C C . VAL B 1 74 ? 9.703 11.938 13.195 1 89.56 74 VAL B C 1
ATOM 2783 O O . VAL B 1 74 ? 9.625 10.711 13.258 1 89.56 74 VAL B O 1
ATOM 2786 N N . SER B 1 75 ? 10.75 12.531 12.773 1 90.25 75 SER B N 1
ATOM 2787 C CA . SER B 1 75 ? 11.922 11.789 12.32 1 90.25 75 SER B CA 1
ATOM 2788 C C . SER B 1 75 ? 12.516 10.953 13.453 1 90.25 75 SER B C 1
ATOM 2790 O O . SER B 1 75 ? 12.836 9.773 13.258 1 90.25 75 SER B O 1
ATOM 2792 N N . PHE B 1 76 ? 12.547 11.523 14.594 1 89.62 76 PHE B N 1
ATOM 2793 C CA . PHE B 1 76 ? 13.109 10.828 15.75 1 89.62 76 PHE B CA 1
ATOM 2794 C C . PHE B 1 76 ? 12.227 9.664 16.172 1 89.62 76 PHE B C 1
ATOM 2796 O O . PHE B 1 76 ? 12.719 8.562 16.422 1 89.62 76 PHE B O 1
ATOM 2803 N N . THR B 1 77 ? 11.008 9.938 16.234 1 90.75 77 THR B N 1
ATOM 2804 C CA . THR B 1 77 ? 10.078 8.906 16.688 1 90.75 77 THR B CA 1
ATOM 2805 C C . THR B 1 77 ? 10 7.766 15.672 1 90.75 77 THR B C 1
ATOM 2807 O O . THR B 1 77 ? 9.836 6.605 16.062 1 90.75 77 THR B O 1
ATOM 2810 N N . LEU B 1 78 ? 10.133 8.062 14.422 1 91.94 78 LEU B N 1
ATOM 2811 C CA . LEU B 1 78 ? 10.125 7.027 13.391 1 91.94 78 LEU B CA 1
ATOM 2812 C C . LEU B 1 78 ? 11.328 6.098 13.555 1 91.94 78 LEU B C 1
ATOM 2814 O O . LEU B 1 78 ? 11.18 4.875 13.508 1 91.94 78 LEU B O 1
ATOM 2818 N N . LEU B 1 79 ? 12.438 6.672 13.758 1 90.19 79 LEU B N 1
ATOM 2819 C CA . LEU B 1 79 ? 13.664 5.887 13.898 1 90.19 79 LEU B CA 1
ATOM 2820 C C . LEU B 1 79 ? 13.664 5.109 15.211 1 90.19 79 LEU B C 1
ATOM 2822 O O . LEU B 1 79 ? 14.023 3.934 15.242 1 90.19 79 LEU B O 1
ATOM 2826 N N . LEU B 1 80 ? 13.219 5.754 16.234 1 89.62 80 LEU B N 1
ATOM 2827 C CA . LEU B 1 80 ? 13.164 5.102 17.547 1 89.62 80 LEU B CA 1
ATOM 2828 C C . LEU B 1 80 ? 12.172 3.941 17.531 1 89.62 80 LEU B C 1
ATOM 2830 O O . LEU B 1 80 ? 12.422 2.896 18.141 1 89.62 80 LEU B O 1
ATOM 2834 N N . GLY B 1 81 ? 11.055 4.172 16.891 1 89.31 81 GLY B N 1
ATOM 2835 C CA . GLY B 1 81 ? 10.047 3.119 16.812 1 89.31 81 GLY B CA 1
ATOM 2836 C C . GLY B 1 81 ? 10.562 1.861 16.141 1 89.31 81 GLY B C 1
ATOM 2837 O O . GLY B 1 81 ? 10.281 0.75 16.594 1 89.31 81 GLY B O 1
ATOM 2838 N N . VAL B 1 82 ? 11.273 2.062 15.086 1 86.06 82 VAL B N 1
ATOM 2839 C CA . VAL B 1 82 ? 11.812 0.917 14.359 1 86.06 82 VAL B CA 1
ATOM 2840 C C . VAL B 1 82 ? 12.852 0.203 15.219 1 86.06 82 VAL B C 1
ATOM 2842 O O . VAL B 1 82 ? 12.945 -1.026 15.195 1 86.06 82 VAL B O 1
ATOM 2845 N N . TYR B 1 83 ? 13.648 0.946 15.875 1 85.5 83 TYR B N 1
ATOM 2846 C CA . TYR B 1 83 ? 14.625 0.369 16.797 1 85.5 83 TYR B CA 1
ATOM 2847 C C . TYR B 1 83 ? 13.938 -0.482 17.859 1 85.5 83 TYR B C 1
ATOM 2849 O O . TYR B 1 83 ? 14.367 -1.6 18.141 1 85.5 83 TYR B O 1
ATOM 2857 N N . ILE B 1 84 ? 12.883 -0.016 18.391 1 86.62 84 ILE B N 1
ATOM 2858 C CA . ILE B 1 84 ? 12.117 -0.74 19.391 1 86.62 84 ILE B CA 1
ATOM 2859 C C . ILE B 1 84 ? 11.523 -2.01 18.781 1 86.62 84 ILE B C 1
ATOM 2861 O O . ILE B 1 84 ? 11.539 -3.07 19.406 1 86.62 84 ILE B O 1
ATOM 2865 N N . PHE B 1 85 ? 11.055 -1.854 17.578 1 82.38 85 PHE B N 1
ATOM 2866 C CA . PHE B 1 85 ? 10.508 -3.004 16.859 1 82.38 85 PHE B CA 1
ATOM 2867 C C . PHE B 1 85 ? 11.57 -4.086 16.703 1 82.38 85 PHE B C 1
ATOM 2869 O O . PHE B 1 85 ? 11.297 -5.27 16.906 1 82.38 85 PHE B O 1
ATOM 2876 N N . ASP B 1 86 ? 12.719 -3.699 16.281 1 82.44 86 ASP B N 1
ATOM 2877 C CA . ASP B 1 86 ? 13.82 -4.629 16.094 1 82.44 86 ASP B CA 1
ATOM 2878 C C . ASP B 1 86 ? 14.18 -5.328 17.406 1 82.44 86 ASP B C 1
ATOM 2880 O O . ASP B 1 86 ? 14.461 -6.527 17.406 1 82.44 86 ASP B O 1
ATOM 2884 N N . LEU B 1 87 ? 14.047 -4.621 18.516 1 82.69 87 LEU B N 1
ATOM 2885 C CA . LEU B 1 87 ? 14.453 -5.133 19.812 1 82.69 87 LEU B CA 1
ATOM 2886 C C . LEU B 1 87 ? 13.398 -6.07 20.391 1 82.69 87 LEU B C 1
ATOM 2888 O O . LEU B 1 87 ? 13.734 -7.062 21.031 1 82.69 87 LEU B O 1
ATOM 2892 N N . ILE B 1 88 ? 12.164 -5.77 19.969 1 82.19 88 ILE B N 1
ATOM 2893 C CA . ILE B 1 88 ? 11.086 -6.477 20.641 1 82.19 88 ILE B CA 1
ATOM 2894 C C . ILE B 1 88 ? 10.539 -7.578 19.734 1 82.19 88 ILE B C 1
ATOM 2896 O O . ILE B 1 88 ? 10.297 -8.695 20.188 1 82.19 88 ILE B O 1
ATOM 2900 N N . PHE B 1 89 ? 10.414 -7.309 18.438 1 77.62 89 PHE B N 1
ATOM 2901 C CA . PHE B 1 89 ? 9.734 -8.227 17.531 1 77.62 89 PHE B CA 1
ATOM 2902 C C . PHE B 1 89 ? 10.734 -9.172 16.875 1 77.62 89 PHE B C 1
ATOM 2904 O O . PHE B 1 89 ? 10.43 -10.344 16.641 1 77.62 89 PHE B O 1
ATOM 2911 N N . LEU B 1 90 ? 11.844 -8.648 16.531 1 79.5 90 LEU B N 1
ATOM 2912 C CA . LEU B 1 90 ? 12.844 -9.438 15.82 1 79.5 90 LEU B CA 1
ATOM 2913 C C . LEU B 1 90 ? 14.125 -9.562 16.641 1 79.5 90 LEU B C 1
ATOM 2915 O O . LEU B 1 90 ? 15.219 -9.289 16.141 1 79.5 90 LEU B O 1
ATOM 2919 N N . ARG B 1 91 ? 14.031 -10.102 17.766 1 78.56 91 ARG B N 1
ATOM 2920 C CA . ARG B 1 91 ? 15.102 -10.117 18.766 1 78.56 91 ARG B CA 1
ATOM 2921 C C . ARG B 1 91 ? 16.266 -10.969 18.297 1 78.56 91 ARG B C 1
ATOM 2923 O O . ARG B 1 91 ? 17.422 -10.695 18.641 1 78.56 91 ARG B O 1
ATOM 2930 N N . LYS B 1 92 ? 16 -11.898 17.422 1 79.81 92 LYS B N 1
ATOM 2931 C CA . LYS B 1 92 ? 17.031 -12.859 17.047 1 79.81 92 LYS B CA 1
ATOM 2932 C C . LYS B 1 92 ? 17.766 -12.414 15.797 1 79.81 92 LYS B C 1
ATOM 2934 O O . LYS B 1 92 ? 18.703 -13.094 15.336 1 79.81 92 LYS B O 1
ATOM 2939 N N . ILE B 1 93 ? 17.328 -11.344 15.266 1 83.19 93 ILE B N 1
ATOM 2940 C CA . ILE B 1 93 ? 17.938 -10.914 14.008 1 83.19 93 ILE B CA 1
ATOM 2941 C C . ILE B 1 93 ? 18.406 -9.461 14.133 1 83.19 93 ILE B C 1
ATOM 2943 O O . ILE B 1 93 ? 17.75 -8.648 14.781 1 83.19 93 ILE B O 1
ATOM 2947 N N . ASP B 1 94 ? 19.547 -9.266 13.625 1 84.69 94 ASP B N 1
ATOM 2948 C CA . ASP B 1 94 ? 19.984 -7.891 13.398 1 84.69 94 ASP B CA 1
ATOM 2949 C C . ASP B 1 94 ? 19.562 -7.398 12.008 1 84.69 94 ASP B C 1
ATOM 2951 O O . ASP B 1 94 ? 20.188 -7.742 11.008 1 84.69 94 ASP B O 1
ATOM 2955 N N . LEU B 1 95 ? 18.547 -6.641 12.016 1 86.75 95 LEU B N 1
ATOM 2956 C CA . LEU B 1 95 ? 17.922 -6.211 10.758 1 86.75 95 LEU B CA 1
ATOM 2957 C C . LEU B 1 95 ? 18.938 -5.484 9.883 1 86.75 95 LEU B C 1
ATOM 2959 O O . LEU B 1 95 ? 18.984 -5.699 8.672 1 86.75 95 LEU B O 1
ATOM 2963 N N . LYS B 1 96 ? 19.75 -4.699 10.508 1 85.44 96 LYS B N 1
ATOM 2964 C CA . LYS B 1 96 ? 20.719 -3.928 9.75 1 85.44 96 LYS B CA 1
ATOM 2965 C C . LYS B 1 96 ? 21.703 -4.844 9.023 1 85.44 96 LYS B C 1
ATOM 2967 O O . LYS B 1 96 ? 21.953 -4.668 7.832 1 85.44 96 LYS B O 1
ATOM 2972 N N . GLU B 1 97 ? 22.188 -5.77 9.664 1 88.69 97 GLU B N 1
ATOM 2973 C CA . GLU B 1 97 ? 23.156 -6.703 9.078 1 88.69 97 GLU B CA 1
ATOM 2974 C C . GLU B 1 97 ? 22.5 -7.547 7.984 1 88.69 97 GLU B C 1
ATOM 2976 O O . GLU B 1 97 ? 23.109 -7.773 6.934 1 88.69 97 GLU B O 1
ATOM 2981 N N . GLU B 1 98 ? 21.312 -7.965 8.273 1 91.81 98 GLU B N 1
ATOM 2982 C CA . GLU B 1 98 ? 20.594 -8.781 7.297 1 91.81 98 GLU B CA 1
ATOM 2983 C C . GLU B 1 98 ? 20.297 -7.996 6.023 1 91.81 98 GLU B C 1
ATOM 2985 O O . GLU B 1 98 ? 20.375 -8.539 4.922 1 91.81 98 GLU B O 1
ATOM 2990 N N . ILE B 1 99 ? 20.016 -6.789 6.148 1 93.31 99 ILE B N 1
ATOM 2991 C CA . ILE B 1 99 ? 19.703 -5.934 5.008 1 93.31 99 ILE B CA 1
ATOM 2992 C C . ILE B 1 99 ? 20.969 -5.684 4.188 1 93.31 99 ILE B C 1
ATOM 2994 O O . ILE B 1 99 ? 20.938 -5.762 2.959 1 93.31 99 ILE B O 1
ATOM 2998 N N . LEU B 1 100 ? 22.047 -5.512 4.836 1 89.88 100 LEU B N 1
ATOM 2999 C CA . LEU B 1 100 ? 23.312 -5.273 4.141 1 89.88 100 LEU B CA 1
ATOM 3000 C C . LEU B 1 100 ? 23.781 -6.531 3.418 1 89.88 100 LEU B C 1
ATOM 3002 O O . LEU B 1 100 ? 24.391 -6.449 2.352 1 89.88 100 LEU B O 1
ATOM 3006 N N . ARG B 1 101 ? 23.344 -7.664 3.922 1 92.81 101 ARG B N 1
ATOM 3007 C CA . ARG B 1 101 ? 23.703 -8.938 3.309 1 92.81 101 ARG B CA 1
ATOM 3008 C C . ARG B 1 101 ? 22.812 -9.25 2.115 1 92.81 101 ARG B C 1
ATOM 3010 O O . ARG B 1 101 ? 23.094 -10.148 1.328 1 92.81 101 ARG B O 1
ATOM 3017 N N . GLY B 1 102 ? 21.734 -8.539 2.012 1 94 102 GLY B N 1
ATOM 3018 C CA . GLY B 1 102 ? 20.875 -8.688 0.846 1 94 102 GLY B CA 1
ATOM 3019 C C . GLY B 1 102 ? 19.609 -9.477 1.13 1 94 102 GLY B C 1
ATOM 3020 O O . GLY B 1 102 ? 18.953 -9.961 0.206 1 94 102 GLY B O 1
ATOM 3021 N N . ASN B 1 103 ? 19.312 -9.672 2.402 1 95.94 103 ASN B N 1
ATOM 3022 C CA . ASN B 1 103 ? 18.078 -10.359 2.775 1 95.94 103 ASN B CA 1
ATOM 3023 C C . ASN B 1 103 ? 16.844 -9.492 2.49 1 95.94 103 ASN B C 1
ATOM 3025 O O . ASN B 1 103 ? 16.484 -8.641 3.301 1 95.94 103 ASN B O 1
ATOM 3029 N N . ALA B 1 104 ? 16.203 -9.766 1.366 1 96.31 104 ALA B N 1
ATOM 3030 C CA . ALA B 1 104 ? 15.078 -8.953 0.925 1 96.31 104 ALA B CA 1
ATOM 3031 C C . ALA B 1 104 ? 13.93 -9.023 1.929 1 96.31 104 ALA B C 1
ATOM 3033 O O . ALA B 1 104 ? 13.18 -8.055 2.088 1 96.31 104 ALA B O 1
ATOM 3034 N N . GLY B 1 105 ? 13.852 -10.156 2.611 1 96 105 GLY B N 1
ATOM 3035 C CA . GLY B 1 105 ? 12.82 -10.305 3.633 1 96 105 GLY B CA 1
ATOM 3036 C C . GLY B 1 105 ? 13 -9.344 4.797 1 96 105 GLY B C 1
ATOM 3037 O O . GLY B 1 105 ? 12.039 -8.727 5.25 1 96 105 GLY B O 1
ATOM 3038 N N . ALA B 1 106 ? 14.18 -9.195 5.238 1 94.19 106 ALA B N 1
ATOM 3039 C CA . ALA B 1 106 ? 14.469 -8.242 6.305 1 94.19 106 ALA B CA 1
ATOM 3040 C C . ALA B 1 106 ? 14.211 -6.812 5.848 1 94.19 106 ALA B C 1
ATOM 3042 O O . ALA B 1 106 ? 13.695 -5.992 6.613 1 94.19 106 ALA B O 1
ATOM 3043 N N . GLY B 1 107 ? 14.547 -6.547 4.621 1 95 107 GLY B N 1
ATOM 3044 C CA . GLY B 1 107 ? 14.344 -5.223 4.066 1 95 107 GLY B CA 1
ATOM 3045 C C . GLY B 1 107 ? 12.883 -4.824 3.998 1 95 107 GLY B C 1
ATOM 3046 O O . GLY B 1 107 ? 12.508 -3.73 4.434 1 95 107 GLY B O 1
ATOM 3047 N N . ILE B 1 108 ? 12.086 -5.711 3.486 1 96.31 108 ILE B N 1
ATOM 3048 C CA . ILE B 1 108 ? 10.672 -5.383 3.332 1 96.31 108 ILE B CA 1
ATOM 3049 C C . ILE B 1 108 ? 10.008 -5.301 4.707 1 96.31 108 ILE B C 1
ATOM 3051 O O . ILE B 1 108 ? 9.109 -4.484 4.922 1 96.31 108 ILE B O 1
ATOM 3055 N N . THR B 1 109 ? 10.422 -6.125 5.641 1 94.31 109 THR B N 1
ATOM 3056 C CA . THR B 1 109 ? 9.883 -6.078 6.996 1 94.31 109 THR B CA 1
ATOM 3057 C C . THR B 1 109 ? 10.156 -4.723 7.641 1 94.31 109 THR B C 1
ATOM 3059 O O . THR B 1 109 ? 9.234 -4.082 8.164 1 94.31 109 THR B O 1
ATOM 3062 N N . GLN B 1 110 ? 11.328 -4.266 7.555 1 93.62 110 GLN B N 1
ATOM 3063 C CA . GLN B 1 110 ? 11.68 -2.973 8.125 1 93.62 110 GLN B CA 1
ATOM 3064 C C . GLN B 1 110 ? 10.969 -1.837 7.398 1 93.62 110 GLN B C 1
ATOM 3066 O O . GLN B 1 110 ? 10.5 -0.889 8.023 1 93.62 110 GLN B O 1
ATOM 3071 N N . GLY B 1 111 ? 10.977 -1.929 6.086 1 95.5 111 GLY B N 1
ATOM 3072 C CA . GLY B 1 111 ? 10.305 -0.904 5.301 1 95.5 111 GLY B CA 1
ATOM 3073 C C . GLY B 1 111 ? 8.836 -0.744 5.66 1 95.5 111 GLY B C 1
ATOM 3074 O O . GLY B 1 111 ? 8.359 0.376 5.852 1 95.5 111 GLY B O 1
ATOM 3075 N N . ILE B 1 112 ? 8.141 -1.826 5.75 1 96.12 112 ILE B N 1
ATOM 3076 C CA . ILE B 1 112 ? 6.719 -1.767 6.055 1 96.12 112 ILE B CA 1
ATOM 3077 C C . ILE B 1 112 ? 6.516 -1.291 7.492 1 96.12 112 ILE B C 1
ATOM 3079 O O . ILE B 1 112 ? 5.559 -0.568 7.781 1 96.12 112 ILE B O 1
ATOM 3083 N N . TYR B 1 113 ? 7.422 -1.653 8.352 1 94.31 113 TYR B N 1
ATOM 3084 C CA . TYR B 1 113 ? 7.32 -1.143 9.711 1 94.31 113 TYR B CA 1
ATOM 3085 C C . TYR B 1 113 ? 7.453 0.376 9.734 1 94.31 113 TYR B C 1
ATOM 3087 O O . TYR B 1 113 ? 6.738 1.056 10.477 1 94.31 113 TYR B O 1
ATOM 3095 N N . PHE B 1 114 ? 8.375 0.963 8.961 1 95.44 114 PHE B N 1
ATOM 3096 C CA . PHE B 1 114 ? 8.477 2.414 8.844 1 95.44 114 PHE B CA 1
ATOM 3097 C C . PHE B 1 114 ? 7.141 3.01 8.406 1 95.44 114 PHE B C 1
ATOM 3099 O O . PHE B 1 114 ? 6.684 4.004 8.969 1 95.44 114 PHE B O 1
ATOM 3106 N N . LEU B 1 115 ? 6.586 2.379 7.43 1 95.69 115 LEU B N 1
ATOM 3107 C CA . LEU B 1 115 ? 5.305 2.838 6.906 1 95.69 115 LEU B CA 1
ATOM 3108 C C . LEU B 1 115 ? 4.219 2.762 7.977 1 95.69 115 LEU B C 1
ATOM 3110 O O . LEU B 1 115 ? 3.461 3.715 8.164 1 95.69 115 LEU B O 1
ATOM 3114 N N . SER B 1 116 ? 4.176 1.677 8.68 1 96.19 116 SER B N 1
ATOM 3115 C CA . SER B 1 116 ? 3.189 1.465 9.734 1 96.19 116 SER B CA 1
ATOM 3116 C C . SER B 1 116 ? 3.361 2.477 10.867 1 96.19 116 SER B C 1
ATOM 3118 O O . SER B 1 116 ? 2.377 3.008 11.383 1 96.19 116 SER B O 1
ATOM 3120 N N . LEU B 1 117 ? 4.555 2.738 11.195 1 95.12 117 LEU B N 1
ATOM 3121 C CA . LEU B 1 117 ? 4.84 3.727 12.234 1 95.12 117 LEU B CA 1
ATOM 3122 C C . LEU B 1 117 ? 4.434 5.125 11.781 1 95.12 117 LEU B C 1
ATOM 3124 O O . LEU B 1 117 ? 3.969 5.934 12.586 1 95.12 117 LEU B O 1
ATOM 3128 N N . GLY B 1 118 ? 4.691 5.391 10.523 1 94.81 118 GLY B N 1
ATOM 3129 C CA . GLY B 1 118 ? 4.219 6.66 9.992 1 94.81 118 GLY B CA 1
ATOM 3130 C C . GLY B 1 118 ? 2.723 6.852 10.141 1 94.81 118 GLY B C 1
ATOM 3131 O O . GLY B 1 118 ? 2.264 7.93 10.531 1 94.81 118 GLY B O 1
ATOM 3132 N N . ILE B 1 119 ? 1.999 5.812 9.875 1 94.62 119 ILE B N 1
ATOM 3133 C CA . ILE B 1 119 ? 0.548 5.836 10.023 1 94.62 119 ILE B CA 1
ATOM 3134 C C . ILE B 1 119 ? 0.179 6.047 11.484 1 94.62 119 ILE B C 1
ATOM 3136 O O . ILE B 1 119 ? -0.709 6.84 11.805 1 94.62 119 ILE B O 1
ATOM 3140 N N . LEU B 1 120 ? 0.875 5.383 12.352 1 94.38 120 LEU B N 1
ATOM 3141 C CA . LEU B 1 120 ? 0.612 5.5 13.781 1 94.38 120 LEU B CA 1
ATOM 3142 C C . LEU B 1 120 ? 0.916 6.906 14.273 1 94.38 120 LEU B C 1
ATOM 3144 O O . LEU B 1 120 ? 0.172 7.457 15.094 1 94.38 120 LEU B O 1
ATOM 3148 N N . ILE B 1 121 ? 1.988 7.496 13.797 1 94 121 ILE B N 1
ATOM 3149 C CA . ILE B 1 121 ? 2.352 8.859 14.164 1 94 121 ILE B CA 1
ATOM 3150 C C . ILE B 1 121 ? 1.269 9.828 13.688 1 94 121 ILE B C 1
ATOM 3152 O O . ILE B 1 121 ? 0.864 10.727 14.43 1 94 121 ILE B O 1
ATOM 3156 N N . SER B 1 122 ? 0.755 9.617 12.523 1 91 122 SER B N 1
ATOM 3157 C CA . SER B 1 122 ? -0.321 10.445 11.984 1 91 122 SER B CA 1
ATOM 3158 C C . SER B 1 122 ? -1.576 10.344 12.844 1 91 122 SER B C 1
ATOM 3160 O O . SER B 1 122 ? -2.23 11.359 13.117 1 91 122 SER B O 1
ATOM 3162 N N . ALA B 1 123 ? -1.855 9.172 13.273 1 91.12 123 ALA B N 1
ATOM 3163 C CA . ALA B 1 123 ? -3.025 8.969 14.125 1 91.12 123 ALA B CA 1
ATOM 3164 C C . ALA B 1 123 ? -2.852 9.656 15.469 1 91.12 123 ALA B C 1
ATOM 3166 O O . ALA B 1 123 ? -3.805 10.219 16.016 1 91.12 123 ALA B O 1
ATOM 3167 N N . SER B 1 124 ? -1.695 9.641 15.977 1 90.69 124 SER B N 1
ATOM 3168 C CA . SER B 1 124 ? -1.428 10.125 17.328 1 90.69 124 SER B CA 1
ATOM 3169 C C . SER B 1 124 ? -1.487 11.648 17.391 1 90.69 124 SER B C 1
ATOM 3171 O O . SER B 1 124 ? -1.678 12.227 18.469 1 90.69 124 SER B O 1
ATOM 3173 N N . PHE B 1 125 ? -1.3 12.383 16.25 1 87 125 PHE B N 1
ATOM 3174 C CA . PHE B 1 125 ? -1.391 13.836 16.203 1 87 125 PHE B CA 1
ATOM 3175 C C . PHE B 1 125 ? -2.807 14.281 15.852 1 87 125 PHE B C 1
ATOM 3177 O O . PHE B 1 125 ? -2.998 15.289 15.172 1 87 125 PHE B O 1
ATOM 3184 N N . TRP B 1 126 ? -3.738 13.539 16.25 1 74.31 126 TRP B N 1
ATOM 3185 C CA . TRP B 1 126 ? -5.125 13.875 15.945 1 74.31 126 TRP B CA 1
ATOM 3186 C C . TRP B 1 126 ? -5.59 15.07 16.766 1 74.31 126 TRP B C 1
ATOM 3188 O O . TRP B 1 126 ? -6.402 15.875 16.297 1 74.31 126 TRP B O 1
ATOM 3198 N N . ARG B 1 127 ? -5.066 15.172 18.047 1 72.94 127 ARG B N 1
ATOM 3199 C CA . ARG B 1 127 ? -5.465 16.281 18.906 1 72.94 127 ARG B CA 1
ATOM 3200 C C . ARG B 1 127 ? -4.547 17.484 18.719 1 72.94 127 ARG B C 1
ATOM 3202 O O . ARG B 1 127 ? -3.34 17.391 18.938 1 72.94 127 ARG B O 1
ATOM 3209 N N . LYS B 1 128 ? -5.141 18.484 18.188 1 74.25 128 LYS B N 1
ATOM 3210 C CA . LYS B 1 128 ? -4.363 19.703 17.969 1 74.25 128 LYS B CA 1
ATOM 3211 C C . LYS B 1 128 ? -4.578 20.703 19.094 1 74.25 128 LYS B C 1
ATOM 3213 O O . LYS B 1 128 ? -5.707 21.125 19.359 1 74.25 128 LYS B O 1
ATOM 3218 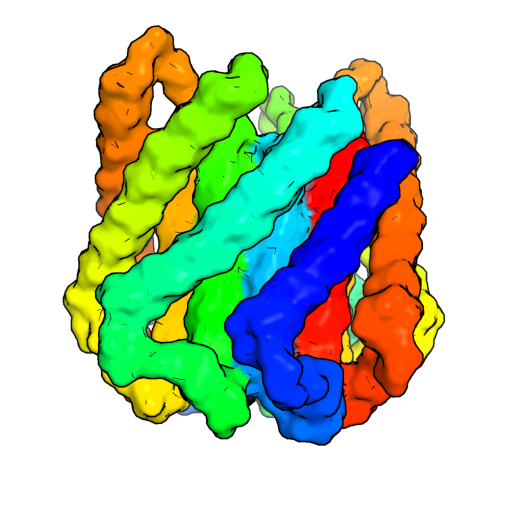N N . GLU B 1 129 ? -3.57 20.781 19.922 1 79 129 GLU B N 1
ATOM 3219 C CA . GLU B 1 129 ? -3.535 21.719 21.031 1 79 129 GLU B CA 1
ATOM 3220 C C . GLU B 1 129 ? -2.275 22.578 20.984 1 79 129 GLU B C 1
ATOM 3222 O O . GLU B 1 129 ? -1.781 22.906 19.906 1 79 129 GLU B O 1
ATOM 3227 N N . SER B 1 130 ? -1.881 23.031 22.094 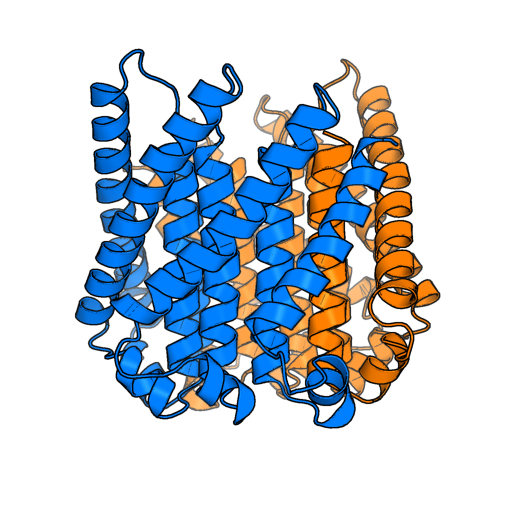1 82.94 130 SER B N 1
ATOM 3228 C CA . SER B 1 130 ? -0.593 23.719 22.172 1 82.94 130 SER B CA 1
ATOM 3229 C C . SER B 1 130 ? 0.55 22.781 21.797 1 82.94 130 SER B C 1
ATOM 3231 O O . SER B 1 130 ? 0.378 21.562 21.766 1 82.94 130 SER B O 1
ATOM 3233 N N . PHE B 1 131 ? 1.604 23.312 21.422 1 83.62 131 PHE B N 1
ATOM 3234 C CA . PHE B 1 131 ? 2.752 22.562 20.953 1 83.62 131 PHE B CA 1
ATOM 3235 C C . PHE B 1 131 ? 3.113 21.453 21.938 1 83.62 131 PHE B C 1
ATOM 3237 O O . PHE B 1 131 ? 3.166 20.281 21.562 1 83.62 131 PHE B O 1
ATOM 3244 N N . ILE B 1 132 ? 3.293 21.875 23.188 1 86.56 132 ILE B N 1
ATOM 3245 C CA . ILE B 1 132 ? 3.758 20.953 24.219 1 86.56 132 ILE B CA 1
ATOM 3246 C C . ILE B 1 132 ? 2.689 19.891 24.469 1 86.56 132 ILE B C 1
ATOM 3248 O O . ILE B 1 132 ? 3 18.703 24.578 1 86.56 132 ILE B O 1
ATOM 3252 N N . LEU B 1 133 ? 1.425 20.266 24.516 1 86.31 133 LEU B N 1
ATOM 3253 C CA . LEU B 1 133 ? 0.336 19.344 24.797 1 86.31 133 LEU B CA 1
ATOM 3254 C C . LEU B 1 133 ? 0.132 18.375 23.641 1 86.31 133 LEU B C 1
ATOM 3256 O O . LEU B 1 133 ? -0.152 17.188 23.859 1 86.31 133 LEU B O 1
ATOM 3260 N N . SER B 1 134 ? 0.35 18.906 22.422 1 86.69 134 SER B N 1
ATOM 3261 C CA . SER B 1 134 ? 0.215 18.047 21.25 1 86.69 134 SER B CA 1
ATOM 3262 C C . SER B 1 134 ? 1.292 16.969 21.234 1 86.69 134 SER B C 1
ATOM 3264 O O . SER B 1 134 ? 1.018 15.82 20.875 1 86.69 134 SER B O 1
ATOM 3266 N N . VAL B 1 135 ? 2.41 17.328 21.609 1 88.62 135 VAL B N 1
ATOM 3267 C CA . VAL B 1 135 ? 3.529 16.406 21.625 1 88.62 135 VAL B CA 1
ATOM 3268 C C . VAL B 1 135 ? 3.307 15.352 22.719 1 88.62 135 VAL B C 1
ATOM 3270 O O . VAL B 1 135 ? 3.51 14.156 22.484 1 88.62 135 VAL B O 1
ATOM 3273 N N . ILE B 1 136 ? 2.828 15.797 23.875 1 90.56 136 ILE B N 1
ATOM 3274 C CA . ILE B 1 136 ? 2.605 14.883 24.984 1 90.56 136 ILE B CA 1
ATOM 3275 C C . ILE B 1 136 ? 1.518 13.875 24.625 1 90.56 136 ILE B C 1
ATOM 3277 O O . ILE B 1 136 ? 1.699 12.664 24.797 1 90.56 136 ILE B O 1
ATOM 3281 N N . TYR B 1 137 ? 0.447 14.344 24.094 1 88.31 137 TYR B N 1
ATOM 3282 C CA . TYR B 1 137 ? -0.637 13.453 23.688 1 88.31 137 TYR B CA 1
ATOM 3283 C C . TYR B 1 137 ? -0.174 12.477 22.609 1 88.31 137 TYR B C 1
ATOM 3285 O O . TYR B 1 137 ? -0.509 11.297 22.656 1 88.31 137 TYR B O 1
ATOM 3293 N N . SER B 1 138 ? 0.592 13.055 21.641 1 90.56 138 SER B N 1
ATOM 3294 C CA . SER B 1 138 ? 1.079 12.203 20.562 1 90.56 138 SER B CA 1
ATOM 3295 C C . SER B 1 138 ? 1.966 11.086 21.109 1 90.56 138 SER B C 1
ATOM 3297 O O . SER B 1 138 ? 1.883 9.945 20.656 1 90.56 138 SER B O 1
ATOM 3299 N N . LEU B 1 139 ? 2.748 11.391 22.078 1 92.88 139 LEU B N 1
ATOM 3300 C CA . LEU B 1 139 ? 3.646 10.391 22.641 1 92.88 139 LEU B CA 1
ATOM 3301 C C . LEU B 1 139 ? 2.859 9.32 23.391 1 92.88 139 LEU B C 1
ATOM 3303 O O . LEU B 1 139 ? 3.193 8.133 23.312 1 92.88 139 LEU B O 1
ATOM 3307 N N . ILE B 1 140 ? 1.846 9.68 24.094 1 94.12 140 ILE B N 1
ATOM 3308 C CA . ILE B 1 140 ? 1.021 8.742 24.844 1 94.12 140 ILE B CA 1
ATOM 3309 C C . ILE B 1 140 ? 0.318 7.785 23.875 1 94.12 140 ILE B C 1
ATOM 3311 O O . ILE B 1 140 ? 0.399 6.566 24.031 1 94.12 140 ILE B O 1
ATOM 3315 N N . TYR B 1 141 ? -0.251 8.352 22.906 1 93.38 141 TYR B N 1
ATOM 3316 C CA . TYR B 1 141 ? -1.013 7.531 21.969 1 93.38 141 TYR B CA 1
ATOM 3317 C C . TYR B 1 141 ? -0.085 6.688 21.109 1 93.38 141 TYR B C 1
ATOM 3319 O O . TYR B 1 141 ? -0.429 5.566 20.719 1 93.38 141 TYR B O 1
ATOM 3327 N N . LEU B 1 142 ? 1.01 7.266 20.766 1 93.75 142 LEU B N 1
ATOM 3328 C CA . LEU B 1 142 ? 1.983 6.492 20 1 93.75 142 LEU B CA 1
ATOM 3329 C C . LEU B 1 142 ? 2.469 5.285 20.797 1 93.75 142 LEU B C 1
ATOM 3331 O O . LEU B 1 142 ? 2.588 4.184 20.25 1 93.75 142 LEU B O 1
ATOM 3335 N N . SER B 1 143 ? 2.766 5.539 22.047 1 94.38 143 SER B N 1
ATOM 3336 C CA . SER B 1 143 ? 3.186 4.445 22.906 1 94.38 143 SER B CA 1
ATOM 3337 C C . SER B 1 143 ? 2.102 3.375 23.016 1 94.38 143 SER B C 1
ATOM 3339 O O . SER B 1 143 ? 2.383 2.184 22.875 1 94.38 143 SER B O 1
ATOM 3341 N N . LEU B 1 144 ? 0.91 3.805 23.25 1 95.38 144 LEU B N 1
ATOM 3342 C CA . LEU B 1 144 ? -0.217 2.881 23.312 1 95.38 144 LEU B CA 1
ATOM 3343 C C . LEU B 1 144 ? -0.363 2.107 22.016 1 95.38 144 LEU B C 1
ATOM 3345 O O . LEU B 1 144 ? -0.558 0.89 22.016 1 95.38 144 LEU B O 1
ATOM 3349 N N . GLY B 1 145 ? -0.265 2.865 20.891 1 95.19 145 GLY B N 1
ATOM 3350 C CA . GLY B 1 145 ? -0.376 2.242 19.578 1 95.19 145 GLY B CA 1
ATOM 3351 C C . GLY B 1 145 ? 0.69 1.192 19.328 1 95.19 145 GLY B C 1
ATOM 3352 O O . GLY B 1 145 ? 0.403 0.129 18.766 1 95.19 145 GLY B O 1
ATOM 3353 N N . MET B 1 146 ? 1.864 1.47 19.703 1 94.69 146 MET B N 1
ATOM 3354 C CA . MET B 1 146 ? 2.961 0.527 19.5 1 94.69 146 MET B CA 1
ATOM 3355 C C . MET B 1 146 ? 2.738 -0.748 20.297 1 94.69 146 MET B C 1
ATOM 3357 O O . MET B 1 146 ? 3.012 -1.849 19.812 1 94.69 146 MET B O 1
ATOM 3361 N N . VAL B 1 147 ? 2.27 -0.604 21.484 1 95.56 147 VAL B N 1
ATOM 3362 C CA . VAL B 1 147 ? 1.977 -1.76 22.328 1 95.56 147 VAL B CA 1
ATOM 3363 C C . VAL B 1 147 ? 0.877 -2.602 21.688 1 95.56 147 VAL B C 1
ATOM 3365 O O . VAL B 1 147 ? 1 -3.826 21.594 1 95.56 147 VAL B O 1
ATOM 3368 N N . MET B 1 148 ? -0.131 -1.946 21.281 1 96.56 148 MET B N 1
ATOM 3369 C CA . MET B 1 148 ? -1.241 -2.652 20.656 1 96.56 148 MET B CA 1
ATOM 3370 C C . MET B 1 148 ? -0.792 -3.324 19.359 1 96.56 148 MET B C 1
ATOM 3372 O O . MET B 1 148 ? -1.229 -4.434 19.047 1 96.56 148 MET B O 1
ATOM 3376 N N . LEU B 1 149 ? 0.005 -2.586 18.609 1 94.94 149 LEU B N 1
ATOM 3377 C CA . LEU B 1 149 ? 0.557 -3.174 17.391 1 94.94 149 LEU B CA 1
ATOM 3378 C C . LEU B 1 149 ? 1.328 -4.453 17.703 1 94.94 149 LEU B C 1
ATOM 3380 O O . LEU B 1 149 ? 1.178 -5.457 17.016 1 94.94 149 LEU B O 1
ATOM 3384 N N . PHE B 1 150 ? 2.105 -4.434 18.703 1 92.81 150 PHE B N 1
ATOM 3385 C CA . PHE B 1 150 ? 2.893 -5.582 19.141 1 92.81 150 PHE B CA 1
ATOM 3386 C C . PHE B 1 150 ? 1.985 -6.738 19.547 1 92.81 150 PHE B C 1
ATOM 3388 O O . PHE B 1 150 ? 2.188 -7.875 19.109 1 92.81 150 PHE B O 1
ATOM 3395 N N . ILE B 1 151 ? 1.044 -6.469 20.281 1 95.12 151 ILE B N 1
ATOM 3396 C CA . ILE B 1 151 ? 0.112 -7.488 20.766 1 95.12 151 ILE B CA 1
ATOM 3397 C C . ILE B 1 151 ? -0.603 -8.125 19.562 1 95.12 151 ILE B C 1
ATOM 3399 O O . ILE B 1 151 ? -0.747 -9.344 19.5 1 95.12 151 ILE B O 1
ATOM 3403 N N . SER B 1 152 ? -1.026 -7.305 18.719 1 94.94 152 SER B N 1
ATOM 3404 C CA . SER B 1 152 ? -1.732 -7.809 17.547 1 94.94 152 SER B CA 1
ATOM 3405 C C . SER B 1 152 ? -0.84 -8.719 16.703 1 94.94 152 SER B C 1
ATOM 3407 O O . SER B 1 152 ? -1.284 -9.773 16.234 1 94.94 152 SER B O 1
ATOM 3409 N N . THR B 1 153 ? 0.366 -8.312 16.5 1 91.88 153 THR B N 1
ATOM 3410 C CA . THR B 1 153 ? 1.295 -9.117 15.711 1 91.88 153 THR B CA 1
ATOM 3411 C C . THR B 1 153 ? 1.544 -10.461 16.375 1 91.88 153 THR B C 1
ATOM 3413 O O . THR B 1 153 ? 1.624 -11.492 15.695 1 91.88 153 THR B O 1
ATOM 3416 N N . LEU B 1 154 ? 1.67 -10.469 17.672 1 92.62 154 LEU B N 1
ATOM 3417 C CA . LEU B 1 154 ? 1.849 -11.719 18.406 1 92.62 154 LEU B CA 1
ATOM 3418 C C . LEU B 1 154 ? 0.621 -12.609 18.266 1 92.62 154 LEU B C 1
ATOM 3420 O O . LEU B 1 154 ? 0.748 -13.82 18.078 1 92.62 154 LEU B O 1
ATOM 3424 N N . LEU B 1 155 ? -0.498 -11.977 18.375 1 94.38 155 LEU B N 1
ATOM 3425 C CA . LEU B 1 155 ? -1.747 -12.711 18.234 1 94.38 155 LEU B CA 1
ATOM 3426 C C . LEU B 1 155 ? -1.843 -13.359 16.859 1 94.38 155 LEU B C 1
ATOM 3428 O O . LEU B 1 155 ? -2.184 -14.539 16.75 1 94.38 155 LEU B O 1
ATOM 3432 N N . MET B 1 156 ? -1.489 -12.641 15.852 1 93.38 156 MET B N 1
ATOM 3433 C CA . MET B 1 156 ? -1.589 -13.156 14.492 1 93.38 156 MET B CA 1
ATOM 3434 C C . MET B 1 156 ? -0.533 -14.227 14.234 1 93.38 156 MET B C 1
ATOM 3436 O O . MET B 1 156 ? -0.781 -15.188 13.508 1 93.38 156 MET B O 1
ATOM 3440 N N . SER B 1 157 ? 0.636 -14.016 14.805 1 92.19 157 SER B N 1
ATOM 3441 C CA . SER B 1 157 ? 1.681 -15.031 14.695 1 92.19 157 SER B CA 1
ATOM 3442 C C . SER B 1 157 ? 1.214 -16.359 15.258 1 92.19 157 SER B C 1
ATOM 3444 O O . SER B 1 157 ? 1.475 -17.422 14.672 1 92.19 157 SER B O 1
ATOM 3446 N N . ARG B 1 158 ? 0.529 -16.359 16.359 1 92.44 158 ARG B N 1
ATOM 3447 C CA . ARG B 1 158 ? 0.009 -17.562 16.984 1 92.44 158 ARG B CA 1
ATOM 3448 C C . ARG B 1 158 ? -1.132 -18.172 16.172 1 92.44 158 ARG B C 1
ATOM 3450 O O . ARG B 1 158 ? -1.199 -19.375 15.984 1 92.44 158 ARG B O 1
ATOM 3457 N N . LEU B 1 159 ? -1.952 -17.312 15.648 1 91.75 159 LEU B N 1
ATOM 3458 C CA . LEU B 1 159 ? -3.094 -17.75 14.859 1 91.75 159 LEU B CA 1
ATOM 3459 C C . LEU B 1 159 ? -2.631 -18.469 13.594 1 91.75 159 LEU B C 1
ATOM 3461 O O . LEU B 1 159 ? -3.197 -19.5 13.211 1 91.75 159 LEU B O 1
ATOM 3465 N N . LEU B 1 160 ? -1.588 -17.938 12.938 1 92.25 160 LEU B N 1
ATOM 3466 C CA . LEU B 1 160 ? -1.093 -18.469 11.68 1 92.25 160 LEU B CA 1
ATOM 3467 C C . LEU B 1 160 ? -0.079 -19.578 11.922 1 92.25 160 LEU B C 1
ATOM 3469 O O . LEU B 1 160 ? 0.362 -20.25 10.977 1 92.25 160 LEU B O 1
ATOM 3473 N N . LYS B 1 161 ? 0.344 -19.781 13.203 1 91.94 161 LYS B N 1
ATOM 3474 C CA . LYS B 1 161 ? 1.377 -20.75 13.57 1 91.94 161 LYS B CA 1
ATOM 3475 C C . LYS B 1 161 ? 2.662 -20.5 12.781 1 91.94 161 LYS B C 1
ATOM 3477 O O . LYS B 1 161 ? 3.242 -21.438 12.227 1 91.94 161 LYS B O 1
ATOM 3482 N N . LEU B 1 162 ? 2.945 -19.297 12.625 1 92.06 162 LEU B N 1
ATOM 3483 C CA . LEU B 1 162 ? 4.164 -18.891 11.938 1 92.06 162 LEU B CA 1
ATOM 3484 C C . LEU B 1 162 ? 5.102 -18.156 12.891 1 92.06 162 LEU B C 1
ATOM 3486 O O . LEU B 1 162 ? 4.695 -17.188 13.547 1 92.06 162 LEU B O 1
ATOM 3490 N N . ASN B 1 163 ? 6.25 -18.625 13.031 1 92.19 163 ASN B N 1
ATOM 3491 C CA . ASN B 1 163 ? 7.297 -17.875 13.719 1 92.19 163 ASN B CA 1
ATOM 3492 C C . ASN B 1 163 ? 7.992 -16.891 12.781 1 92.19 163 ASN B C 1
ATOM 3494 O O . ASN B 1 163 ? 8.961 -17.25 12.109 1 92.19 163 ASN B O 1
ATOM 3498 N N . PHE B 1 164 ? 7.539 -15.688 12.742 1 91.81 164 PHE B N 1
ATOM 3499 C CA . PHE B 1 164 ? 7.988 -14.703 11.758 1 91.81 164 PHE B CA 1
ATOM 3500 C C . PHE B 1 164 ? 9.477 -14.43 11.914 1 91.81 164 PHE B C 1
ATOM 3502 O O . PHE B 1 164 ? 10.195 -14.297 10.914 1 91.81 164 PHE B O 1
ATOM 3509 N N . GLU B 1 165 ? 9.938 -14.328 13.164 1 91.25 165 GLU B N 1
ATOM 3510 C CA . GLU B 1 165 ? 11.352 -14.062 13.406 1 91.25 165 GLU B CA 1
ATOM 3511 C C . GLU B 1 165 ? 12.234 -15.109 12.742 1 91.25 165 GLU B C 1
ATOM 3513 O O . GLU B 1 165 ? 13.18 -14.766 12.023 1 91.25 165 GLU B O 1
ATOM 3518 N N . GLU B 1 166 ? 11.914 -16.281 12.875 1 92.25 166 GLU B N 1
ATOM 3519 C CA . GLU B 1 166 ? 12.688 -17.391 12.312 1 92.25 166 GLU B CA 1
ATOM 3520 C C . GLU B 1 166 ? 12.594 -17.406 10.789 1 92.25 166 GLU B C 1
ATOM 3522 O O . GLU B 1 166 ? 13.594 -17.656 10.102 1 92.25 166 GLU B O 1
ATOM 3527 N N . GLU B 1 167 ? 11.422 -17.156 10.273 1 93.31 167 GLU B N 1
ATOM 3528 C CA . GLU B 1 167 ? 11.219 -17.203 8.828 1 93.31 167 GLU B CA 1
ATOM 3529 C C . GLU B 1 167 ? 11.977 -16.078 8.133 1 93.31 167 GLU B C 1
ATOM 3531 O O . GLU B 1 167 ? 12.523 -16.266 7.047 1 93.31 167 GLU B O 1
ATOM 3536 N N . VAL B 1 168 ? 12 -14.938 8.719 1 92.56 168 VAL B N 1
ATOM 3537 C CA . VAL B 1 168 ? 12.742 -13.82 8.156 1 92.56 168 VAL B CA 1
ATOM 3538 C C . VAL B 1 168 ? 14.234 -14.133 8.148 1 92.56 168 VAL B C 1
ATOM 3540 O O . VAL B 1 168 ? 14.938 -13.844 7.176 1 92.56 168 VAL B O 1
ATOM 3543 N N . LYS B 1 169 ? 14.672 -14.75 9.242 1 91.69 169 LYS B N 1
ATOM 3544 C CA . LYS B 1 169 ? 16.078 -15.141 9.336 1 91.69 169 LYS B CA 1
ATOM 3545 C C . LYS B 1 169 ? 16.438 -16.141 8.234 1 91.69 169 LYS B C 1
ATOM 3547 O O . LYS B 1 169 ? 17.531 -16.062 7.668 1 91.69 169 LYS B O 1
ATOM 3552 N N . LYS B 1 170 ? 15.5 -16.984 7.895 1 93.75 170 LYS B N 1
ATOM 3553 C CA . LYS B 1 170 ? 15.711 -18 6.871 1 93.75 170 LYS B CA 1
ATOM 3554 C C . LYS B 1 170 ? 15.492 -17.422 5.473 1 93.75 170 LYS B C 1
ATOM 3556 O O . LYS B 1 170 ? 15.422 -18.172 4.492 1 93.75 170 LYS B O 1
ATOM 3561 N N . GLU B 1 171 ? 15.273 -16.109 5.379 1 95.06 171 GLU B N 1
ATOM 3562 C CA . GLU B 1 171 ? 15.102 -15.383 4.121 1 95.06 171 GLU B CA 1
ATOM 3563 C C . GLU B 1 171 ? 13.836 -15.836 3.395 1 95.06 171 GLU B C 1
ATOM 3565 O O . GLU B 1 171 ? 13.828 -15.953 2.168 1 95.06 171 GLU B O 1
ATOM 3570 N N . ASN B 1 172 ? 12.867 -16.266 4.18 1 96.38 172 ASN B N 1
ATOM 3571 C CA . ASN B 1 172 ? 11.539 -16.531 3.637 1 96.38 172 ASN B CA 1
ATOM 3572 C C . ASN B 1 172 ? 10.797 -15.234 3.311 1 96.38 172 ASN B C 1
ATOM 3574 O O . ASN B 1 172 ? 10.117 -14.672 4.168 1 96.38 172 ASN B O 1
ATOM 3578 N N . PHE B 1 173 ? 10.867 -14.812 2.086 1 97 173 PHE B N 1
ATOM 3579 C CA . PHE B 1 173 ? 10.289 -13.539 1.671 1 97 173 PHE B CA 1
ATOM 3580 C C . PHE B 1 173 ? 8.773 -13.539 1.85 1 97 173 PHE B C 1
ATOM 3582 O O . PHE B 1 173 ? 8.18 -12.516 2.197 1 97 173 PHE B O 1
ATOM 3589 N N . SER B 1 174 ? 8.203 -14.672 1.607 1 96.81 174 SER B N 1
ATOM 3590 C CA . SER B 1 174 ? 6.758 -14.82 1.75 1 96.81 174 SER B CA 1
ATOM 3591 C C . SER B 1 174 ? 6.309 -14.508 3.174 1 96.81 174 SER B C 1
ATOM 3593 O O . SER B 1 174 ? 5.363 -13.742 3.379 1 96.81 174 SER B O 1
ATOM 3595 N N . ALA B 1 175 ? 7.008 -15.047 4.066 1 96 175 ALA B N 1
ATOM 3596 C CA . ALA B 1 175 ? 6.676 -14.812 5.469 1 96 175 ALA B CA 1
ATOM 3597 C C . ALA B 1 175 ? 6.863 -13.344 5.844 1 96 175 ALA B C 1
ATOM 3599 O O . ALA B 1 175 ? 6.07 -12.789 6.605 1 96 175 ALA B O 1
ATOM 3600 N N . SER B 1 176 ? 7.895 -12.758 5.363 1 96.44 176 SER B N 1
ATOM 3601 C CA . SER B 1 176 ? 8.156 -11.344 5.621 1 96.44 176 SER B CA 1
ATOM 3602 C C . SER B 1 176 ? 7.031 -10.469 5.074 1 96.44 176 SER B C 1
ATOM 3604 O O . SER B 1 176 ? 6.617 -9.508 5.723 1 96.44 176 SER B O 1
ATOM 3606 N N . LEU B 1 177 ? 6.578 -10.828 3.92 1 96.62 177 LEU B N 1
ATOM 3607 C CA . LEU B 1 177 ? 5.488 -10.086 3.295 1 96.62 177 LEU B CA 1
ATOM 3608 C C . LEU B 1 177 ? 4.219 -10.18 4.133 1 96.62 177 LEU B C 1
ATOM 3610 O O . LEU B 1 177 ? 3.523 -9.18 4.332 1 96.62 177 LEU B O 1
ATOM 3614 N N . VAL B 1 178 ? 3.961 -11.297 4.578 1 96.44 178 VAL B N 1
ATOM 3615 C CA . VAL B 1 178 ? 2.762 -11.508 5.383 1 96.44 178 VAL B CA 1
ATOM 3616 C C . VAL B 1 178 ? 2.885 -10.75 6.703 1 96.44 178 VAL B C 1
ATOM 3618 O O . VAL B 1 178 ? 1.953 -10.062 7.121 1 96.44 178 VAL B O 1
ATOM 3621 N N . LEU B 1 179 ? 4.027 -10.867 7.348 1 95 179 LEU B N 1
ATOM 3622 C CA . LEU B 1 179 ? 4.27 -10.102 8.562 1 95 179 LEU B CA 1
ATOM 3623 C C . LEU B 1 179 ? 4.043 -8.609 8.312 1 95 179 LEU B C 1
ATOM 3625 O O . LEU B 1 179 ? 3.381 -7.938 9.109 1 95 179 LEU B O 1
ATOM 3629 N N . GLY B 1 180 ? 4.609 -8.164 7.258 1 95.56 180 GLY B N 1
ATOM 3630 C CA . GLY B 1 180 ? 4.426 -6.766 6.898 1 95.56 180 GLY B CA 1
ATOM 3631 C C . GLY B 1 180 ? 2.973 -6.387 6.695 1 95.56 180 GLY B C 1
ATOM 3632 O O . GLY B 1 180 ? 2.537 -5.32 7.137 1 95.56 180 GLY B O 1
ATOM 3633 N N . SER B 1 181 ? 2.23 -7.219 6.012 1 96.19 181 SER B N 1
ATOM 3634 C CA . SER B 1 181 ? 0.831 -6.918 5.727 1 96.19 181 SER B CA 1
ATOM 3635 C C . SER B 1 181 ? -0.003 -6.91 7 1 96.19 181 SER B C 1
ATOM 3637 O O . SER B 1 181 ? -0.927 -6.105 7.141 1 96.19 181 SER B O 1
ATOM 3639 N N . ILE B 1 182 ? 0.314 -7.734 7.902 1 95.38 182 ILE B N 1
ATOM 3640 C CA . ILE B 1 182 ? -0.364 -7.754 9.195 1 95.38 182 ILE B CA 1
ATOM 3641 C C . ILE B 1 182 ? -0.094 -6.445 9.938 1 95.38 182 ILE B C 1
ATOM 3643 O O . ILE B 1 182 ? -1.023 -5.801 10.422 1 95.38 182 ILE B O 1
ATOM 3647 N N . THR B 1 183 ? 1.145 -6.066 9.961 1 95.38 183 THR B N 1
ATOM 3648 C CA . THR B 1 183 ? 1.54 -4.855 10.664 1 95.38 183 THR B CA 1
ATOM 3649 C C . THR B 1 183 ? 0.902 -3.623 10.031 1 95.38 183 THR B C 1
ATOM 3651 O O . THR B 1 183 ? 0.39 -2.748 10.727 1 95.38 183 THR B O 1
ATOM 3654 N N . LEU B 1 184 ? 0.911 -3.609 8.75 1 96.56 184 LEU B N 1
ATOM 3655 C CA . LEU B 1 184 ? 0.296 -2.5 8.031 1 96.56 184 LEU B CA 1
ATOM 3656 C C . LEU B 1 184 ? -1.209 -2.461 8.273 1 96.56 184 LEU B C 1
ATOM 3658 O O . LEU B 1 184 ? -1.766 -1.4 8.57 1 96.56 184 LEU B O 1
ATOM 3662 N N . GLY B 1 185 ? -1.853 -3.609 8.164 1 96.31 185 GLY B N 1
ATOM 3663 C CA . GLY B 1 185 ? -3.281 -3.688 8.422 1 96.31 185 GLY B CA 1
ATOM 3664 C C . GLY B 1 185 ? -3.664 -3.232 9.82 1 96.31 185 GLY B C 1
ATOM 3665 O O . GLY B 1 185 ? -4.578 -2.426 9.984 1 96.31 185 GLY B O 1
ATOM 3666 N N . VAL B 1 186 ? -2.943 -3.641 10.734 1 96.19 186 VAL B N 1
ATOM 3667 C CA . VAL B 1 186 ? -3.232 -3.299 12.125 1 96.19 186 VAL B CA 1
ATOM 3668 C C . VAL B 1 186 ? -2.998 -1.806 12.352 1 96.19 186 VAL B C 1
ATOM 3670 O O . VAL B 1 186 ? -3.742 -1.158 13.086 1 96.19 186 VAL B O 1
ATOM 3673 N N . SER B 1 187 ? -1.955 -1.298 11.75 1 96.44 187 SER B N 1
ATOM 3674 C CA . SER B 1 187 ? -1.705 0.132 11.906 1 96.44 187 SER B CA 1
ATOM 3675 C C . SER B 1 187 ? -2.861 0.958 11.352 1 96.44 187 SER B C 1
ATOM 3677 O O . SER B 1 187 ? -3.186 2.02 11.891 1 96.44 187 SER B O 1
ATOM 3679 N N . VAL B 1 188 ? -3.498 0.479 10.289 1 94.5 188 VAL B N 1
ATOM 3680 C CA . VAL B 1 188 ? -4.656 1.153 9.711 1 94.5 188 VAL B CA 1
ATOM 3681 C C . VAL B 1 188 ? -5.824 1.106 10.688 1 94.5 188 VAL B C 1
ATOM 3683 O O . VAL B 1 188 ? -6.508 2.111 10.898 1 94.5 188 VAL B O 1
ATOM 3686 N N . VAL B 1 189 ? -6.039 0.048 11.312 1 94.75 189 VAL B N 1
ATOM 3687 C CA . VAL B 1 189 ? -7.094 -0.115 12.305 1 94.75 189 VAL B CA 1
ATOM 3688 C C . VAL B 1 189 ? -6.816 0.793 13.5 1 94.75 189 VAL B C 1
ATOM 3690 O O . VAL B 1 189 ? -7.727 1.455 14.008 1 94.75 189 VAL B O 1
ATOM 3693 N N . LEU B 1 190 ? -5.59 0.846 13.875 1 95.44 190 LEU B N 1
ATOM 3694 C CA . LEU B 1 190 ? -5.199 1.673 15.008 1 95.44 190 LEU B CA 1
ATOM 3695 C C . LEU B 1 190 ? -5.363 3.154 14.688 1 95.44 190 LEU B C 1
ATOM 3697 O O . LEU B 1 190 ? -5.691 3.953 15.57 1 95.44 190 LEU B O 1
ATOM 3701 N N . TYR B 1 191 ? -5.129 3.479 13.445 1 93.81 191 TYR B N 1
ATOM 3702 C CA . TYR B 1 191 ? -5.395 4.848 13.023 1 93.81 191 TYR B CA 1
ATOM 3703 C C . TYR B 1 191 ? -6.836 5.238 13.32 1 93.81 191 TYR B C 1
ATOM 3705 O O . TYR B 1 191 ? -7.094 6.301 13.898 1 93.81 191 TYR B O 1
ATOM 3713 N N . GLY B 1 192 ? -7.777 4.391 13.008 1 91.06 192 GLY B N 1
ATOM 3714 C CA . GLY B 1 192 ? -9.188 4.633 13.266 1 91.06 192 GLY B CA 1
ATOM 3715 C C . GLY B 1 192 ? -9.523 4.672 14.75 1 91.06 192 GLY B C 1
ATOM 3716 O O . GLY B 1 192 ? -10.336 5.488 15.18 1 91.06 192 GLY B O 1
ATOM 3717 N N . ALA B 1 193 ? -8.867 3.838 15.469 1 92.5 193 ALA B N 1
ATOM 3718 C CA . ALA B 1 193 ? -9.133 3.744 16.906 1 92.5 193 ALA B CA 1
ATOM 3719 C C . ALA B 1 193 ? -8.625 4.98 17.641 1 92.5 193 ALA B C 1
ATOM 3721 O O . ALA B 1 193 ? -9.281 5.484 18.547 1 92.5 193 ALA B O 1
ATOM 3722 N N . ILE B 1 194 ? -7.496 5.5 17.25 1 92.75 194 ILE B N 1
ATOM 3723 C CA . ILE B 1 194 ? -6.832 6.59 17.953 1 92.75 194 ILE B CA 1
ATOM 3724 C C . ILE B 1 194 ? -7.418 7.93 17.516 1 92.75 194 ILE B C 1
ATOM 3726 O O . ILE B 1 194 ? -7.613 8.828 18.328 1 92.75 194 ILE B O 1
ATOM 3730 N N . SER B 1 195 ? -7.754 8.102 16.219 1 83.75 195 SER B N 1
ATOM 3731 C CA . SER B 1 195 ? -8.234 9.367 15.672 1 83.75 195 SER B CA 1
ATOM 3732 C C . SER B 1 195 ? -9.742 9.508 15.844 1 83.75 195 SER B C 1
ATOM 3734 O O . SER B 1 195 ? -10.359 10.406 15.273 1 83.75 195 SER B O 1
ATOM 3736 N N . GLY B 1 196 ? -10.352 8.641 16.609 1 74.06 196 GLY B N 1
ATOM 3737 C CA . GLY B 1 196 ? -11.789 8.711 16.844 1 74.06 196 GLY B CA 1
ATOM 3738 C C . GLY B 1 196 ? -12.195 9.906 17.672 1 74.06 196 GLY B C 1
ATOM 3739 O O . GLY B 1 196 ? -11.375 10.773 17.969 1 74.06 196 GLY B O 1
ATOM 3740 N N . GLU B 1 197 ? -13.414 10.047 17.969 1 66.88 197 GLU B N 1
ATOM 3741 C CA . GLU B 1 197 ? -14.023 11.188 18.656 1 66.88 197 GLU B CA 1
ATOM 3742 C C . GLU B 1 197 ? -13.523 11.305 20.094 1 66.88 197 GLU B C 1
ATOM 3744 O O . GLU B 1 197 ? -13.32 10.297 20.766 1 66.88 197 GLU B O 1
ATOM 3749 N N . PHE B 1 198 ? -13.156 12.539 20.391 1 67.94 198 PHE B N 1
ATOM 3750 C CA . PHE B 1 198 ? -12.711 12.836 21.75 1 67.94 198 PHE B CA 1
ATOM 3751 C C . PHE B 1 198 ? -13.883 12.805 22.719 1 67.94 198 PHE B C 1
ATOM 3753 O O . PHE B 1 198 ? -14.898 13.477 22.5 1 67.94 198 PHE B O 1
ATOM 3760 N N . MET B 1 199 ? -13.727 12.055 23.688 1 68.94 199 MET B N 1
ATOM 3761 C CA . MET B 1 199 ? -14.828 11.844 24.625 1 68.94 199 MET B CA 1
ATOM 3762 C C . MET B 1 199 ? -14.703 12.766 25.828 1 68.94 199 MET B C 1
ATOM 3764 O O . MET B 1 199 ? -15.391 12.578 26.828 1 68.94 199 MET B O 1
ATOM 3768 N N . GLY B 1 200 ? -13.891 13.734 25.781 1 71.94 200 GLY B N 1
ATOM 3769 C CA . GLY B 1 200 ? -13.859 14.75 26.828 1 71.94 200 GLY B CA 1
ATOM 3770 C C . GLY B 1 200 ? -12.781 14.5 27.875 1 71.94 200 GLY B C 1
ATOM 3771 O O . GLY B 1 200 ? -12.297 15.438 28.5 1 71.94 200 GLY B O 1
ATOM 3772 N N . SER B 1 201 ? -12.438 13.266 28.188 1 85.69 201 SER B N 1
ATOM 3773 C CA . SER B 1 201 ? -11.406 12.922 29.156 1 85.69 201 SER B CA 1
ATOM 3774 C C . SER B 1 201 ? -10.352 12.008 28.531 1 85.69 201 SER B C 1
ATOM 3776 O O . SER B 1 201 ? -10.664 11.141 27.719 1 85.69 201 SER B O 1
ATOM 3778 N N . LEU B 1 202 ? -9.133 12.234 28.938 1 85.5 202 LEU B N 1
ATOM 3779 C CA . LEU B 1 202 ? -8.023 11.445 28.422 1 85.5 202 LEU B CA 1
ATOM 3780 C C . LEU B 1 202 ? -8.195 9.969 28.781 1 85.5 202 LEU B C 1
ATOM 3782 O O . LEU B 1 202 ? -7.98 9.094 27.922 1 85.5 202 LEU B O 1
ATOM 3786 N N . ILE B 1 203 ? -8.539 9.75 30.047 1 89.38 203 ILE B N 1
ATOM 3787 C CA . ILE B 1 203 ? -8.672 8.375 30.531 1 89.38 203 ILE B CA 1
ATOM 3788 C C . ILE B 1 203 ? -9.789 7.668 29.766 1 89.38 203 ILE B C 1
ATOM 3790 O O . ILE B 1 203 ? -9.625 6.523 29.344 1 89.38 203 ILE B O 1
ATOM 3794 N N . PHE B 1 204 ? -10.898 8.336 29.578 1 89.88 204 PHE B N 1
ATOM 3795 C CA . PHE B 1 204 ? -12.039 7.766 28.859 1 89.88 204 PHE B CA 1
ATOM 3796 C C . PHE B 1 204 ? -11.703 7.566 27.391 1 89.88 204 PHE B C 1
ATOM 3798 O O . PHE B 1 204 ? -12.133 6.586 26.781 1 89.88 204 PHE B O 1
ATOM 3805 N N . ASP B 1 205 ? -10.867 8.414 26.891 1 90.38 205 ASP B N 1
ATOM 3806 C CA . ASP B 1 205 ? -10.469 8.312 25.484 1 90.38 205 ASP B CA 1
ATOM 3807 C C . ASP B 1 205 ? -9.539 7.121 25.266 1 90.38 205 ASP B C 1
ATOM 3809 O O . ASP B 1 205 ? -9.648 6.414 24.25 1 90.38 205 ASP B O 1
ATOM 3813 N N . LEU B 1 206 ? -8.703 6.996 26.203 1 93.12 206 LEU B N 1
ATOM 3814 C CA . LEU B 1 206 ? -7.781 5.871 26.109 1 93.12 206 LEU B CA 1
ATOM 3815 C C . LEU B 1 206 ? -8.531 4.547 26.203 1 93.12 206 LEU B C 1
ATOM 3817 O O . LEU B 1 206 ? -8.25 3.619 25.438 1 93.12 206 LEU B O 1
ATOM 3821 N N . PHE B 1 207 ? -9.5 4.484 27.078 1 93.5 207 PHE B N 1
ATOM 3822 C CA . PHE B 1 207 ? -10.297 3.27 27.234 1 93.5 207 PHE B CA 1
ATOM 3823 C C . PHE B 1 207 ? -11.102 2.992 25.969 1 93.5 207 PHE B C 1
ATOM 3825 O O . PHE B 1 207 ? -11.18 1.849 25.516 1 93.5 207 PHE B O 1
ATOM 3832 N N . SER B 1 208 ? -11.656 4.062 25.453 1 92.31 208 SER B N 1
ATOM 3833 C CA . SER B 1 208 ? -12.438 3.924 24.234 1 92.31 208 SER B CA 1
ATOM 3834 C C . SER B 1 208 ? -11.562 3.455 23.078 1 92.31 208 SER B C 1
ATOM 3836 O O . SER B 1 208 ? -12.008 2.668 22.234 1 92.31 208 SER B O 1
ATOM 3838 N N . THR B 1 209 ? -10.344 3.926 23.047 1 93.69 209 THR B N 1
ATOM 3839 C CA . THR B 1 209 ? -9.398 3.529 22 1 93.69 209 THR B CA 1
ATOM 3840 C C . THR B 1 209 ? -9.086 2.041 22.094 1 93.69 209 THR B C 1
ATOM 3842 O O . THR B 1 209 ? -9.094 1.332 21.094 1 93.69 209 THR B O 1
ATOM 3845 N N . VAL B 1 210 ? -8.852 1.598 23.266 1 95.81 210 VAL B N 1
ATOM 3846 C CA . VAL B 1 210 ? -8.508 0.196 23.484 1 95.81 210 VAL B CA 1
ATOM 3847 C C . VAL B 1 210 ? -9.695 -0.689 23.109 1 95.81 210 VAL B C 1
ATOM 3849 O O . VAL B 1 210 ? -9.531 -1.723 22.453 1 95.81 210 VAL B O 1
ATOM 3852 N N . LEU B 1 211 ? -10.898 -0.292 23.484 1 94.5 211 LEU B N 1
ATOM 3853 C CA . LEU B 1 211 ? -12.102 -1.068 23.172 1 94.5 211 LEU B CA 1
ATOM 3854 C C . LEU B 1 211 ? -12.328 -1.138 21.672 1 94.5 211 LEU B C 1
ATOM 3856 O O . LEU B 1 211 ? -12.625 -2.207 21.125 1 94.5 211 LEU B O 1
ATOM 3860 N N . TYR B 1 212 ? -12.164 0.023 21.062 1 93.44 212 TYR B N 1
ATOM 3861 C CA . TYR B 1 212 ? -12.289 0.068 19.609 1 93.44 212 TYR B CA 1
ATOM 3862 C C . TYR B 1 212 ? -11.305 -0.887 18.953 1 93.44 212 TYR B C 1
ATOM 3864 O O . TYR B 1 212 ? -11.664 -1.629 18.031 1 93.44 212 TYR B O 1
ATOM 3872 N N . PHE B 1 213 ? -10.086 -0.884 19.406 1 95.5 213 PHE B N 1
ATOM 3873 C CA . PHE B 1 213 ? -9.039 -1.729 18.859 1 95.5 213 PHE B CA 1
ATOM 3874 C C . PHE B 1 213 ? -9.367 -3.203 19.047 1 95.5 213 PHE B C 1
ATOM 3876 O O . PHE B 1 213 ? -9.203 -4.008 18.125 1 95.5 213 PHE B O 1
ATOM 3883 N N . VAL B 1 214 ? -9.844 -3.578 20.172 1 96.5 214 VAL B N 1
ATOM 3884 C CA . VAL B 1 214 ? -10.125 -4.973 20.5 1 96.5 214 VAL B CA 1
ATOM 3885 C C . VAL B 1 214 ? -11.242 -5.492 19.594 1 96.5 214 VAL B C 1
ATOM 3887 O O . VAL B 1 214 ? -11.125 -6.566 19 1 96.5 214 VAL B O 1
ATOM 3890 N N . VAL B 1 215 ? -12.328 -4.773 19.438 1 95.12 215 VAL B N 1
ATOM 3891 C CA . VAL B 1 215 ? -13.445 -5.176 18.578 1 95.12 215 VAL B CA 1
ATOM 3892 C C . VAL B 1 215 ? -12.969 -5.285 17.141 1 95.12 215 VAL B C 1
ATOM 3894 O O . VAL B 1 215 ? -13.297 -6.25 16.438 1 95.12 215 VAL B O 1
ATOM 3897 N N . SER B 1 216 ? -12.164 -4.289 16.766 1 93.56 216 SER B N 1
ATOM 3898 C CA . SER B 1 216 ? -11.641 -4.297 15.398 1 93.56 216 SER B CA 1
ATOM 3899 C C . SER B 1 216 ? -10.766 -5.52 15.141 1 93.56 216 SER B C 1
ATOM 3901 O O . SER B 1 216 ? -10.812 -6.117 14.062 1 93.56 216 SER B O 1
ATOM 3903 N N . GLN B 1 217 ? -9.984 -5.898 16.141 1 94.81 217 GLN B N 1
ATOM 3904 C CA . GLN B 1 217 ? -9.102 -7.055 16.016 1 94.81 217 GLN B CA 1
ATOM 3905 C C . GLN B 1 217 ? -9.906 -8.344 15.844 1 94.81 217 GLN B C 1
ATOM 3907 O O . GLN B 1 217 ? -9.547 -9.195 15.023 1 94.81 217 GLN B O 1
ATOM 3912 N N . VAL B 1 218 ? -10.891 -8.43 16.547 1 95.88 218 VAL B N 1
ATOM 3913 C CA . VAL B 1 218 ? -11.75 -9.609 16.453 1 95.88 218 VAL B CA 1
ATOM 3914 C C . VAL B 1 218 ? -12.375 -9.688 15.07 1 95.88 218 VAL B C 1
ATOM 3916 O O . VAL B 1 218 ? -12.383 -10.75 14.438 1 95.88 218 VAL B O 1
ATOM 3919 N N . LEU B 1 219 ? -12.859 -8.586 14.594 1 94.12 219 LEU B N 1
ATOM 3920 C CA . LEU B 1 219 ? -13.484 -8.547 13.273 1 94.12 219 LEU B CA 1
ATOM 3921 C C . LEU B 1 219 ? -12.469 -8.891 12.188 1 94.12 219 LEU B C 1
ATOM 3923 O O . LEU B 1 219 ? -12.805 -9.586 11.219 1 94.12 219 LEU B O 1
ATOM 3927 N N . MET B 1 220 ? -11.273 -8.406 12.344 1 93.62 220 MET B N 1
ATOM 3928 C CA . MET B 1 220 ? -10.234 -8.711 11.359 1 93.62 220 MET B CA 1
ATOM 3929 C C . MET B 1 220 ? -9.953 -10.211 11.312 1 93.62 220 MET B C 1
ATOM 3931 O O . MET B 1 220 ? -9.797 -10.781 10.234 1 93.62 220 MET B O 1
ATOM 3935 N N . VAL B 1 221 ? -9.852 -10.812 12.492 1 93.75 221 VAL B N 1
ATOM 3936 C CA . VAL B 1 221 ? -9.586 -12.242 12.578 1 93.75 221 VAL B CA 1
ATOM 3937 C C . VAL B 1 221 ? -10.742 -13.023 11.961 1 93.75 221 VAL B C 1
ATOM 3939 O O . VAL B 1 221 ? -10.531 -13.969 11.203 1 93.75 221 VAL B O 1
ATOM 3942 N N . ILE B 1 222 ? -11.953 -12.617 12.219 1 93.06 222 ILE B N 1
ATOM 3943 C CA . ILE B 1 222 ? -13.117 -13.281 11.648 1 93.06 222 ILE B CA 1
ATOM 3944 C C . ILE B 1 222 ? -13.086 -13.172 10.125 1 93.06 222 ILE B C 1
ATOM 3946 O O . ILE B 1 222 ? -13.336 -14.156 9.422 1 93.06 222 ILE B O 1
ATOM 3950 N N . PHE B 1 223 ? -12.797 -12.016 9.648 1 91.06 223 PHE B N 1
ATOM 3951 C CA . PHE B 1 223 ? -12.719 -11.812 8.211 1 91.06 223 PHE B CA 1
ATOM 3952 C C . PHE B 1 223 ? -11.695 -12.758 7.59 1 91.06 223 PHE B C 1
ATOM 3954 O O . PHE B 1 223 ? -11.969 -13.391 6.566 1 91.06 223 PHE B O 1
ATOM 3961 N N . TYR B 1 224 ? -10.516 -12.852 8.156 1 88.81 224 TYR B N 1
ATOM 3962 C CA . TYR B 1 224 ? -9.453 -13.719 7.664 1 88.81 224 TYR B CA 1
ATOM 3963 C C . TYR B 1 224 ? -9.906 -15.172 7.633 1 88.81 224 TYR B C 1
ATOM 3965 O O . TYR B 1 224 ? -9.703 -15.875 6.641 1 88.81 224 TYR B O 1
ATOM 3973 N N . VAL B 1 225 ? -10.539 -15.617 8.719 1 88.06 225 VAL B N 1
ATOM 3974 C CA . VAL B 1 225 ? -10.969 -17 8.828 1 88.06 225 VAL B CA 1
ATOM 3975 C C . VAL B 1 225 ? -12.031 -17.297 7.77 1 88.06 225 VAL B C 1
ATOM 3977 O O . VAL B 1 225 ? -12.016 -18.375 7.148 1 88.06 225 VAL B O 1
ATOM 3980 N N . VAL B 1 226 ? -12.883 -16.375 7.531 1 86.38 226 VAL B N 1
ATOM 3981 C CA . VAL B 1 226 ? -13.953 -16.562 6.551 1 86.38 226 VAL B CA 1
ATOM 3982 C C . VAL B 1 226 ? -13.352 -16.641 5.148 1 86.38 226 VAL B C 1
ATOM 3984 O O . VAL B 1 226 ? -13.75 -17.5 4.352 1 86.38 226 VAL B O 1
ATOM 3987 N N . VAL B 1 227 ? -12.414 -15.836 4.871 1 83.25 227 VAL B N 1
ATOM 3988 C CA . VAL B 1 227 ? -11.781 -15.836 3.555 1 83.25 227 VAL B CA 1
ATOM 3989 C C . VAL B 1 227 ? -11.039 -17.156 3.338 1 83.25 227 VAL B C 1
ATOM 3991 O O . VAL B 1 227 ? -11.141 -17.766 2.271 1 83.25 227 VAL B O 1
ATOM 3994 N N . GLU B 1 228 ? -10.289 -17.516 4.355 1 82.31 228 GLU B N 1
ATOM 3995 C CA . GLU B 1 228 ? -9.516 -18.75 4.227 1 82.31 228 GLU B CA 1
ATOM 3996 C C . GLU B 1 228 ? -10.43 -19.953 4.055 1 82.31 228 GLU B C 1
ATOM 3998 O O . GLU B 1 228 ? -10.188 -20.797 3.193 1 82.31 228 GLU B O 1
ATOM 4003 N N . PHE B 1 229 ? -11.5 -20 4.777 1 83.69 229 PHE B N 1
ATOM 4004 C CA . PHE B 1 229 ? -12.336 -21.188 4.82 1 83.69 229 PHE B CA 1
ATOM 4005 C C . PHE B 1 229 ? -13.391 -21.156 3.723 1 83.69 229 PHE B C 1
ATOM 4007 O O . PHE B 1 229 ? -13.758 -22.188 3.17 1 83.69 229 PHE B O 1
ATOM 4014 N N . LEU B 1 230 ? -13.852 -19.953 3.406 1 80.56 230 LEU B N 1
ATOM 4015 C CA . LEU B 1 230 ? -14.961 -19.859 2.463 1 80.56 230 LEU B CA 1
ATOM 4016 C C . LEU B 1 230 ? -14.453 -19.594 1.049 1 80.56 230 LEU B C 1
ATOM 4018 O O . LEU B 1 230 ? -14.977 -20.156 0.082 1 80.56 230 LEU B O 1
ATOM 4022 N N . LEU B 1 231 ? -13.422 -18.859 0.93 1 80 231 LEU B N 1
ATOM 4023 C CA . LEU B 1 231 ? -12.984 -18.453 -0.402 1 80 231 LEU B CA 1
ATOM 4024 C C . LEU B 1 231 ? -11.93 -19.422 -0.935 1 80 231 LEU B C 1
ATOM 4026 O O . LEU B 1 231 ? -11.922 -19.75 -2.127 1 80 231 LEU B O 1
ATOM 4030 N N . PHE B 1 232 ? -11.102 -19.781 -0.047 1 79.69 232 PHE B N 1
ATOM 4031 C CA . PHE B 1 232 ? -10.023 -20.656 -0.491 1 79.69 232 PHE B CA 1
ATOM 4032 C C . PHE B 1 232 ? -10.039 -21.953 0.293 1 79.69 232 PHE B C 1
ATOM 4034 O O . PHE B 1 232 ? -9.039 -22.328 0.914 1 79.69 232 PHE B O 1
ATOM 4041 N N . ARG B 1 233 ? -10.969 -22.734 0.232 1 74.56 233 ARG B N 1
ATOM 4042 C CA . ARG B 1 233 ? -11.305 -23.906 1.043 1 74.56 233 ARG B CA 1
ATOM 4043 C C . ARG B 1 233 ? -10.266 -25 0.88 1 74.56 233 ARG B C 1
ATOM 4045 O O . ARG B 1 233 ? -10.039 -25.781 1.804 1 74.56 233 ARG B O 1
ATOM 4052 N N . LYS B 1 234 ? -9.57 -25.016 -0.151 1 75.75 234 LYS B N 1
ATOM 4053 C CA . LYS B 1 234 ? -8.695 -26.156 -0.432 1 75.75 234 LYS B CA 1
ATOM 4054 C C . LYS B 1 234 ? -7.246 -25.828 -0.095 1 75.75 234 LYS B C 1
ATOM 4056 O O . LYS B 1 234 ? -6.359 -26.672 -0.276 1 75.75 234 LYS B O 1
ATOM 4061 N N . VAL B 1 235 ? -7.082 -24.719 0.358 1 82.25 235 VAL B N 1
ATOM 4062 C CA . VAL B 1 235 ? -5.691 -24.328 0.558 1 82.25 235 VAL B CA 1
ATOM 4063 C C . VAL B 1 235 ? -5.52 -23.719 1.949 1 82.25 235 VAL B C 1
ATOM 4065 O O . VAL B 1 235 ? -6.344 -22.906 2.389 1 82.25 235 VAL B O 1
ATOM 4068 N N . ILE B 1 236 ? -4.539 -24.266 2.68 1 82.81 236 ILE B N 1
ATOM 4069 C CA . ILE B 1 236 ? -4.121 -23.641 3.93 1 82.81 236 ILE B CA 1
ATOM 4070 C C . ILE B 1 236 ? -3.057 -22.578 3.646 1 82.81 236 ILE B C 1
ATOM 4072 O O . ILE B 1 236 ? -1.899 -22.922 3.381 1 82.81 236 ILE B O 1
ATOM 4076 N N . LEU B 1 237 ? -3.459 -21.359 3.713 1 86.62 237 LEU B N 1
ATOM 4077 C CA . LEU B 1 237 ? -2.623 -20.25 3.275 1 86.62 237 LEU B CA 1
ATOM 4078 C C . LEU B 1 237 ? -1.348 -20.172 4.109 1 86.62 237 LEU B C 1
ATOM 4080 O O . LEU B 1 237 ? -0.266 -19.922 3.572 1 86.62 237 LEU B O 1
ATOM 4084 N N . SER B 1 238 ? -1.46 -20.453 5.422 1 87.12 238 SER B N 1
ATOM 4085 C CA . SER B 1 238 ? -0.297 -20.375 6.297 1 87.12 238 SER B CA 1
ATOM 4086 C C . SER B 1 238 ? 0.76 -21.406 5.918 1 87.12 238 SER B C 1
ATOM 4088 O O . SER B 1 238 ? 1.96 -21.141 6.023 1 87.12 238 SER B O 1
ATOM 4090 N N . SER B 1 239 ? 0.388 -22.469 5.438 1 89.12 239 SER B N 1
ATOM 4091 C CA . SER B 1 239 ? 1.319 -23.516 5.008 1 89.12 239 SER B CA 1
ATOM 4092 C C . SER B 1 239 ? 2.059 -23.094 3.738 1 89.12 239 SER B C 1
ATOM 4094 O O . SER B 1 239 ? 3.246 -23.391 3.582 1 89.12 239 SER B O 1
ATOM 4096 N N . GLU B 1 240 ? 1.309 -22.438 2.879 1 90.5 240 GLU B N 1
ATOM 4097 C CA . GLU B 1 240 ? 1.929 -21.938 1.655 1 90.5 240 GLU B CA 1
ATOM 4098 C C . GLU B 1 240 ? 2.998 -20.891 1.964 1 90.5 240 GLU B C 1
ATOM 4100 O O . GLU B 1 240 ? 4.023 -20.828 1.283 1 90.5 240 GLU B O 1
ATOM 4105 N N . VAL B 1 241 ? 2.807 -20.141 2.938 1 92.44 241 VAL B N 1
ATOM 4106 C CA . VAL B 1 241 ? 3.762 -19.125 3.365 1 92.44 241 VAL B CA 1
ATOM 4107 C C . VAL B 1 241 ? 5.023 -19.797 3.9 1 92.44 241 VAL B C 1
ATOM 4109 O O . VAL B 1 241 ? 6.141 -19.375 3.592 1 92.44 241 VAL B O 1
ATOM 4112 N N . TYR B 1 242 ? 4.781 -20.844 4.633 1 90.5 242 TYR B N 1
ATOM 4113 C CA . TYR B 1 242 ? 5.906 -21.594 5.172 1 90.5 242 TYR B CA 1
ATOM 4114 C C . TYR B 1 242 ? 6.789 -22.141 4.051 1 90.5 242 TYR B C 1
ATOM 4116 O O . TYR B 1 242 ? 8.016 -22.188 4.184 1 90.5 242 TYR B O 1
ATOM 4124 N N . GLU B 1 243 ? 6.168 -22.469 2.941 1 93 243 GLU B N 1
ATOM 4125 C CA . GLU B 1 243 ? 6.875 -23.031 1.798 1 93 243 GLU B CA 1
ATOM 4126 C C . GLU B 1 243 ? 7.414 -21.938 0.878 1 93 243 GLU B C 1
ATOM 4128 O O . GLU B 1 243 ? 7.871 -22.234 -0.23 1 93 243 GLU B O 1
ATOM 4133 N N . ASN B 1 244 ? 7.324 -20.703 1.307 1 95.25 244 ASN B N 1
ATOM 4134 C CA . ASN B 1 244 ? 7.809 -19.547 0.575 1 95.25 244 ASN B CA 1
ATOM 4135 C C . ASN B 1 244 ? 7.125 -19.406 -0.783 1 95.25 244 ASN B C 1
ATOM 4137 O O . ASN B 1 244 ? 7.777 -19.109 -1.784 1 95.25 244 ASN B O 1
ATOM 4141 N N . ASN B 1 245 ? 5.844 -19.797 -0.831 1 95.19 245 ASN B N 1
ATOM 4142 C CA . ASN B 1 245 ? 5.012 -19.562 -2.008 1 95.19 245 ASN B CA 1
ATOM 4143 C C . ASN B 1 245 ? 4.527 -18.125 -2.088 1 95.19 245 ASN B C 1
ATOM 4145 O O . ASN B 1 245 ? 3.531 -17.766 -1.457 1 95.19 245 ASN B O 1
ATOM 4149 N N . LEU B 1 246 ? 5.172 -17.406 -2.902 1 96.19 246 LEU B N 1
ATOM 4150 C CA . LEU B 1 246 ? 4.918 -15.961 -2.98 1 96.19 246 LEU B CA 1
ATOM 4151 C C . LEU B 1 246 ? 3.512 -15.688 -3.492 1 96.19 246 LEU B C 1
ATOM 4153 O O . LEU B 1 246 ? 2.848 -14.758 -3.027 1 96.19 246 LEU B O 1
ATOM 4157 N N . SER B 1 247 ? 3.062 -16.484 -4.402 1 95.31 247 SER B N 1
ATOM 4158 C CA . SER B 1 247 ? 1.727 -16.312 -4.969 1 95.31 247 SER B CA 1
ATOM 4159 C C . SER B 1 247 ? 0.654 -16.406 -3.889 1 95.31 247 SER B C 1
ATOM 4161 O O . SER B 1 247 ? -0.193 -15.516 -3.771 1 95.31 247 SER B O 1
ATOM 4163 N N . ALA B 1 248 ? 0.746 -17.359 -3.131 1 92.88 248 ALA B N 1
ATOM 4164 C CA . ALA B 1 248 ? -0.212 -17.547 -2.047 1 92.88 248 ALA B CA 1
ATOM 4165 C C . ALA B 1 248 ? -0.063 -16.484 -0.977 1 92.88 248 ALA B C 1
ATOM 4167 O O . ALA B 1 248 ? -1.058 -15.992 -0.43 1 92.88 248 ALA B O 1
ATOM 4168 N N . SER B 1 249 ? 1.128 -16.172 -0.684 1 95.56 249 SER B N 1
ATOM 4169 C CA . SER B 1 249 ? 1.402 -15.18 0.358 1 95.56 249 SER B CA 1
ATOM 4170 C C . SER B 1 249 ? 0.846 -13.812 -0.016 1 95.56 249 SER B C 1
ATOM 4172 O O . SER B 1 249 ? 0.414 -13.055 0.854 1 95.56 249 SER B O 1
ATOM 4174 N N . LEU B 1 250 ? 0.846 -13.523 -1.292 1 96.12 250 LEU B N 1
ATOM 4175 C CA . LEU B 1 250 ? 0.281 -12.266 -1.756 1 96.12 250 LEU B CA 1
ATOM 4176 C C . LEU B 1 250 ? -1.224 -12.219 -1.511 1 96.12 250 LEU B C 1
ATOM 4178 O O . LEU B 1 250 ? -1.761 -11.18 -1.111 1 96.12 250 LEU B O 1
ATOM 4182 N N . ILE B 1 251 ? -1.843 -13.273 -1.721 1 93.25 251 ILE B N 1
ATOM 4183 C CA . ILE B 1 251 ? -3.281 -13.352 -1.482 1 93.25 251 ILE B CA 1
ATOM 4184 C C . ILE B 1 251 ? -3.566 -13.18 0.008 1 93.25 251 ILE B C 1
ATOM 4186 O O . ILE B 1 251 ? -4.457 -12.422 0.392 1 93.25 251 ILE B O 1
ATOM 4190 N N . LEU B 1 252 ? -2.865 -13.875 0.767 1 94 252 LEU B N 1
ATOM 4191 C CA . LEU B 1 252 ? -3.025 -13.781 2.213 1 94 252 LEU B CA 1
ATOM 4192 C C . LEU B 1 252 ? -2.76 -12.352 2.695 1 94 252 LEU B C 1
ATOM 4194 O O . LEU B 1 252 ? -3.504 -11.828 3.525 1 94 252 LEU B O 1
ATOM 4198 N N . SER B 1 253 ? -1.696 -11.789 2.217 1 96.25 253 SER B N 1
ATOM 4199 C CA . SER B 1 253 ? -1.357 -10.414 2.566 1 96.25 253 SER B CA 1
ATOM 4200 C C . SER B 1 253 ? -2.486 -9.461 2.203 1 96.25 253 SER B C 1
ATOM 4202 O O . SER B 1 253 ? -2.869 -8.602 3.006 1 96.25 253 SER B O 1
ATOM 4204 N N . ALA B 1 254 ? -2.984 -9.578 0.988 1 95.31 254 ALA B N 1
ATOM 4205 C CA . ALA B 1 254 ? -4.09 -8.734 0.541 1 95.31 254 ALA B CA 1
ATOM 4206 C C . ALA B 1 254 ? -5.316 -8.914 1.427 1 95.31 254 ALA B C 1
ATOM 4208 O O . ALA B 1 254 ? -6.051 -7.961 1.689 1 95.31 254 ALA B O 1
ATOM 4209 N N . THR B 1 255 ? -5.543 -10.102 1.856 1 93 255 THR B N 1
ATOM 4210 C CA . THR B 1 255 ? -6.672 -10.398 2.73 1 93 255 THR B CA 1
ATOM 4211 C C . THR B 1 255 ? -6.555 -9.633 4.047 1 93 255 THR B C 1
ATOM 4213 O O . THR B 1 255 ? -7.535 -9.055 4.516 1 93 255 THR B O 1
ATOM 4216 N N . PHE B 1 256 ? -5.395 -9.57 4.586 1 94.69 256 PHE B N 1
ATOM 4217 C CA . PHE B 1 256 ? -5.207 -8.867 5.852 1 94.69 256 PHE B CA 1
ATOM 4218 C C . PHE B 1 256 ? -5.41 -7.371 5.68 1 94.69 256 PHE B C 1
ATOM 4220 O O . PHE B 1 256 ? -6.109 -6.738 6.477 1 94.69 256 PHE B O 1
ATOM 4227 N N . ILE B 1 257 ? -4.84 -6.84 4.668 1 95.56 257 ILE B N 1
ATOM 4228 C CA . ILE B 1 257 ? -4.977 -5.41 4.43 1 95.56 257 ILE B CA 1
ATOM 4229 C C . ILE B 1 257 ? -6.434 -5.074 4.125 1 95.56 257 ILE B C 1
ATOM 4231 O O . ILE B 1 257 ? -6.973 -4.094 4.645 1 95.56 257 ILE B O 1
ATOM 4235 N N . ALA B 1 258 ? -7.055 -5.883 3.307 1 93.88 258 ALA B N 1
ATOM 4236 C CA . ALA B 1 258 ? -8.461 -5.68 2.98 1 93.88 258 ALA B CA 1
ATOM 4237 C C . ALA B 1 258 ? -9.336 -5.758 4.23 1 93.88 258 ALA B C 1
ATOM 4239 O O . ALA B 1 258 ? -10.242 -4.945 4.414 1 93.88 258 ALA B O 1
ATOM 4240 N N . SER B 1 259 ? -9.062 -6.691 5.082 1 92.94 259 SER B N 1
ATOM 4241 C CA . SER B 1 259 ? -9.836 -6.855 6.305 1 92.94 259 SER B CA 1
ATOM 4242 C C . SER B 1 259 ? -9.727 -5.625 7.199 1 92.94 259 SER B C 1
ATOM 4244 O O . SER B 1 259 ? -10.688 -5.258 7.879 1 92.94 259 SER B O 1
ATOM 4246 N N . ALA B 1 260 ? -8.578 -5.035 7.219 1 94.19 260 ALA B N 1
ATOM 4247 C CA . ALA B 1 260 ? -8.375 -3.834 8.023 1 94.19 260 ALA B CA 1
ATOM 4248 C C . ALA B 1 260 ? -9.266 -2.693 7.543 1 94.19 260 ALA B C 1
ATOM 4250 O O . ALA B 1 260 ? -9.938 -2.045 8.352 1 94.19 260 ALA B O 1
ATOM 4251 N N . PHE B 1 261 ? -9.375 -2.494 6.258 1 92 261 PHE B N 1
ATOM 4252 C CA . PHE B 1 261 ? -10.164 -1.398 5.711 1 92 261 PHE B CA 1
ATOM 4253 C C . PHE B 1 261 ? -11.656 -1.679 5.855 1 92 261 PHE B C 1
ATOM 4255 O O . PHE B 1 261 ? -12.445 -0.766 6.117 1 92 261 PHE B O 1
ATOM 4262 N N . ILE B 1 262 ? -12.023 -2.879 5.688 1 91.44 262 ILE B N 1
ATOM 4263 C CA . ILE B 1 262 ? -13.43 -3.26 5.848 1 91.44 262 ILE B CA 1
ATOM 4264 C C . ILE B 1 262 ? -13.852 -3.055 7.297 1 91.44 262 ILE B C 1
ATOM 4266 O O . ILE B 1 262 ? -14.93 -2.516 7.562 1 91.44 262 ILE B O 1
ATOM 4270 N N . THR B 1 263 ? -12.984 -3.486 8.18 1 92 263 THR B N 1
ATOM 4271 C CA . THR B 1 263 ? -13.273 -3.316 9.602 1 92 263 THR B CA 1
ATOM 4272 C C . THR B 1 263 ? -13.375 -1.837 9.961 1 92 263 THR B C 1
ATOM 4274 O O . THR B 1 263 ? -14.258 -1.436 10.719 1 92 263 THR B O 1
ATOM 4277 N N . LEU B 1 264 ? -12.516 -1.024 9.438 1 89.5 264 LEU B N 1
ATOM 4278 C CA . LEU B 1 264 ? -12.547 0.416 9.664 1 89.5 264 LEU B CA 1
ATOM 4279 C C . LEU B 1 264 ? -13.867 1.013 9.195 1 89.5 264 LEU B C 1
ATOM 4281 O O . LEU B 1 264 ? -14.445 1.868 9.867 1 89.5 264 LEU B O 1
ATOM 4285 N N . ALA B 1 265 ? -14.359 0.529 8.055 1 88 265 ALA B N 1
ATOM 4286 C CA . ALA B 1 265 ? -15.602 1.044 7.477 1 88 265 ALA B CA 1
ATOM 4287 C C . ALA B 1 265 ? -16.797 0.649 8.328 1 88 265 ALA B C 1
ATOM 4289 O O . ALA B 1 265 ? -17.703 1.462 8.562 1 88 265 ALA B O 1
ATOM 4290 N N . VAL B 1 266 ? -16.766 -0.546 8.805 1 87.56 266 VAL B N 1
ATOM 4291 C CA . VAL B 1 266 ? -17.906 -1.081 9.547 1 87.56 266 VAL B CA 1
ATOM 4292 C C . VAL B 1 266 ? -17.969 -0.449 10.938 1 87.56 266 VAL B C 1
ATOM 4294 O O . VAL B 1 266 ? -19.047 -0.21 11.469 1 87.56 266 VAL B O 1
ATOM 4297 N N . MET B 1 267 ? -16.797 -0.112 11.516 1 86 267 MET B N 1
ATOM 4298 C CA . MET B 1 267 ? -16.734 0.438 12.867 1 86 267 MET B CA 1
ATOM 4299 C C . MET B 1 267 ? -16.875 1.955 12.844 1 86 267 MET B C 1
ATOM 4301 O O . MET B 1 267 ? -17.156 2.572 13.875 1 86 267 MET B O 1
ATOM 4305 N N . GLY B 1 268 ? -16.5 2.646 11.703 1 77.62 268 GLY B N 1
ATOM 4306 C CA . GLY B 1 268 ? -16.594 4.098 11.633 1 77.62 268 GLY B CA 1
ATOM 4307 C C . GLY B 1 268 ? -17.984 4.59 11.305 1 77.62 268 GLY B C 1
ATOM 4308 O O . GLY B 1 268 ? -18.469 5.547 11.906 1 77.62 268 GLY B O 1
#

Organism: Aquifex aeolicus (strain VF5) (NCBI:txid224324)

Foldseek 3Di:
DVLVVLLVVLLVVLVVVCCVVQPPPDPLCCVCPVVVQLLSVLLVLLLSLLLVLLCVQQDDPPDPVLSVVSSVVSSVQLVVLLVVCCVQQQVPDDLSVCSSVRLNLSSNLNSLSSNLLSLLLSLQQLDDDPSVVSSVSSVVSSVVLSVLLVVLLVVVCVVLVHSLNVCSVVSLNLSSLQSSLLSNLLSLQLSLLRNDDDPPDPVVSSVSSVVSSVVLSVQLVVQLVCCCCPVPPPDSLSVCSVVSNNVSSVVSSVSNNVSSVVSSVVSD/DVLVVLLVVLLVVLVVVCCVVQPPPDPLCCVCPVVVQLLSVLLVLLLSLLLVLLCVQQDDPPDPVLSVVSSVVSSVQLVVLLVVCCVPQQVPDDLSVCSSVRLNLSSNLNSLSSNLLSLQLSLQQLDDDDSVVSSVSSVVSSVVLSVLLVVLLVVVCVVLVHSLNVCSVVSLNLSSLQSSLLSNLLSLQLSLLRNDDDPPDPVVSSVSSVVSSVVLSVQLVVQLVCCCCPVVNPDSLSVCSVVSNNVSSVVSSVSNNVSSVVSSVVSD

Solvent-accessible surface area (backbone atoms only — not comparable to full-atom values): 25894 Å² total; per-residue (Å²): 109,70,56,54,53,50,52,52,51,48,52,54,50,49,52,51,50,50,41,57,70,73,33,76,82,54,60,62,64,49,40,26,64,68,66,46,26,47,4,47,22,36,26,51,24,17,43,49,37,8,51,21,46,24,43,40,46,66,60,74,79,86,44,72,69,58,48,52,51,50,52,50,49,50,54,49,50,49,55,50,49,52,52,50,42,42,61,68,67,28,64,90,49,59,56,69,61,38,18,77,72,44,30,46,13,40,6,42,32,51,4,36,47,31,30,23,46,11,40,33,48,23,19,24,42,60,57,84,63,55,71,68,57,25,52,52,49,20,50,52,44,35,51,51,47,52,52,51,50,50,51,50,52,53,51,49,30,62,72,53,72,44,63,57,54,60,33,29,74,71,51,25,43,20,38,20,49,33,53,26,24,48,48,37,17,48,25,54,36,43,24,56,30,58,49,47,83,81,72,85,41,72,69,60,37,52,52,50,23,52,52,45,41,52,55,44,50,51,50,34,52,51,48,52,52,45,44,43,56,68,72,37,67,88,49,64,62,55,58,33,21,74,68,46,31,51,19,43,21,40,42,54,21,29,50,40,38,23,29,23,38,45,43,43,39,60,73,104,110,70,54,54,52,52,50,51,50,48,52,55,50,48,52,52,50,50,40,57,69,73,37,74,78,62,58,62,65,47,40,27,64,68,67,47,27,44,3,47,22,35,26,51,24,16,45,48,36,8,51,22,47,25,44,41,47,67,61,75,81,84,41,71,68,60,50,51,52,50,51,50,50,49,54,49,50,50,54,50,49,50,54,49,41,41,61,68,67,28,65,90,50,58,57,69,61,38,17,75,72,44,30,46,14,39,6,41,32,51,4,37,46,32,33,22,46,12,41,34,50,23,19,24,40,58,59,84,63,55,71,69,57,24,52,52,50,21,49,53,42,34,52,52,47,51,51,51,50,50,51,50,52,53,52,50,29,60,74,53,70,44,63,57,54,60,32,29,73,68,51,24,43,19,36,19,48,32,53,26,25,47,49,38,17,48,26,54,37,45,26,55,28,60,50,47,83,81,68,87,41,71,69,60,34,51,51,49,23,52,52,45,41,51,56,44,49,52,49,29,52,50,46,50,52,45,44,43,56,68,72,36,64,89,50,64,60,54,58,34,20,75,69,46,31,52,20,42,19,40,41,54,21,30,47,39,38,23,26,23,38,44,40,45,37,61,74,104

InterPro domains:
  IPR007140 Protein of unknown function DUF350 [PF03994] (4-124)
  IPR007140 Protein of unknown function DUF350 [PF03994] (134-267)

Sequence (536 aa):
MSGFLIALFWVIFSKYVFDVLFFREAKIEREIFGNKNLALSLSYAGYFLGLAFSFYSVYFYESLFREVLYLIFVSFTLLLGVYIFDLIFLRKIDLKEEILRGNAGAGITQGIYFLSLGILISASFWRKESFILSVIYSLIYLSLGMVMLFISTLLMSRLLKLNFEEEVKKENFSASLVLGSITLGVSVVLYGAISGEFMGSLIFDLFSTVLYFVVSQVLMVIFYVVVEFLLFRKVILSSEVYENNLSASLILSATFIASAFITLAVMGMSGFLIALFWVIFSKYVFDVLFFREAKIEREIFGNKNLALSLSYAGYFLGLAFSFYSVYFYESLFREVLYLIFVSFTLLLGVYIFDLIFLRKIDLKEEILRGNAGAGITQGIYFLSLGILISASFWRKESFILSVIYSLIYLSLGMVMLFISTLLMSRLLKLNFEEEVKKENFSASLVLGSITLGVSVVLYGAISGEFMGSLIFDLFSTVLYFVVSQVLMVIFYVVVEFLLFRKVILSSEVYENNLSASLILSATFIASAFITLAVMG